Protein AF-A0A354CXA4-F1 (afdb_monomer_lite)

Radius of gyration: 30.16 Å; chains: 1; bounding box: 69×70×121 Å

Foldseek 3Di:
DDDDDDDDDDDDDDDDDDDDDDDDDDDDDDDDDDDDDDDDDDDDDDDDDDDDDDDDDDDDDDDDDDDDDDDDDDDDDDDDDPDPDDDDDDDDPPPDDDDDDDPDDPDPVVLVVLVCLLVVVVVPDPDDDDFAEEEEEEDEQDFPADGRQQQPDFVRGGLLLLVLVQQVPAPRHPAYEYEYEPDPRCVVVVVSCVSSVHHYQYDHDLQVLVSQLVVCVSNVGQKYKYHYSQLSAAANVQQNVQVVCCVVVVFQKEKPACLALNLQDAHSHIIMMGGSVSSVVCSVPPPDSVCRNVVCCCAADSVVNDGPCVVPGGYYYHHDDPLQRHSPHYQGDRHPVSVVVSSVLCVVDCVPPVNDHSNSSVVVVVVVVVVCPDPPDDDPPDDPDD

pLDDT: mean 72.43, std 30.85, range [23.88, 98.81]

Sequence (386 aa):
MPLRPDALCGGVPRAGTRGQSPVSPRTATALPLSGGLQRPRGHHDSRRVRGHDGSGGGRAPHYPRPRHVRNGPGGLAGEAGVGNAGRVYSYHPDRLRRRGEADDAWGEGQRREVAVLAAGHATGLSEMGASAVVLIVQARMDSTRLPGKSLRPLAGVPLVGRILERLKRCQRVDRLVLAVPDTDQNDALEVVGRSYGIPVFRGSEPDVLDRYYRAAQAFRAEAIVRFPADNPVPEPSEIDRIIAYHLTGQSDFSSNLAEVYGNGYPNGIGAEVISAQALEEVWRACQDPEKREHPHLNFFDYRAQRATDPDRYRVGTVPCPPAFRRPELVLDVNTPQEYAFMAALYDALYPGNPQFHITDIIRWYDAISRRTTTPGRLPAAVRPHG

Secondary structure (DSSP, 8-state):
----------------------------------------------------------PPPPPPPPPPPP----------------------TT---------S---HHHHHHHHHHHHHTTTT--SS----EEEEEE--S--SSSTTGGGSEETTEEHHHHHHHHHTT-SS-SEEEEEEESSGGGHHHHHHHHHTT--EEEE-SS-HHHHHHHHHHHTT-SEEEEEETT-----HHHHHHHHHHHHHHT-SEEE-STTSTT--PPBTS--EEEEHHHHHHHHHH---HHHHHSGGGGTEETTTTEESSTTT--EE--PPPGGG--TT-B----SHHHHHHHHHHHHHHTTT-TT--HHHHHHHHHHHHHHHTSTT----------

Structure (mmCIF, N/CA/C/O backbone):
data_AF-A0A354CXA4-F1
#
_entry.id   AF-A0A354CXA4-F1
#
loop_
_atom_site.group_PDB
_atom_site.id
_atom_site.type_symbol
_atom_site.label_atom_id
_atom_site.label_alt_id
_atom_site.label_comp_id
_atom_site.label_asym_id
_atom_site.label_entity_id
_atom_site.label_seq_id
_atom_site.pdbx_PDB_ins_code
_atom_site.Cartn_x
_atom_site.Cartn_y
_atom_site.Cartn_z
_atom_site.occupancy
_atom_site.B_iso_or_equiv
_atom_site.auth_seq_id
_atom_site.auth_comp_id
_atom_site.auth_asym_id
_atom_site.auth_atom_id
_atom_site.pdbx_PDB_model_num
ATOM 1 N N . MET A 1 1 ? -18.766 9.632 62.133 1.00 41.44 1 MET A N 1
ATOM 2 C CA . MET A 1 1 ? -18.559 8.253 62.622 1.00 41.44 1 MET A CA 1
ATOM 3 C C . MET A 1 1 ? -17.093 7.876 62.455 1.00 41.44 1 MET A C 1
ATOM 5 O O . MET A 1 1 ? -16.671 7.703 61.318 1.00 41.44 1 MET A O 1
ATOM 9 N N . PRO A 1 2 ? -16.312 7.809 63.545 1.00 52.00 2 PRO A N 1
ATOM 10 C CA . PRO A 1 2 ? -14.967 7.248 63.550 1.00 52.00 2 PRO A CA 1
ATOM 11 C C . PRO A 1 2 ? -14.896 5.874 64.255 1.00 52.00 2 PRO A C 1
ATOM 13 O O . PRO A 1 2 ? -15.595 5.621 65.227 1.00 52.00 2 PRO A O 1
ATOM 16 N N . LEU A 1 3 ? -14.049 5.010 63.688 1.00 29.98 3 LEU A N 1
ATOM 17 C CA . LEU A 1 3 ? -13.055 4.099 64.289 1.00 29.98 3 LEU A CA 1
ATOM 18 C C . LEU A 1 3 ? -13.252 3.482 65.701 1.00 29.98 3 LEU A C 1
ATOM 20 O O . LEU A 1 3 ? -13.131 4.204 66.682 1.00 29.98 3 LEU A O 1
ATOM 24 N N . ARG A 1 4 ? -13.253 2.122 65.714 1.00 40.78 4 ARG A N 1
ATOM 25 C CA . ARG A 1 4 ? -12.427 1.160 66.526 1.00 40.78 4 ARG A CA 1
ATOM 26 C C . ARG A 1 4 ? -12.583 1.198 68.078 1.00 40.78 4 ARG A C 1
ATOM 28 O O . ARG A 1 4 ? -13.232 2.127 68.535 1.00 40.78 4 ARG A O 1
ATOM 35 N N . PRO A 1 5 ? -12.048 0.256 68.917 1.00 52.81 5 PRO A N 1
ATOM 36 C CA . PRO A 1 5 ? -10.922 -0.689 68.704 1.00 52.81 5 PRO A CA 1
ATOM 37 C C . PRO A 1 5 ? -10.964 -2.090 69.404 1.00 52.81 5 PRO A C 1
ATOM 39 O O . PRO A 1 5 ? -11.875 -2.382 70.165 1.00 52.81 5 PRO A O 1
ATOM 42 N N . ASP A 1 6 ? -9.963 -2.930 69.059 1.00 37.34 6 ASP A N 1
ATOM 43 C CA . ASP A 1 6 ? -9.043 -3.778 69.876 1.00 37.34 6 ASP A CA 1
ATOM 44 C C . ASP A 1 6 ? -9.568 -4.559 71.106 1.00 37.34 6 ASP A C 1
ATOM 46 O O . ASP A 1 6 ? -10.450 -4.112 71.818 1.00 37.34 6 ASP A O 1
ATOM 50 N N . ALA A 1 7 ? -9.020 -5.683 71.575 1.00 35.12 7 ALA A N 1
ATOM 51 C CA . ALA A 1 7 ? -7.976 -6.647 71.213 1.00 35.12 7 ALA A CA 1
ATOM 52 C C . ALA A 1 7 ? -7.995 -7.713 72.336 1.00 35.12 7 ALA A C 1
ATOM 54 O O . ALA A 1 7 ? -8.382 -7.388 73.457 1.00 35.12 7 ALA A O 1
ATOM 55 N N . LEU A 1 8 ? -7.498 -8.936 72.107 1.00 33.91 8 LEU A N 1
ATOM 56 C CA . LEU A 1 8 ? -6.971 -9.759 73.205 1.00 33.91 8 LEU A CA 1
ATOM 57 C C . LEU A 1 8 ? -5.692 -10.509 72.816 1.00 33.91 8 LEU A C 1
ATOM 59 O O . LEU A 1 8 ? -5.517 -10.983 71.697 1.00 33.91 8 LEU A O 1
ATOM 63 N N . CYS A 1 9 ? -4.805 -10.521 73.806 1.00 31.27 9 CYS A N 1
ATOM 64 C CA . CYS A 1 9 ? -3.382 -10.816 73.807 1.00 31.27 9 CYS A CA 1
ATOM 65 C C . CYS A 1 9 ? -3.011 -12.305 73.887 1.00 31.27 9 CYS A C 1
ATOM 67 O O . CYS A 1 9 ? -3.761 -13.128 74.401 1.00 31.27 9 CYS A O 1
ATOM 69 N N . GLY A 1 10 ? -1.741 -12.567 73.558 1.00 31.22 10 GLY A N 1
ATOM 70 C CA . GLY A 1 10 ? -0.907 -13.666 74.068 1.00 31.22 10 GLY A CA 1
ATOM 71 C C . GLY A 1 10 ? 0.158 -14.031 73.028 1.00 31.22 10 GLY A C 1
ATOM 72 O O . GLY A 1 10 ? -0.193 -14.304 71.893 1.00 31.22 10 GLY A O 1
ATOM 73 N N . GLY A 1 11 ? 1.472 -14.032 73.246 1.00 30.50 11 GLY A N 1
ATOM 74 C CA . GLY A 1 11 ? 2.327 -13.984 74.432 1.00 30.50 11 GLY A CA 1
ATOM 75 C C . GLY A 1 11 ? 3.620 -14.744 74.061 1.00 30.50 11 GLY A C 1
ATOM 76 O O . GLY A 1 11 ? 3.545 -15.856 73.559 1.00 30.50 11 GLY A O 1
ATOM 77 N N . VAL A 1 12 ? 4.779 -14.098 74.218 1.00 34.97 12 VAL A N 1
ATOM 78 C CA . VAL A 1 12 ? 6.151 -14.409 73.710 1.00 34.97 12 VAL A CA 1
ATOM 79 C C . VAL A 1 12 ? 6.881 -15.432 74.635 1.00 34.97 12 VAL A C 1
ATOM 81 O O . VAL A 1 12 ? 6.391 -15.584 75.754 1.00 34.97 12 VAL A O 1
ATOM 84 N N . PRO A 1 13 ? 8.002 -16.136 74.277 1.00 48.72 13 PRO A N 1
ATOM 85 C CA . PRO A 1 13 ? 9.404 -15.600 74.268 1.00 48.72 13 PRO A CA 1
ATOM 86 C C . PRO A 1 13 ? 10.341 -16.205 73.162 1.00 48.72 13 PRO A C 1
ATOM 88 O O . PRO A 1 13 ? 10.239 -17.378 72.837 1.00 48.72 13 PRO A O 1
ATOM 91 N N . ARG A 1 14 ? 11.163 -15.474 72.382 1.00 36.00 14 ARG A N 1
ATOM 92 C CA . ARG A 1 14 ? 12.457 -14.747 72.577 1.00 36.00 14 ARG A CA 1
ATOM 93 C C . ARG A 1 14 ? 13.761 -15.580 72.710 1.00 36.00 14 ARG A C 1
ATOM 95 O O . ARG A 1 14 ? 14.025 -16.117 73.774 1.00 36.00 14 ARG A O 1
ATOM 102 N N . ALA A 1 15 ? 14.617 -15.509 71.673 1.00 35.12 15 ALA A N 1
ATOM 103 C CA . ALA A 1 15 ? 16.091 -15.277 71.627 1.00 35.12 15 ALA A CA 1
ATOM 104 C C . ALA A 1 15 ? 16.564 -15.649 70.195 1.00 35.12 15 ALA A C 1
ATOM 106 O O . ALA A 1 15 ? 16.135 -16.680 69.702 1.00 35.12 15 ALA A O 1
ATOM 107 N N . GLY A 1 16 ? 17.342 -14.927 69.379 1.00 31.58 16 GLY A N 1
ATOM 108 C CA . GLY A 1 16 ? 18.397 -13.908 69.496 1.00 31.58 16 GLY A CA 1
ATOM 109 C C . GLY A 1 16 ? 19.471 -14.353 68.475 1.00 31.58 16 GLY A C 1
ATOM 110 O O . GLY A 1 16 ? 19.912 -15.486 68.572 1.00 31.58 16 GLY A O 1
ATOM 111 N N . THR A 1 17 ? 19.791 -13.621 67.400 1.00 35.62 17 THR A N 1
ATOM 112 C CA . THR A 1 17 ? 20.954 -12.711 67.327 1.00 35.62 17 THR A CA 1
ATOM 113 C C . THR A 1 17 ? 20.953 -11.818 66.062 1.00 35.62 17 THR A C 1
ATOM 115 O O . THR A 1 17 ? 20.332 -12.106 65.047 1.00 35.62 17 THR A O 1
ATOM 118 N N . ARG A 1 18 ? 21.673 -10.697 66.214 1.00 34.31 18 ARG A N 1
ATOM 119 C CA . ARG A 1 18 ? 22.010 -9.549 65.335 1.00 34.31 18 ARG A CA 1
ATOM 120 C C . ARG A 1 18 ? 22.538 -9.952 63.933 1.00 34.31 18 ARG A C 1
ATOM 122 O O . ARG A 1 18 ? 23.159 -10.995 63.829 1.00 34.31 18 ARG A O 1
ATOM 129 N N . GLY A 1 19 ? 22.455 -9.158 62.858 1.00 31.44 19 GLY A N 1
ATOM 130 C CA . GLY A 1 19 ? 22.012 -7.773 62.687 1.00 31.44 19 GLY A CA 1
ATOM 131 C C . GLY A 1 19 ? 22.300 -7.202 61.277 1.00 31.44 19 GLY A C 1
ATOM 132 O O . GLY A 1 19 ? 22.876 -7.876 60.433 1.00 31.44 19 GLY A O 1
ATOM 133 N N . GLN A 1 20 ? 21.953 -5.916 61.140 1.00 33.91 20 GLN A N 1
ATOM 134 C CA . GLN A 1 20 ? 22.351 -4.896 60.147 1.00 33.91 20 GLN A CA 1
ATOM 135 C C . GLN A 1 20 ? 21.656 -4.834 58.770 1.00 33.91 20 GLN A C 1
ATOM 137 O O . GLN A 1 20 ? 21.254 -5.826 58.177 1.00 33.91 20 GLN A O 1
ATOM 142 N N . SER A 1 21 ? 21.471 -3.577 58.350 1.00 35.38 21 SER A N 1
ATOM 143 C CA . SER A 1 21 ? 20.377 -3.026 57.538 1.00 35.38 21 SER A CA 1
ATOM 144 C C . SER A 1 21 ? 20.787 -2.733 56.066 1.00 35.38 21 SER A C 1
ATOM 146 O O . SER A 1 21 ? 21.696 -3.392 55.571 1.00 35.38 21 SER A O 1
ATOM 148 N N . PRO A 1 22 ? 20.103 -1.853 55.292 1.00 38.72 22 PRO A N 1
ATOM 149 C CA . PRO A 1 22 ? 19.589 -2.179 53.962 1.00 38.72 22 PRO A CA 1
ATOM 150 C C . PRO A 1 22 ? 20.443 -1.602 52.818 1.00 38.72 22 PRO A C 1
ATOM 152 O O . PRO A 1 22 ? 21.147 -0.608 52.977 1.00 38.72 22 PRO A O 1
ATOM 155 N N . VAL A 1 23 ? 20.330 -2.182 51.623 1.00 33.09 23 VAL A N 1
ATOM 156 C CA . VAL A 1 23 ? 20.970 -1.650 50.410 1.00 33.09 23 VAL A CA 1
ATOM 157 C C . VAL A 1 23 ? 19.910 -1.006 49.516 1.00 33.09 23 VAL A C 1
ATOM 159 O O . VAL A 1 23 ? 19.062 -1.697 48.959 1.00 33.09 23 VAL A O 1
ATOM 162 N N . SER A 1 24 ? 20.005 0.316 49.363 1.00 37.38 24 SER A N 1
ATOM 163 C CA . SER A 1 24 ? 19.456 1.087 48.236 1.00 37.38 24 SER A CA 1
ATOM 164 C C . SER A 1 24 ? 20.623 1.677 47.408 1.00 37.38 24 SER A C 1
ATOM 166 O O . SER A 1 24 ? 21.785 1.370 47.676 1.00 37.38 24 SER A O 1
ATOM 168 N N . PRO A 1 25 ? 20.346 2.454 46.350 1.00 37.59 25 PRO A N 1
ATOM 169 C CA . PRO A 1 25 ? 20.628 2.141 44.955 1.00 37.59 25 PRO A CA 1
ATOM 170 C C . PRO A 1 25 ? 22.015 2.621 44.490 1.00 37.59 25 PRO A C 1
ATOM 172 O O . PRO A 1 25 ? 22.562 3.602 44.988 1.00 37.59 25 PRO A O 1
ATOM 175 N N . ARG A 1 26 ? 22.584 1.955 43.479 1.00 31.80 26 ARG A N 1
ATOM 176 C CA . ARG A 1 26 ? 23.854 2.374 42.869 1.00 31.80 26 ARG A CA 1
ATOM 177 C C . ARG A 1 26 ? 23.653 3.525 41.882 1.00 31.80 26 ARG A C 1
ATOM 179 O O . ARG A 1 26 ? 23.106 3.345 40.799 1.00 31.80 26 ARG A O 1
ATOM 186 N N . THR A 1 27 ? 24.173 4.681 42.271 1.00 30.39 27 THR A N 1
ATOM 187 C CA . THR A 1 27 ? 24.703 5.745 41.417 1.00 30.39 27 THR A CA 1
ATOM 188 C C . THR A 1 27 ? 25.941 5.258 40.653 1.00 30.39 27 THR A C 1
ATOM 190 O O . THR A 1 27 ? 26.749 4.498 41.188 1.00 30.39 27 THR A O 1
ATOM 193 N N 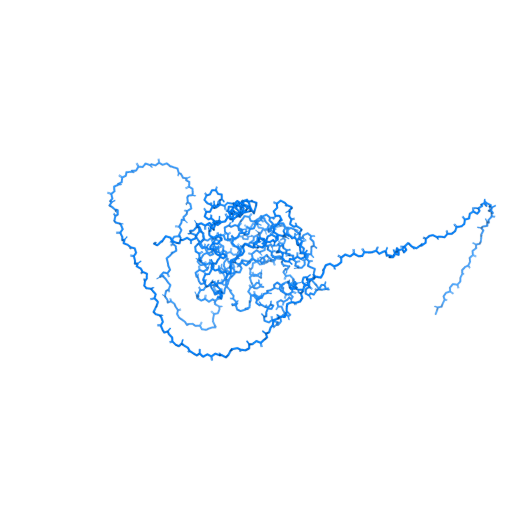. ALA A 1 28 ? 26.117 5.718 39.412 1.00 31.31 28 ALA A N 1
ATOM 194 C CA . ALA A 1 28 ? 27.373 5.602 38.673 1.00 31.31 28 ALA A CA 1
ATOM 195 C C . ALA A 1 28 ? 27.841 7.003 38.257 1.00 31.31 28 ALA A C 1
ATOM 197 O O . ALA A 1 28 ? 27.123 7.745 37.588 1.00 31.31 28 ALA A O 1
ATOM 198 N N . THR A 1 29 ? 29.035 7.348 38.727 1.00 28.45 29 THR A N 1
ATOM 199 C CA . THR A 1 29 ? 29.737 8.621 38.546 1.00 28.45 29 THR A CA 1
ATOM 200 C C . THR A 1 29 ? 30.531 8.629 37.236 1.00 28.45 29 THR A C 1
ATOM 202 O O . THR A 1 29 ? 30.993 7.592 36.766 1.00 28.45 29 THR A O 1
ATOM 205 N N . ALA A 1 30 ? 30.680 9.823 36.668 1.00 27.62 30 ALA A N 1
ATOM 206 C CA . ALA A 1 30 ? 31.345 10.146 35.410 1.00 27.62 30 ALA A CA 1
ATOM 207 C C . ALA A 1 30 ? 32.886 10.286 35.490 1.00 27.62 30 ALA A C 1
ATOM 209 O O . ALA A 1 30 ? 33.433 10.414 36.585 1.00 27.62 30 ALA A O 1
ATOM 210 N N . LEU A 1 31 ? 33.483 10.427 34.283 1.00 28.17 31 LEU A N 1
ATOM 211 C CA . LEU A 1 31 ? 34.748 11.092 33.852 1.00 28.17 31 LEU A CA 1
ATOM 212 C C . LEU A 1 31 ? 35.863 10.157 33.302 1.00 28.17 31 LEU A C 1
ATOM 214 O O . LEU A 1 31 ? 35.959 9.018 33.744 1.00 28.17 31 LEU A O 1
ATOM 218 N N . PRO A 1 32 ? 36.812 10.650 32.461 1.00 40.53 32 PRO A N 1
ATOM 219 C CA . PRO A 1 32 ? 36.646 11.365 31.176 1.00 40.53 32 PRO A CA 1
ATOM 220 C C . PRO A 1 32 ? 37.628 10.865 30.065 1.00 40.53 32 PRO A C 1
ATOM 222 O O . PRO A 1 32 ? 38.498 10.048 30.342 1.00 40.53 32 PRO A O 1
ATOM 225 N N . LEU A 1 33 ? 37.515 11.392 28.827 1.00 28.33 33 LEU A N 1
ATOM 226 C CA . LEU A 1 33 ? 38.601 11.923 27.951 1.00 28.33 33 LEU A CA 1
ATOM 227 C C . LEU A 1 33 ? 38.295 11.817 26.432 1.00 28.33 33 LEU A C 1
ATOM 229 O O . LEU A 1 33 ? 38.178 10.738 25.867 1.00 28.33 33 LEU A O 1
ATOM 233 N N . SER A 1 34 ? 38.241 13.001 25.806 1.00 29.30 34 SER A N 1
ATOM 234 C CA . SER A 1 34 ? 38.972 13.422 24.591 1.00 29.30 34 SER A CA 1
ATOM 235 C C . SER A 1 34 ? 38.807 12.675 23.257 1.00 29.30 34 SER A C 1
ATOM 237 O O . SER A 1 34 ? 39.311 11.573 23.081 1.00 29.30 34 SER A O 1
ATOM 239 N N . GLY A 1 35 ? 38.281 13.375 22.239 1.00 27.73 35 GLY A N 1
ATOM 240 C CA . GLY A 1 35 ? 38.444 12.970 20.833 1.00 27.73 35 GLY A CA 1
ATOM 241 C C . GLY A 1 35 ? 37.456 13.575 19.830 1.00 27.73 35 GLY A C 1
ATOM 242 O O . GLY A 1 35 ? 36.917 12.849 19.003 1.00 27.73 35 GLY A O 1
ATOM 243 N N . GLY A 1 36 ? 37.162 14.878 19.900 1.00 26.61 36 GLY A N 1
ATOM 244 C CA . GLY A 1 36 ? 36.256 15.544 18.956 1.00 26.61 36 GLY A CA 1
ATOM 245 C C . GLY A 1 36 ? 36.999 16.201 17.792 1.00 26.61 36 GLY A C 1
ATOM 246 O O . GLY A 1 36 ? 37.511 17.307 17.946 1.00 26.61 36 GLY A O 1
ATOM 247 N N . LEU A 1 37 ? 37.024 15.548 16.625 1.00 30.78 37 LEU A N 1
ATOM 248 C CA . LEU A 1 37 ? 37.368 16.189 15.352 1.00 30.78 37 LEU A CA 1
ATOM 249 C C . LEU A 1 37 ? 36.264 17.179 14.946 1.00 30.78 37 LEU A C 1
ATOM 251 O O . LEU A 1 37 ? 35.096 16.818 14.797 1.00 30.78 37 LEU A O 1
ATOM 255 N N . GLN A 1 38 ? 36.667 18.429 14.735 1.00 28.50 38 GLN A N 1
ATOM 256 C CA . GLN A 1 38 ? 35.861 19.502 14.161 1.00 28.50 38 GLN A CA 1
ATOM 257 C C . GLN A 1 38 ? 35.421 19.154 12.729 1.00 28.50 38 GLN A C 1
ATOM 259 O O . GLN A 1 38 ? 36.241 18.769 11.896 1.00 28.50 38 GLN A O 1
ATOM 264 N N . ARG A 1 39 ? 34.135 19.359 12.414 1.00 31.23 39 ARG A N 1
ATOM 265 C CA . ARG A 1 39 ? 33.648 19.509 11.033 1.00 31.23 39 ARG A CA 1
ATOM 266 C C . ARG A 1 39 ? 33.260 20.974 10.795 1.00 31.23 39 ARG A C 1
ATOM 268 O O . ARG A 1 39 ? 32.584 21.549 11.651 1.00 31.23 39 ARG A O 1
ATOM 275 N N . PRO A 1 40 ? 33.677 21.594 9.678 1.00 33.31 40 PRO A N 1
ATOM 276 C CA . PRO A 1 40 ? 33.479 23.018 9.461 1.00 33.31 40 PRO A CA 1
ATOM 277 C C . PRO A 1 40 ? 32.050 23.350 9.013 1.00 33.31 40 PRO A C 1
ATOM 279 O O . PRO A 1 40 ? 31.428 22.634 8.229 1.00 33.31 40 PRO A O 1
ATOM 282 N N . ARG A 1 41 ? 31.563 24.488 9.520 1.00 29.50 41 ARG A N 1
ATOM 283 C CA . ARG A 1 41 ? 30.348 25.182 9.085 1.00 29.50 41 ARG A CA 1
ATOM 284 C C . ARG A 1 41 ? 30.577 25.770 7.691 1.00 29.50 41 ARG A C 1
ATOM 286 O O . ARG A 1 41 ? 31.438 26.630 7.525 1.00 29.50 41 ARG A O 1
ATOM 293 N N . GLY A 1 42 ? 29.791 25.329 6.714 1.00 27.70 42 GLY A N 1
ATOM 294 C CA . GLY A 1 42 ? 29.675 25.979 5.411 1.00 27.70 42 GLY A CA 1
ATOM 295 C C . GLY A 1 42 ? 28.576 27.036 5.449 1.00 27.70 42 GLY A C 1
ATOM 296 O O . GLY A 1 42 ? 27.400 26.703 5.566 1.00 27.70 42 GLY A O 1
ATOM 297 N N . HIS A 1 43 ? 28.975 28.303 5.371 1.00 29.75 43 HIS A N 1
ATOM 298 C CA . HIS A 1 43 ? 28.108 29.413 4.992 1.00 29.75 43 HIS A CA 1
ATOM 299 C C . HIS A 1 43 ? 27.589 29.195 3.567 1.00 29.75 43 HIS A C 1
ATOM 301 O O . HIS A 1 43 ? 28.393 28.927 2.677 1.00 29.75 43 HIS A O 1
ATOM 307 N N . HIS A 1 44 ? 26.294 29.411 3.323 1.00 30.83 44 HIS A N 1
ATOM 308 C CA . HIS A 1 44 ? 25.846 29.781 1.984 1.00 30.83 44 HIS A CA 1
ATOM 309 C C . HIS A 1 44 ? 24.978 31.036 1.993 1.00 30.83 44 HIS A C 1
ATOM 311 O O . HIS A 1 44 ? 23.938 31.127 2.641 1.00 30.83 44 HIS A O 1
ATOM 317 N N . ASP A 1 45 ? 25.546 31.993 1.267 1.00 29.44 45 ASP A N 1
ATOM 318 C CA . ASP A 1 45 ? 25.134 33.335 0.903 1.00 29.44 45 ASP A CA 1
ATOM 319 C C . ASP A 1 45 ? 23.784 33.335 0.171 1.00 29.44 45 ASP A C 1
ATOM 321 O O . ASP A 1 45 ? 23.557 32.585 -0.782 1.00 29.44 45 ASP A O 1
ATOM 325 N N . SER A 1 46 ? 22.887 34.199 0.629 1.00 27.03 46 SER A N 1
ATOM 326 C CA . SER A 1 46 ? 21.589 34.475 0.037 1.00 27.03 46 SER A CA 1
ATOM 327 C C . SER A 1 46 ? 21.743 35.545 -1.042 1.00 27.03 46 SER A C 1
ATOM 329 O O . SER A 1 46 ? 21.757 36.743 -0.765 1.00 27.03 46 SER A O 1
ATOM 331 N N . ARG A 1 47 ? 21.783 35.131 -2.314 1.00 28.38 47 ARG A N 1
ATOM 332 C CA . ARG A 1 47 ? 21.629 36.059 -3.444 1.00 28.38 47 ARG A CA 1
ATOM 333 C C . ARG A 1 47 ? 20.362 35.782 -4.234 1.00 28.38 47 ARG A C 1
ATOM 335 O O . ARG A 1 47 ? 20.219 34.776 -4.918 1.00 28.38 47 ARG A O 1
ATOM 342 N N . ARG A 1 48 ? 19.457 36.757 -4.131 1.00 27.88 48 ARG A N 1
ATOM 343 C CA . ARG A 1 48 ? 18.330 37.011 -5.029 1.00 27.88 48 ARG A CA 1
ATOM 344 C C . ARG A 1 48 ? 18.819 37.097 -6.476 1.00 27.88 48 ARG A C 1
ATOM 346 O O . ARG A 1 48 ? 19.724 37.878 -6.758 1.00 27.88 48 ARG A O 1
ATOM 353 N N . VAL A 1 49 ? 18.125 36.430 -7.392 1.00 29.59 49 VAL A N 1
ATOM 354 C CA . VAL A 1 49 ? 18.104 36.804 -8.811 1.00 29.59 49 VAL A CA 1
ATOM 355 C C . VAL A 1 49 ? 16.644 36.937 -9.234 1.00 29.59 49 VAL A C 1
ATOM 357 O O . VAL A 1 49 ? 15.827 36.054 -8.985 1.00 29.59 49 VAL A O 1
ATOM 360 N N . ARG A 1 50 ? 16.323 38.114 -9.781 1.00 27.80 50 ARG A N 1
ATOM 361 C CA . ARG A 1 50 ? 15.024 38.486 -10.352 1.00 27.80 50 ARG A CA 1
ATOM 362 C C . ARG A 1 50 ? 14.823 37.773 -11.688 1.00 27.80 50 ARG A C 1
ATOM 364 O O . ARG A 1 50 ? 15.794 37.513 -12.391 1.00 27.80 50 ARG A O 1
ATOM 371 N N . GLY A 1 51 ? 13.564 37.514 -12.025 1.00 24.64 51 GLY A N 1
ATOM 372 C CA . GLY A 1 51 ? 13.170 36.962 -13.314 1.00 24.64 51 GLY A CA 1
ATOM 373 C C . GLY A 1 51 ? 13.349 37.933 -14.480 1.00 24.64 51 GLY A C 1
ATOM 374 O O . GLY A 1 51 ? 13.452 39.145 -14.290 1.00 24.64 51 GLY A O 1
ATOM 375 N N . HIS A 1 52 ? 13.342 37.361 -15.679 1.00 28.28 52 HIS A N 1
ATOM 376 C CA . HIS A 1 52 ? 12.728 37.966 -16.850 1.00 28.28 52 HIS A CA 1
ATOM 377 C C . HIS A 1 52 ? 12.342 36.888 -17.865 1.00 28.28 52 HIS A C 1
ATOM 379 O O . HIS A 1 52 ? 12.922 35.804 -17.919 1.00 28.28 52 HIS A O 1
ATOM 385 N N . ASP A 1 53 ? 11.305 37.245 -18.603 1.00 28.75 53 ASP A N 1
ATOM 386 C CA . ASP A 1 53 ? 10.440 36.466 -19.471 1.00 28.75 53 ASP A CA 1
ATOM 387 C C . ASP A 1 53 ? 11.121 35.922 -20.731 1.00 28.75 53 ASP A C 1
ATOM 389 O O . ASP A 1 53 ? 12.055 36.510 -21.275 1.00 28.75 53 ASP A O 1
ATOM 393 N N . GLY A 1 54 ? 10.578 34.819 -21.245 1.00 26.86 54 GLY A N 1
ATOM 394 C CA . GLY A 1 54 ? 10.956 34.246 -22.532 1.00 26.86 54 GLY A CA 1
ATOM 395 C C . GLY A 1 54 ? 9.846 33.354 -23.069 1.00 26.86 54 GLY A C 1
ATOM 396 O O . GLY A 1 54 ? 9.804 32.157 -22.799 1.00 26.86 54 GLY A O 1
ATOM 397 N N . SER A 1 55 ? 8.929 33.957 -23.817 1.00 31.98 55 SER A N 1
ATOM 398 C CA . SER A 1 55 ? 7.928 33.293 -24.644 1.00 31.98 55 SER A CA 1
ATOM 399 C C . SER A 1 55 ? 8.601 32.499 -25.772 1.00 31.98 55 SER A C 1
ATOM 401 O O . SER A 1 55 ? 9.359 33.041 -26.571 1.00 31.98 55 SER A O 1
ATOM 403 N N . GLY A 1 56 ? 8.301 31.203 -25.864 1.00 27.08 56 GLY A N 1
ATOM 404 C CA . GLY A 1 56 ? 8.801 30.329 -26.925 1.00 27.08 56 GLY A CA 1
ATOM 405 C C . GLY A 1 56 ? 7.837 29.179 -27.182 1.00 27.08 56 GLY A C 1
ATOM 406 O O . GLY A 1 56 ? 7.869 28.165 -26.491 1.00 27.08 56 GLY A O 1
ATOM 407 N N . GLY A 1 57 ? 6.956 29.350 -28.169 1.00 33.62 57 GLY A N 1
ATOM 408 C CA . GLY A 1 57 ? 6.062 28.299 -28.647 1.00 33.62 57 GLY A CA 1
ATOM 409 C C . GLY A 1 57 ? 6.846 27.162 -29.306 1.00 33.62 57 GLY A C 1
ATOM 410 O O . GLY A 1 57 ? 7.492 27.360 -30.332 1.00 33.62 57 GLY A O 1
ATOM 411 N N . GLY A 1 58 ? 6.760 25.963 -28.728 1.00 26.05 58 GLY A N 1
ATOM 412 C CA . GLY A 1 58 ? 7.301 24.723 -29.282 1.00 26.05 58 GLY A CA 1
ATOM 413 C C . GLY A 1 58 ? 6.173 23.768 -29.665 1.00 26.05 58 GLY A C 1
ATOM 414 O O . GLY A 1 58 ? 5.375 23.370 -28.822 1.00 26.05 58 GLY A O 1
ATOM 415 N N . ARG A 1 59 ? 6.096 23.422 -30.954 1.00 28.72 59 ARG A N 1
ATOM 416 C CA . ARG A 1 59 ? 5.156 22.445 -31.525 1.00 28.72 59 ARG A CA 1
ATOM 417 C C . ARG A 1 59 ? 5.389 21.045 -30.941 1.00 28.72 59 ARG A C 1
ATOM 419 O O . ARG A 1 59 ? 6.531 20.619 -30.797 1.00 28.72 59 ARG A O 1
ATOM 426 N N . ALA A 1 60 ? 4.305 20.313 -30.680 1.00 27.92 60 ALA A N 1
ATOM 427 C CA . ALA A 1 60 ? 4.344 18.903 -30.294 1.00 27.92 60 ALA A CA 1
ATOM 428 C C . ALA A 1 60 ? 4.905 18.017 -31.434 1.00 27.92 60 ALA A C 1
ATOM 430 O O . ALA A 1 60 ? 4.570 18.254 -32.599 1.00 27.92 60 ALA A O 1
ATOM 431 N N . PRO A 1 61 ? 5.727 16.990 -31.142 1.00 27.98 61 PRO A N 1
ATOM 432 C CA . PRO A 1 61 ? 6.232 16.080 -32.164 1.00 27.98 61 PRO A CA 1
ATOM 433 C C . PRO A 1 61 ? 5.149 15.092 -32.631 1.00 27.98 61 PRO A C 1
ATOM 435 O O . PRO A 1 61 ? 4.489 14.427 -31.833 1.00 27.98 61 PRO A O 1
ATOM 438 N N . HIS A 1 62 ? 4.993 14.985 -33.953 1.00 26.64 62 HIS A N 1
ATOM 439 C CA . HIS A 1 62 ? 4.215 13.947 -34.630 1.00 26.64 62 HIS A CA 1
ATOM 440 C C . HIS A 1 62 ? 4.921 12.587 -34.510 1.00 26.64 62 HIS A C 1
ATOM 442 O O . HIS A 1 62 ? 6.054 12.440 -34.963 1.00 26.64 62 HIS A O 1
ATOM 448 N N . TYR A 1 63 ? 4.236 11.577 -33.971 1.00 29.69 63 TYR A N 1
ATOM 449 C CA . TYR A 1 63 ? 4.700 10.187 -34.014 1.00 29.69 63 TYR A CA 1
ATOM 450 C C . TYR A 1 63 ? 4.277 9.506 -35.333 1.00 29.69 63 TYR A C 1
ATOM 452 O O . TYR A 1 63 ? 3.115 9.633 -35.736 1.00 29.69 63 TYR A O 1
ATOM 460 N N . PRO A 1 64 ? 5.176 8.775 -36.022 1.00 26.66 64 PRO A N 1
ATOM 461 C CA . PRO A 1 64 ? 4.837 8.042 -37.238 1.00 26.66 64 PRO A CA 1
ATOM 462 C C . PRO A 1 64 ? 4.010 6.782 -36.928 1.00 26.66 64 PRO A C 1
ATOM 464 O O . PRO A 1 64 ? 4.289 6.044 -35.985 1.00 26.66 64 PRO A O 1
ATOM 467 N N . ARG A 1 65 ? 2.989 6.520 -37.754 1.00 26.36 65 ARG A N 1
ATOM 468 C CA . ARG A 1 65 ? 2.163 5.300 -37.702 1.00 26.36 65 ARG A CA 1
ATOM 469 C C . ARG A 1 65 ? 2.965 4.076 -38.184 1.00 26.36 65 ARG A C 1
ATOM 471 O O . ARG A 1 65 ? 3.623 4.184 -39.221 1.00 26.36 65 ARG A O 1
ATOM 478 N N . PRO A 1 66 ? 2.873 2.903 -37.531 1.00 29.95 66 PRO A N 1
ATOM 479 C CA . PRO A 1 66 ? 3.488 1.687 -38.051 1.00 29.95 66 PRO A CA 1
ATOM 480 C C . PRO A 1 66 ? 2.730 1.143 -39.274 1.00 29.95 66 PRO A C 1
ATOM 482 O O . PRO A 1 66 ? 1.500 1.161 -39.340 1.00 29.95 66 PRO A O 1
ATOM 485 N N . ARG A 1 67 ? 3.501 0.676 -40.263 1.00 25.92 67 ARG A N 1
ATOM 486 C CA . ARG A 1 67 ? 3.034 0.072 -41.520 1.00 25.92 67 ARG A CA 1
ATOM 487 C C . ARG A 1 67 ? 2.418 -1.310 -41.265 1.00 25.92 67 ARG A C 1
ATOM 489 O O . ARG A 1 67 ? 3.003 -2.130 -40.566 1.00 25.92 67 ARG A O 1
ATOM 496 N N . HIS A 1 68 ? 1.272 -1.575 -41.890 1.00 27.42 68 HIS A N 1
ATOM 497 C CA . HIS A 1 68 ? 0.637 -2.893 -41.927 1.00 27.42 68 HIS A CA 1
ATOM 498 C C . HIS A 1 68 ? 1.518 -3.918 -42.657 1.00 27.42 68 HIS A C 1
ATOM 500 O O . HIS A 1 68 ? 1.808 -3.755 -43.842 1.00 27.42 68 HIS A O 1
ATOM 506 N N . VAL A 1 69 ? 1.872 -5.007 -41.974 1.00 28.17 69 VAL A N 1
ATOM 507 C CA . VAL A 1 69 ? 2.349 -6.245 -42.603 1.00 28.17 69 VAL A CA 1
ATOM 508 C C . VAL A 1 69 ? 1.122 -7.110 -42.903 1.00 28.17 69 VAL A C 1
ATOM 510 O O . VAL A 1 69 ? 0.345 -7.429 -42.005 1.00 28.17 69 VAL A O 1
ATOM 513 N N . ARG A 1 70 ? 0.911 -7.439 -44.182 1.00 26.78 70 ARG A N 1
ATOM 514 C CA . ARG A 1 70 ? -0.100 -8.404 -44.640 1.00 26.78 70 ARG A CA 1
ATOM 515 C C . ARG A 1 70 ? 0.423 -9.823 -44.406 1.00 26.78 70 ARG A C 1
ATOM 517 O O . ARG A 1 70 ? 1.455 -10.161 -44.972 1.00 26.78 70 ARG A O 1
ATOM 524 N N . ASN A 1 71 ? -0.335 -10.657 -43.697 1.00 29.70 71 ASN A N 1
ATOM 525 C CA . ASN A 1 71 ? -0.186 -12.113 -43.756 1.00 29.70 71 ASN A CA 1
ATOM 526 C C . ASN A 1 71 ? -1.369 -12.701 -44.540 1.00 29.70 71 ASN A C 1
ATOM 528 O O . ASN A 1 71 ? -2.525 -12.420 -44.224 1.00 29.70 71 ASN A O 1
ATOM 532 N N . GLY A 1 72 ? -1.060 -13.455 -45.598 1.00 26.09 72 GLY A N 1
ATOM 533 C CA . GLY A 1 72 ? -2.019 -14.240 -46.381 1.00 26.09 72 GLY A CA 1
ATOM 534 C C . GLY A 1 72 ? -2.363 -15.580 -45.710 1.00 26.09 72 GLY A C 1
ATOM 535 O O . GLY A 1 72 ? -1.710 -15.952 -44.734 1.00 26.09 72 GLY A O 1
ATOM 536 N N . PRO A 1 73 ? -3.388 -16.302 -46.202 1.00 32.06 73 PRO A N 1
ATOM 537 C CA . PRO A 1 73 ? -3.941 -17.463 -45.521 1.00 32.06 73 PRO A CA 1
ATOM 538 C C . PRO A 1 73 ? -3.258 -18.764 -45.963 1.00 32.06 73 PRO A C 1
ATOM 540 O O . PRO A 1 73 ? -3.016 -18.985 -47.147 1.00 32.06 73 PRO A O 1
ATOM 543 N N . GLY A 1 74 ? -3.012 -19.653 -45.007 1.00 27.53 74 GLY A N 1
ATOM 544 C CA . GLY A 1 74 ? -2.598 -21.031 -45.245 1.00 27.53 74 GLY A CA 1
ATOM 545 C C . GLY A 1 74 ? -2.841 -21.835 -43.978 1.00 27.53 74 GLY A C 1
ATOM 546 O O . GLY A 1 74 ? -2.112 -21.682 -43.003 1.00 27.53 74 GLY A O 1
ATOM 547 N N . GLY A 1 75 ? -3.930 -22.602 -43.961 1.00 23.88 75 GLY A N 1
ATOM 548 C CA . GLY A 1 75 ? -4.286 -23.470 -42.844 1.00 23.88 75 GLY A CA 1
ATOM 549 C C . GLY A 1 75 ? -3.466 -24.756 -42.818 1.00 23.88 75 GLY A C 1
ATOM 550 O O . GLY A 1 75 ? -2.877 -25.137 -43.823 1.00 23.88 75 GLY A O 1
ATOM 551 N N . LEU A 1 76 ? -3.486 -25.429 -41.669 1.00 28.92 76 LEU A N 1
ATOM 552 C CA . LEU A 1 76 ? -3.837 -26.843 -41.529 1.00 28.92 76 LEU A CA 1
ATOM 553 C C . LEU A 1 76 ? -4.003 -27.166 -40.037 1.00 28.92 76 LEU A C 1
ATOM 555 O O . LEU A 1 76 ? -3.305 -26.630 -39.179 1.00 28.92 76 LEU A O 1
ATOM 559 N N . ALA A 1 77 ? -5.012 -27.988 -39.766 1.00 26.27 77 ALA A N 1
ATOM 560 C CA . ALA A 1 77 ? -5.509 -28.363 -38.454 1.00 26.27 77 ALA A CA 1
ATOM 561 C C . ALA A 1 77 ? -4.624 -29.413 -37.760 1.00 26.27 77 ALA A C 1
ATOM 563 O O . ALA A 1 77 ? -4.004 -30.247 -38.415 1.00 26.27 77 ALA A O 1
ATOM 564 N N . GLY A 1 78 ? -4.650 -29.399 -36.427 1.00 25.89 78 GLY A N 1
ATOM 565 C CA . GLY A 1 78 ? -4.120 -30.447 -35.559 1.00 25.89 78 GLY A CA 1
ATOM 566 C C . GLY A 1 78 ? -4.539 -30.184 -34.113 1.00 25.89 78 GLY A C 1
ATOM 567 O O . GLY A 1 78 ? -4.045 -29.254 -33.483 1.00 25.89 78 GLY A O 1
ATOM 568 N N . GLU A 1 79 ? -5.506 -30.960 -33.627 1.00 27.11 79 GLU A N 1
ATOM 569 C CA . GLU A 1 79 ? -6.044 -30.923 -32.264 1.00 27.11 79 GLU A CA 1
ATOM 570 C C . GLU A 1 79 ? -5.040 -31.465 -31.232 1.00 27.11 79 GLU A C 1
ATOM 572 O O . GLU A 1 79 ? -4.441 -32.511 -31.465 1.00 27.11 79 GLU A O 1
ATOM 577 N N . ALA A 1 80 ? -4.910 -30.788 -30.080 1.00 24.59 80 ALA A N 1
ATOM 578 C CA . ALA A 1 80 ? -4.873 -31.371 -28.726 1.00 24.59 80 ALA A CA 1
ATOM 579 C C . ALA A 1 80 ? -4.472 -30.317 -27.672 1.00 24.59 80 ALA A C 1
ATOM 581 O O . ALA A 1 80 ? -3.494 -29.593 -27.845 1.00 24.59 80 ALA A O 1
ATOM 582 N N . GLY A 1 81 ? -5.179 -30.306 -26.533 1.00 25.03 81 GLY A N 1
ATOM 583 C CA . GLY A 1 81 ? -4.685 -29.751 -25.265 1.00 25.03 81 GLY A CA 1
ATOM 584 C C . GLY A 1 81 ? -5.433 -28.522 -24.745 1.00 25.03 81 GLY A C 1
ATOM 585 O O . GLY A 1 81 ? -5.037 -27.387 -24.992 1.00 25.03 81 GLY A O 1
ATOM 586 N N . VAL A 1 82 ? -6.486 -28.749 -23.956 1.00 29.52 82 VAL A N 1
ATOM 587 C CA . VAL A 1 82 ? -7.178 -27.709 -23.178 1.00 29.52 82 VAL A CA 1
ATOM 588 C C . VAL A 1 82 ? -6.261 -27.244 -22.041 1.00 29.52 82 VAL A C 1
ATOM 590 O O . VAL A 1 82 ? -6.245 -27.817 -20.956 1.00 29.52 82 VAL A O 1
ATOM 593 N N . GLY A 1 83 ? -5.472 -26.205 -22.307 1.00 25.17 83 GLY A N 1
ATOM 594 C CA . GLY A 1 83 ? -4.791 -25.386 -21.308 1.00 25.17 83 GLY A CA 1
ATOM 595 C C . GLY A 1 83 ? -5.432 -24.003 -21.295 1.00 25.17 83 GLY A C 1
ATOM 596 O O . GLY A 1 83 ? -5.566 -23.373 -22.343 1.00 25.17 83 GLY A O 1
ATOM 597 N N . ASN A 1 84 ? -5.866 -23.538 -20.124 1.00 28.53 84 ASN A N 1
ATOM 598 C CA . ASN A 1 84 ? -6.481 -22.226 -19.936 1.00 28.53 84 ASN A CA 1
ATOM 599 C C . ASN A 1 84 ? -5.425 -21.121 -20.148 1.00 28.53 84 ASN A C 1
ATOM 601 O O . ASN A 1 84 ? -4.787 -20.656 -19.206 1.00 28.53 84 ASN A O 1
ATOM 605 N N . ALA A 1 85 ? -5.180 -20.769 -21.410 1.00 28.48 85 ALA A N 1
ATOM 606 C CA . ALA A 1 85 ? -4.272 -19.708 -21.810 1.00 28.48 85 ALA A CA 1
ATOM 607 C C . ALA A 1 85 ? -4.922 -18.344 -21.542 1.00 28.48 85 ALA A C 1
ATOM 609 O O . ALA A 1 85 ? -6.020 -18.049 -22.021 1.00 28.48 85 ALA A O 1
ATOM 610 N N . GLY A 1 86 ? -4.224 -17.517 -20.761 1.00 25.67 86 GLY A N 1
ATOM 611 C CA . GLY A 1 86 ? -4.641 -16.168 -20.406 1.00 25.67 86 GLY A CA 1
ATOM 612 C C . GLY A 1 86 ? -4.987 -15.339 -21.640 1.00 25.67 86 GLY A C 1
ATOM 613 O O . GLY A 1 86 ? -4.174 -15.161 -22.547 1.00 25.67 86 GLY A O 1
ATOM 614 N N . ARG A 1 87 ? -6.211 -14.805 -21.664 1.00 25.95 87 ARG A N 1
ATOM 615 C CA . ARG A 1 87 ? -6.609 -13.801 -22.649 1.00 25.95 87 ARG A CA 1
ATOM 616 C C . ARG A 1 87 ? -5.823 -12.520 -22.395 1.00 25.95 87 ARG A C 1
ATOM 618 O O . ARG A 1 87 ? -6.084 -11.801 -21.435 1.00 25.95 87 ARG A O 1
ATOM 625 N N . VAL A 1 88 ? -4.886 -12.227 -23.288 1.00 24.77 88 VAL A N 1
ATOM 626 C CA . VAL A 1 88 ? -4.259 -10.911 -23.406 1.00 24.77 88 VAL A CA 1
ATOM 627 C C . VAL A 1 88 ? -5.297 -9.964 -24.010 1.00 24.77 88 VAL A C 1
ATOM 629 O O . VAL A 1 88 ? -5.618 -10.061 -25.193 1.00 24.77 88 VAL A O 1
ATOM 632 N N . TYR A 1 89 ? -5.854 -9.063 -23.202 1.00 30.08 89 TYR A N 1
ATOM 633 C CA . TYR A 1 89 ? -6.680 -7.968 -23.709 1.00 30.08 89 TYR A CA 1
ATOM 634 C C . TYR A 1 89 ? -5.764 -6.811 -24.121 1.00 30.08 89 TYR A C 1
ATOM 636 O O . TYR A 1 89 ? -5.169 -6.140 -23.282 1.00 30.08 89 TYR A O 1
ATOM 644 N N . SER A 1 90 ? -5.635 -6.580 -25.427 1.00 26.70 90 SER A N 1
ATOM 645 C CA . SER A 1 90 ? -4.948 -5.408 -25.971 1.00 26.70 90 SER A CA 1
ATOM 646 C C . SER A 1 90 ? -5.788 -4.150 -25.722 1.00 26.70 90 SER A C 1
ATOM 648 O O . SER A 1 90 ? -6.854 -3.983 -26.318 1.00 26.70 90 SER A O 1
ATOM 650 N N . TYR A 1 91 ? -5.314 -3.269 -24.841 1.00 31.27 91 TYR A N 1
ATOM 651 C CA . TYR A 1 91 ? -5.896 -1.948 -24.601 1.00 31.27 91 TYR A CA 1
ATOM 652 C C . TYR A 1 91 ? -5.643 -1.031 -25.810 1.00 31.27 91 TYR A C 1
ATOM 654 O O . TYR A 1 91 ? -4.493 -0.797 -26.179 1.00 31.27 91 TYR A O 1
ATOM 662 N N . HIS A 1 92 ? -6.711 -0.510 -26.422 1.00 27.17 92 HIS A N 1
ATOM 663 C CA . HIS A 1 92 ? -6.642 0.498 -27.483 1.00 27.17 92 HIS A CA 1
ATOM 664 C C . HIS A 1 92 ? -7.295 1.806 -26.988 1.00 27.17 92 HIS A C 1
ATOM 666 O O . HIS A 1 92 ? -8.492 1.795 -26.697 1.00 27.17 92 HIS A O 1
ATOM 672 N N . PRO A 1 93 ? -6.554 2.927 -26.908 1.00 30.45 93 PRO A N 1
ATOM 673 C CA . PRO A 1 93 ? -7.000 4.157 -26.236 1.00 30.45 93 PRO A CA 1
ATOM 674 C C . PRO A 1 93 ? -8.089 4.976 -26.966 1.00 30.45 93 PRO A C 1
ATOM 676 O O . PRO A 1 93 ? -8.609 5.927 -26.395 1.00 30.45 93 PRO A O 1
ATOM 679 N N . ASP A 1 94 ? -8.487 4.622 -28.193 1.00 28.83 94 ASP A N 1
ATOM 680 C CA . ASP A 1 94 ? -9.265 5.517 -29.076 1.00 28.83 94 ASP A CA 1
ATOM 681 C C . ASP A 1 94 ? -10.801 5.331 -29.058 1.00 28.83 94 ASP A C 1
ATOM 683 O O . ASP A 1 94 ? -11.487 5.783 -29.976 1.00 28.83 94 ASP A O 1
ATOM 687 N N . ARG A 1 95 ? -11.392 4.661 -28.057 1.00 29.67 95 ARG A N 1
ATOM 688 C CA . ARG A 1 95 ? -12.831 4.290 -28.090 1.00 29.67 95 ARG A CA 1
ATOM 689 C C . ARG A 1 95 ? -13.749 4.907 -27.035 1.00 29.67 95 ARG A C 1
ATOM 691 O O . ARG A 1 95 ? -14.863 4.422 -26.862 1.00 29.67 95 ARG A O 1
ATOM 698 N N . LEU A 1 96 ? -13.365 6.005 -26.394 1.00 31.98 96 LEU A N 1
ATOM 699 C CA . LEU A 1 96 ? -14.249 6.695 -25.449 1.00 31.98 96 LEU A CA 1
ATOM 700 C C . LEU A 1 96 ? -14.581 8.097 -25.958 1.00 31.98 96 LEU A C 1
ATOM 702 O O . LEU A 1 96 ? -13.851 9.057 -25.734 1.00 31.98 96 LEU A O 1
ATOM 706 N N . ARG A 1 97 ? -15.700 8.217 -26.680 1.00 30.25 97 ARG A N 1
ATOM 707 C CA . ARG A 1 97 ? -16.370 9.504 -26.889 1.00 30.25 97 ARG A CA 1
ATOM 708 C C . ARG A 1 97 ? -17.883 9.350 -26.782 1.00 30.25 97 ARG A C 1
ATOM 710 O O . ARG A 1 97 ? -18.487 8.596 -27.541 1.00 30.25 97 ARG A O 1
ATOM 717 N N . ARG A 1 98 ? -18.431 10.236 -25.945 1.00 32.00 98 ARG A N 1
ATOM 718 C CA . ARG A 1 98 ? -19.829 10.647 -25.736 1.00 32.00 98 ARG A CA 1
ATOM 719 C C . ARG A 1 98 ? -20.576 9.917 -24.619 1.00 32.00 98 ARG A C 1
ATOM 721 O O . ARG A 1 98 ? -21.144 8.856 -24.844 1.00 32.00 98 ARG A O 1
ATOM 728 N N . ARG A 1 99 ? -20.742 10.625 -23.501 1.00 34.19 99 ARG A N 1
ATOM 729 C CA . ARG A 1 99 ? -22.042 11.126 -23.021 1.00 34.19 99 ARG A CA 1
ATOM 730 C C . ARG A 1 99 ? -21.789 12.380 -22.183 1.00 34.19 99 ARG A C 1
ATOM 732 O O . ARG A 1 99 ? -20.832 12.408 -21.427 1.00 34.19 99 ARG A O 1
ATOM 739 N N . GLY A 1 100 ? -22.582 13.418 -22.421 1.00 27.61 100 GLY A N 1
ATOM 740 C CA . GLY A 1 100 ? -22.572 14.658 -21.654 1.00 27.61 100 GLY A CA 1
ATOM 741 C C . GLY A 1 100 ? -23.813 14.757 -20.770 1.00 27.61 100 GLY A C 1
ATOM 742 O O . GLY A 1 100 ? -24.833 14.153 -21.099 1.00 27.61 100 GLY A O 1
ATOM 743 N N . GLU A 1 101 ? -23.643 15.537 -19.700 1.00 31.94 101 GLU A N 1
ATOM 744 C CA . GLU A 1 101 ? -24.624 16.292 -18.901 1.00 31.94 101 GLU A CA 1
ATOM 745 C C . GLU A 1 101 ? -25.806 15.537 -18.264 1.00 31.94 101 GLU A C 1
ATOM 747 O O . GLU A 1 101 ? -26.772 15.182 -18.936 1.00 31.94 101 GLU A O 1
ATOM 752 N N . ALA A 1 102 ? -25.760 15.408 -16.929 1.00 26.84 102 ALA A N 1
ATOM 753 C CA . ALA A 1 102 ? -26.876 15.703 -16.017 1.00 26.84 102 ALA A CA 1
ATOM 754 C C . ALA A 1 102 ? -26.395 15.680 -14.549 1.00 26.84 102 ALA A C 1
ATOM 756 O O . ALA A 1 102 ? -25.949 14.642 -14.057 1.00 26.84 102 ALA A O 1
ATOM 757 N N . ASP A 1 103 ? -26.517 16.824 -13.874 1.00 31.17 103 ASP A N 1
ATOM 758 C CA . ASP A 1 103 ? -26.398 16.979 -12.424 1.00 31.17 103 ASP A CA 1
ATOM 759 C C . ASP A 1 103 ? -27.499 16.199 -11.667 1.00 31.17 103 ASP A C 1
ATOM 761 O O . ASP A 1 103 ? -28.609 15.995 -12.163 1.00 31.17 103 ASP A O 1
ATOM 765 N N . ASP A 1 104 ? -27.170 15.793 -10.436 1.00 33.00 104 ASP A N 1
ATOM 766 C CA . ASP A 1 104 ? -28.076 15.459 -9.324 1.00 33.00 104 ASP A CA 1
ATOM 767 C C . ASP A 1 104 ? -29.091 14.309 -9.475 1.00 33.00 104 ASP A C 1
ATOM 769 O O . ASP A 1 104 ? -30.180 14.326 -8.898 1.00 33.00 104 ASP A O 1
ATOM 773 N N . ALA A 1 105 ? -28.689 13.212 -10.119 1.00 31.06 105 ALA A N 1
ATOM 774 C CA . ALA A 1 105 ? -29.390 11.932 -9.999 1.00 31.06 105 ALA A CA 1
ATOM 775 C C . ALA A 1 105 ? -28.409 10.760 -9.841 1.00 31.06 105 ALA A C 1
ATOM 777 O O . ALA A 1 105 ? -28.176 9.982 -10.765 1.00 31.06 105 ALA A O 1
ATOM 778 N N . TRP A 1 106 ? -27.852 10.599 -8.634 1.00 34.94 106 TRP A N 1
ATOM 779 C CA . TRP A 1 106 ? -27.125 9.392 -8.219 1.00 34.94 106 TRP A CA 1
ATOM 780 C C . TRP A 1 106 ? -28.067 8.180 -8.217 1.00 34.94 106 TRP A C 1
ATOM 782 O O . TRP A 1 106 ? -28.687 7.834 -7.203 1.00 34.94 106 TRP A O 1
ATOM 792 N N . GLY A 1 107 ? -28.189 7.560 -9.390 1.00 31.44 107 GLY A N 1
ATOM 793 C CA . GLY A 1 107 ? -29.107 6.478 -9.698 1.00 31.44 107 GLY A CA 1
ATOM 794 C C . GLY A 1 107 ? -28.890 5.251 -8.819 1.00 31.44 107 GLY A C 1
ATOM 795 O O . GLY A 1 107 ? -27.850 4.596 -8.831 1.00 31.44 107 GLY A O 1
ATOM 796 N N . GLU A 1 108 ? -29.945 4.891 -8.104 1.00 36.34 108 GLU A N 1
ATOM 797 C CA . GLU A 1 108 ? -30.126 3.694 -7.281 1.00 36.34 108 GLU A CA 1
ATOM 798 C C . GLU A 1 108 ? -29.696 2.369 -7.957 1.00 36.34 108 GLU A C 1
ATOM 800 O O . GLU A 1 108 ? -29.413 1.384 -7.275 1.00 36.34 108 GLU A O 1
ATOM 805 N N . GLY A 1 109 ? -29.583 2.348 -9.290 1.00 29.39 109 GLY A N 1
ATOM 806 C CA . GLY A 1 109 ? -29.151 1.201 -10.091 1.00 29.39 109 GLY A CA 1
ATOM 807 C C . GLY A 1 109 ? -27.685 0.788 -9.904 1.00 29.39 109 GLY A C 1
ATOM 808 O O . GLY A 1 109 ? -27.406 -0.406 -9.857 1.00 29.39 109 GLY A O 1
ATOM 809 N N . GLN A 1 110 ? -26.751 1.726 -9.714 1.00 43.94 110 GLN A N 1
ATOM 810 C CA . GLN A 1 110 ? -25.326 1.384 -9.539 1.00 43.94 110 GLN A CA 1
ATOM 811 C C . GLN A 1 110 ? -24.996 0.947 -8.106 1.00 43.94 110 GLN A C 1
ATOM 813 O O . GLN A 1 110 ? -24.171 0.054 -7.908 1.00 43.94 110 GLN A O 1
ATOM 818 N N . ARG A 1 111 ? -25.720 1.474 -7.102 1.00 41.78 111 ARG A N 1
ATOM 819 C CA . ARG A 1 111 ? -25.714 0.911 -5.737 1.00 41.78 111 ARG A CA 1
ATOM 820 C C . ARG A 1 111 ? -26.140 -0.554 -5.759 1.00 41.78 111 ARG A C 1
ATOM 822 O O . ARG A 1 111 ? -25.538 -1.362 -5.062 1.00 41.78 111 ARG A O 1
ATOM 829 N N . ARG A 1 112 ? -27.133 -0.902 -6.586 1.00 36.84 112 ARG A N 1
ATOM 830 C CA . ARG A 1 112 ? -27.563 -2.291 -6.776 1.00 36.84 112 ARG A CA 1
ATOM 831 C C . ARG A 1 112 ? -26.504 -3.127 -7.488 1.00 36.84 112 ARG A C 1
ATOM 833 O O . ARG A 1 112 ? -26.305 -4.248 -7.067 1.00 36.84 112 ARG A O 1
ATOM 840 N N . GLU A 1 113 ? -25.781 -2.619 -8.482 1.00 39.25 113 GLU A N 1
ATOM 841 C CA . GLU A 1 113 ? -24.757 -3.407 -9.192 1.00 39.25 113 GLU A CA 1
ATOM 842 C C . GLU A 1 113 ? -23.522 -3.717 -8.321 1.00 39.25 113 GLU A C 1
ATOM 844 O O . GLU A 1 113 ? -23.094 -4.870 -8.251 1.00 39.25 113 GLU A O 1
ATOM 849 N N . VAL A 1 114 ? -23.012 -2.738 -7.561 1.00 43.06 114 VAL A N 1
ATOM 850 C CA . VAL A 1 114 ? -21.939 -2.974 -6.572 1.00 43.06 114 VAL A CA 1
ATOM 851 C C . VAL A 1 114 ? -22.444 -3.857 -5.426 1.00 43.06 114 VAL A C 1
ATOM 853 O O . VAL A 1 114 ? -21.739 -4.778 -5.016 1.00 43.06 114 VAL A O 1
ATOM 856 N N . ALA A 1 115 ? -23.683 -3.659 -4.956 1.00 40.56 115 ALA A N 1
ATOM 857 C CA . ALA A 1 115 ? -24.294 -4.530 -3.951 1.00 40.56 115 ALA A CA 1
ATOM 858 C C . ALA A 1 115 ? -24.537 -5.957 -4.468 1.00 40.56 115 ALA A C 1
ATOM 860 O O . ALA A 1 115 ? -24.393 -6.897 -3.698 1.00 40.56 115 ALA A O 1
ATOM 861 N N . VAL A 1 116 ? -24.862 -6.148 -5.749 1.00 38.88 116 VAL A N 1
ATOM 862 C CA . VAL A 1 116 ? -25.082 -7.462 -6.376 1.00 38.88 116 VAL A CA 1
ATOM 863 C C . VAL A 1 116 ? -23.755 -8.178 -6.621 1.00 38.88 116 VAL A C 1
ATOM 865 O O . VAL A 1 116 ? -23.677 -9.378 -6.381 1.00 38.88 116 VAL A O 1
ATOM 868 N N . LEU A 1 117 ? -22.684 -7.473 -7.002 1.00 40.69 117 LEU A N 1
ATOM 869 C CA . LEU A 1 117 ? -21.338 -8.059 -7.093 1.00 40.69 117 LEU A CA 1
ATOM 870 C C . LEU A 1 117 ? -20.750 -8.386 -5.708 1.00 40.69 117 LEU A C 1
ATOM 872 O O . LEU A 1 117 ? -20.090 -9.418 -5.554 1.00 40.69 117 LEU A O 1
ATOM 876 N N . ALA A 1 118 ? -21.034 -7.556 -4.696 1.00 40.81 118 ALA A N 1
ATOM 877 C CA . ALA A 1 118 ? -20.690 -7.819 -3.299 1.00 40.81 118 ALA A CA 1
ATOM 878 C C . ALA A 1 118 ? -21.521 -8.972 -2.701 1.00 40.81 118 ALA A C 1
ATOM 880 O O . ALA A 1 118 ? -20.984 -9.787 -1.954 1.00 40.81 118 ALA A O 1
ATOM 881 N N . ALA A 1 119 ? -22.804 -9.089 -3.062 1.00 40.22 119 ALA A N 1
ATOM 882 C CA . ALA A 1 119 ? -23.701 -10.145 -2.592 1.00 40.22 119 ALA A CA 1
ATOM 883 C C . ALA A 1 119 ? -23.494 -11.484 -3.320 1.00 40.22 119 ALA A C 1
ATOM 885 O O . ALA A 1 119 ? -23.596 -12.536 -2.694 1.00 40.22 119 ALA A O 1
ATOM 886 N N . GLY A 1 120 ? -23.147 -11.469 -4.611 1.00 32.44 120 GLY A N 1
ATOM 887 C CA . GLY A 1 120 ? -22.921 -12.672 -5.423 1.00 32.44 120 GLY A CA 1
ATOM 888 C C . GLY A 1 120 ? -21.697 -13.494 -5.005 1.00 32.44 120 GLY A C 1
ATOM 889 O O . GLY A 1 120 ? -21.620 -14.674 -5.324 1.00 32.44 120 GLY A O 1
ATOM 890 N N . HIS A 1 121 ? -20.774 -12.897 -4.243 1.00 41.06 121 HIS A N 1
ATOM 891 C CA . HIS A 1 121 ? -19.664 -13.594 -3.582 1.00 41.06 121 HIS A CA 1
ATOM 892 C C . HIS A 1 121 ? -19.862 -13.753 -2.063 1.00 41.06 121 HIS A C 1
ATOM 894 O O . HIS A 1 121 ? -18.917 -14.138 -1.373 1.00 41.06 121 HIS A O 1
ATOM 900 N N . ALA A 1 122 ? -21.031 -13.397 -1.522 1.00 41.53 122 ALA A N 1
ATOM 901 C CA . ALA A 1 122 ? -21.355 -13.512 -0.097 1.00 41.53 122 ALA A CA 1
ATOM 902 C C . ALA A 1 122 ? -22.171 -14.776 0.233 1.00 41.53 122 ALA A C 1
ATOM 904 O O . ALA A 1 122 ? -22.367 -15.094 1.406 1.00 41.53 122 ALA A O 1
ATOM 905 N N . THR A 1 123 ? -22.624 -15.532 -0.769 1.00 35.31 123 THR A N 1
ATOM 906 C CA . THR A 1 123 ? -23.338 -16.803 -0.588 1.00 35.31 123 THR A CA 1
ATOM 907 C C . THR A 1 123 ? -22.361 -17.935 -0.258 1.00 35.31 123 THR A C 1
ATOM 909 O O . THR A 1 123 ? -22.099 -18.821 -1.064 1.00 35.31 123 THR A O 1
ATOM 912 N N . GLY A 1 124 ? -21.789 -17.878 0.945 1.00 39.75 124 GLY A N 1
ATOM 913 C CA . GLY A 1 124 ? -20.932 -18.940 1.477 1.00 39.75 124 GLY A CA 1
ATOM 914 C C . GLY A 1 124 ? -20.210 -18.648 2.794 1.00 39.75 124 GLY A C 1
ATOM 915 O O . GLY A 1 124 ? -19.456 -19.501 3.244 1.00 39.75 124 GLY A O 1
ATOM 916 N N . LEU A 1 125 ? -20.408 -17.484 3.424 1.00 43.78 125 LEU A N 1
ATOM 917 C CA . LEU A 1 125 ? -19.767 -17.146 4.702 1.00 43.78 125 LEU A C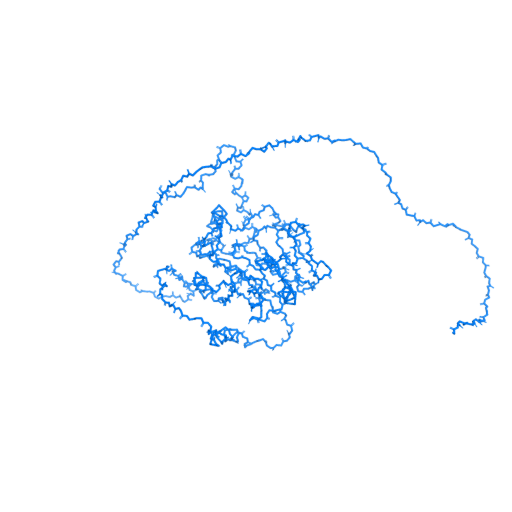A 1
ATOM 918 C C . LEU A 1 125 ? -20.814 -16.678 5.714 1.00 43.78 125 LEU A C 1
ATOM 920 O O . LEU A 1 125 ? -20.905 -15.505 6.065 1.00 43.78 125 LEU A O 1
ATOM 924 N N . SER A 1 126 ? -21.624 -17.624 6.174 1.00 41.97 126 SER A N 1
ATOM 925 C CA . SER A 1 126 ? -22.313 -17.514 7.454 1.00 41.97 126 SER A CA 1
ATOM 926 C C . SER A 1 126 ? -21.775 -18.616 8.354 1.00 41.97 126 SER A C 1
ATOM 928 O O . SER A 1 126 ? -22.191 -19.760 8.214 1.00 41.97 126 SER A O 1
ATOM 930 N N . GLU A 1 127 ? -20.801 -18.271 9.198 1.00 43.66 127 GLU A N 1
ATOM 931 C CA . GLU A 1 127 ? -20.704 -18.640 10.619 1.00 43.66 127 GLU A CA 1
ATOM 932 C C . GLU A 1 127 ? -19.284 -18.350 11.148 1.00 43.66 127 GLU A C 1
ATOM 934 O O . GLU A 1 127 ? -18.291 -18.789 10.578 1.00 43.66 127 GLU A O 1
ATOM 939 N N . MET A 1 128 ? -19.231 -17.609 12.267 1.00 37.44 128 MET A N 1
ATOM 940 C CA . MET A 1 128 ? -18.063 -17.181 13.067 1.00 37.44 128 MET A CA 1
ATOM 941 C C . MET A 1 128 ? -17.252 -15.961 12.576 1.00 37.44 128 MET A C 1
ATOM 943 O O . MET A 1 128 ? -16.238 -16.100 11.909 1.00 37.44 128 MET A O 1
ATOM 947 N N . GLY A 1 129 ? -17.671 -14.763 13.012 1.00 43.88 129 GLY A N 1
ATOM 948 C CA . GLY A 1 129 ? -16.833 -13.708 13.628 1.00 43.88 129 GLY A CA 1
ATOM 949 C C . GLY A 1 129 ? -15.442 -13.350 13.076 1.00 43.88 129 GLY A C 1
ATOM 950 O O . GLY A 1 129 ? -14.615 -12.886 13.857 1.00 43.88 129 GLY A O 1
ATOM 951 N N . ALA A 1 130 ? -15.144 -13.572 11.799 1.00 53.66 130 ALA A N 1
ATOM 952 C CA . ALA A 1 130 ? -13.875 -13.168 11.202 1.00 53.66 130 ALA A CA 1
ATOM 953 C C . ALA A 1 130 ? -13.955 -11.714 10.719 1.00 53.66 130 ALA A C 1
ATOM 955 O O . ALA A 1 130 ? -14.799 -11.387 9.884 1.00 53.66 130 ALA A O 1
ATOM 956 N N . SER A 1 131 ? -13.064 -10.861 11.231 1.00 72.94 131 SER A N 1
ATOM 957 C CA . SER A 1 131 ? -12.968 -9.467 10.806 1.00 72.94 131 SER A CA 1
ATOM 958 C C . SER A 1 131 ? -12.600 -9.357 9.334 1.00 72.94 131 SER A C 1
ATOM 960 O O . SER A 1 131 ? -11.488 -9.716 8.954 1.00 72.94 131 SER A O 1
ATOM 962 N N . ALA A 1 132 ? -13.522 -8.838 8.519 1.00 93.38 132 ALA A N 1
ATOM 963 C CA . ALA A 1 132 ? -13.315 -8.682 7.084 1.00 93.38 132 ALA A CA 1
ATOM 964 C C . ALA A 1 132 ? -12.168 -7.698 6.792 1.00 93.38 132 ALA A C 1
ATOM 966 O O . ALA A 1 132 ? -12.269 -6.496 7.068 1.00 93.38 132 ALA A O 1
ATOM 967 N N . VAL A 1 133 ? -11.086 -8.201 6.200 1.00 98.25 133 VAL A N 1
ATOM 968 C CA . VAL A 1 133 ? -9.921 -7.424 5.776 1.00 98.25 133 VAL A CA 1
ATOM 969 C C . VAL A 1 133 ? -10.088 -7.005 4.319 1.00 98.25 133 VAL A C 1
ATOM 971 O O . VAL A 1 133 ? -10.058 -7.829 3.399 1.00 98.25 133 VAL A O 1
ATOM 974 N N . VAL A 1 134 ? -10.223 -5.700 4.089 1.00 98.69 134 VAL A N 1
ATOM 975 C CA . VAL A 1 134 ? -10.376 -5.130 2.746 1.00 98.69 134 VAL A CA 1
ATOM 976 C C . VAL A 1 134 ? -9.124 -4.353 2.371 1.00 98.69 134 VAL A C 1
ATOM 978 O O . VAL A 1 134 ? -8.802 -3.336 2.984 1.00 98.69 134 VAL A O 1
ATOM 981 N N . LEU A 1 135 ? -8.427 -4.807 1.330 1.00 98.81 135 LEU A N 1
ATOM 982 C CA . LEU A 1 135 ? -7.305 -4.084 0.746 1.00 98.81 135 LEU A CA 1
ATOM 983 C C . LEU A 1 135 ? -7.807 -3.125 -0.321 1.00 98.81 135 LEU A C 1
ATOM 985 O O . LEU A 1 135 ? -8.374 -3.537 -1.332 1.00 98.81 135 LEU A O 1
ATOM 989 N N . ILE A 1 136 ? -7.571 -1.839 -0.093 1.00 98.81 136 ILE A N 1
ATOM 990 C CA . ILE A 1 136 ? -7.989 -0.757 -0.972 1.00 98.81 136 ILE A CA 1
ATOM 991 C C . ILE A 1 136 ? -6.747 -0.163 -1.633 1.00 98.81 136 ILE A C 1
ATOM 993 O O . ILE A 1 136 ? -5.905 0.464 -0.986 1.00 98.81 136 ILE A O 1
ATOM 997 N N . VAL A 1 137 ? -6.656 -0.352 -2.947 1.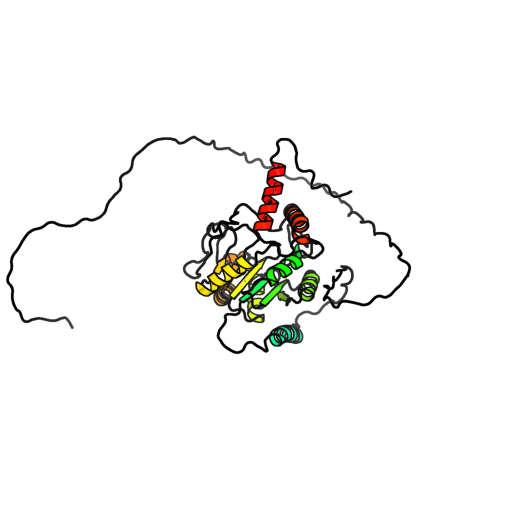00 98.56 137 VAL A N 1
ATOM 998 C CA . VAL A 1 137 ? -5.628 0.258 -3.788 1.00 98.56 137 VAL A CA 1
ATOM 999 C C . VAL A 1 137 ? -6.132 1.616 -4.254 1.00 98.56 137 VAL A C 1
ATOM 1001 O O . VAL A 1 137 ? -7.061 1.680 -5.056 1.00 98.56 137 VAL A O 1
ATOM 1004 N N . GLN A 1 138 ? -5.527 2.708 -3.785 1.00 96.94 138 GLN A N 1
ATOM 1005 C CA . GLN A 1 138 ? -5.847 4.041 -4.303 1.00 96.94 138 GLN A CA 1
ATOM 1006 C C . GLN A 1 138 ? -5.078 4.308 -5.600 1.00 96.94 138 GLN A C 1
ATOM 1008 O O . GLN A 1 138 ? -3.847 4.341 -5.602 1.00 96.94 138 GLN A O 1
ATOM 1013 N N . ALA A 1 139 ? -5.793 4.559 -6.693 1.00 95.38 139 ALA A N 1
ATOM 1014 C CA . ALA A 1 139 ? -5.196 4.929 -7.971 1.00 95.38 139 ALA A CA 1
ATOM 1015 C C . ALA A 1 139 ? -5.895 6.157 -8.552 1.00 95.38 139 ALA A C 1
ATOM 1017 O O . ALA A 1 139 ? -7.108 6.288 -8.451 1.00 95.38 139 ALA A O 1
ATOM 1018 N N . ARG A 1 140 ? -5.129 7.045 -9.184 1.00 93.00 140 ARG A N 1
ATOM 1019 C CA . ARG A 1 140 ? -5.660 8.133 -10.011 1.00 93.00 140 ARG A CA 1
ATOM 1020 C C . ARG A 1 140 ? -4.807 8.309 -11.261 1.00 93.00 140 ARG A C 1
ATOM 1022 O O . ARG A 1 140 ? -3.649 7.876 -11.288 1.00 93.00 140 ARG A O 1
ATOM 1029 N N . MET A 1 141 ? -5.384 8.907 -12.294 1.00 92.06 141 MET A N 1
ATOM 1030 C CA . MET A 1 141 ? -4.665 9.284 -13.512 1.00 92.06 141 MET A CA 1
ATOM 1031 C C . MET A 1 141 ? -3.788 10.516 -13.304 1.00 92.06 141 MET A C 1
ATOM 1033 O O . MET A 1 141 ? -2.656 10.558 -13.805 1.00 92.06 141 MET A O 1
ATOM 1037 N N . ASP A 1 142 ? -4.275 11.461 -12.501 1.00 82.81 142 ASP A N 1
ATOM 1038 C CA . ASP A 1 142 ? -3.586 12.709 -12.210 1.00 82.81 142 ASP A CA 1
ATOM 1039 C C . ASP A 1 142 ? -2.467 12.508 -11.187 1.00 82.81 142 ASP A C 1
ATOM 1041 O O . ASP A 1 142 ? -2.648 12.365 -9.976 1.00 82.81 142 ASP A O 1
ATOM 1045 N N . SER A 1 143 ? -1.242 12.489 -11.700 1.00 77.81 143 SER A N 1
ATOM 1046 C CA . SER A 1 143 ? -0.027 12.544 -10.901 1.00 77.81 143 SER A CA 1
ATOM 1047 C C . SER A 1 143 ? 0.814 13.715 -11.378 1.00 77.81 143 SER A C 1
ATOM 1049 O O . SER A 1 143 ? 1.198 13.772 -12.541 1.00 77.81 143 SER A O 1
ATOM 1051 N N . THR A 1 144 ? 1.131 14.639 -10.471 1.00 76.19 144 THR A N 1
ATOM 1052 C CA . THR A 1 144 ? 1.842 15.884 -10.796 1.00 76.19 144 THR A CA 1
ATOM 1053 C C . THR A 1 144 ? 3.240 15.630 -11.360 1.00 76.19 144 THR A C 1
ATOM 1055 O O . THR A 1 144 ? 3.660 16.288 -12.306 1.00 76.19 144 THR A O 1
ATOM 1058 N N . ARG A 1 145 ? 3.972 14.666 -10.783 1.00 83.00 145 ARG A N 1
ATOM 1059 C CA . ARG A 1 145 ? 5.368 14.364 -11.151 1.00 83.00 145 ARG A CA 1
ATOM 1060 C C . ARG A 1 145 ? 5.491 13.352 -12.291 1.00 83.00 145 ARG A C 1
ATOM 1062 O O . ARG A 1 145 ? 6.484 13.367 -13.015 1.00 83.00 145 ARG A O 1
ATOM 1069 N N . LEU A 1 146 ? 4.493 12.483 -12.459 1.00 85.12 146 LEU A N 1
ATOM 1070 C CA . LEU A 1 146 ? 4.480 11.466 -13.507 1.00 85.12 146 LEU A CA 1
ATOM 1071 C C . LEU A 1 146 ? 3.050 11.209 -14.016 1.00 85.12 146 LEU A C 1
ATOM 1073 O O . LEU A 1 146 ? 2.453 10.190 -13.660 1.00 85.12 146 LEU A O 1
ATOM 1077 N N . PRO A 1 147 ? 2.485 12.099 -14.855 1.00 85.00 147 PRO A N 1
ATOM 1078 C CA . PRO A 1 147 ? 1.116 11.957 -15.344 1.00 85.00 147 PRO A CA 1
ATOM 1079 C C . PRO A 1 147 ? 0.861 10.593 -15.996 1.00 85.00 147 PRO A C 1
ATOM 1081 O O . PRO A 1 147 ? 1.711 10.066 -16.729 1.00 85.00 147 PRO A O 1
ATOM 1084 N N . GLY A 1 148 ? -0.301 10.006 -15.694 1.00 88.12 148 GLY A N 1
ATOM 1085 C CA . GLY A 1 148 ? -0.712 8.703 -16.211 1.00 88.12 148 GLY A CA 1
ATOM 1086 C C . GLY A 1 148 ? 0.102 7.514 -15.692 1.00 88.12 148 GLY A C 1
ATOM 1087 O O . GLY A 1 148 ? 0.023 6.441 -16.291 1.00 88.12 148 GLY A O 1
ATOM 1088 N N . LYS A 1 149 ? 0.884 7.666 -14.604 1.00 92.50 149 LYS A N 1
ATOM 1089 C CA . LYS A 1 149 ? 1.762 6.602 -14.072 1.00 92.50 149 LYS A CA 1
ATOM 1090 C C . LYS A 1 149 ? 1.059 5.261 -13.884 1.00 92.50 149 LYS A C 1
ATOM 1092 O O . LYS A 1 149 ? 1.604 4.240 -14.287 1.00 92.50 149 LYS A O 1
ATOM 1097 N N . SER A 1 150 ? -0.169 5.279 -13.371 1.00 93.94 150 SER A N 1
ATOM 1098 C CA . SER A 1 150 ? -0.986 4.092 -13.105 1.00 93.94 150 SER A CA 1
ATOM 1099 C C . SER A 1 150 ? -1.208 3.222 -14.353 1.00 93.94 150 SER A C 1
ATOM 1101 O O . SER A 1 150 ? -1.278 1.999 -14.244 1.00 93.94 150 SER A O 1
ATOM 1103 N N . LEU A 1 151 ? -1.270 3.834 -15.543 1.00 95.88 151 LEU A N 1
ATOM 1104 C CA . LEU A 1 151 ? -1.468 3.144 -16.824 1.00 95.88 151 LEU A CA 1
ATOM 1105 C C . LEU A 1 151 ? -0.189 2.970 -17.647 1.00 95.88 151 LEU A C 1
ATOM 1107 O O . LEU A 1 151 ? -0.244 2.392 -18.734 1.00 95.88 151 LEU A O 1
ATOM 1111 N N . ARG A 1 152 ? 0.967 3.443 -17.164 1.00 95.69 152 ARG A N 1
ATOM 1112 C CA . ARG A 1 152 ? 2.228 3.261 -17.891 1.00 95.69 152 ARG A CA 1
ATOM 1113 C C . ARG A 1 152 ? 2.560 1.764 -18.022 1.00 95.69 152 ARG A C 1
ATOM 1115 O O . ARG A 1 152 ? 2.428 1.048 -17.028 1.00 95.69 152 ARG A O 1
ATOM 1122 N N . PRO A 1 153 ? 2.980 1.275 -19.206 1.00 97.12 153 PRO A N 1
ATOM 1123 C CA . PRO A 1 153 ? 3.236 -0.151 -19.412 1.00 97.12 153 PRO A CA 1
ATOM 1124 C C . PRO A 1 153 ? 4.455 -0.679 -18.641 1.00 97.12 153 PRO A C 1
ATOM 1126 O O . PRO A 1 153 ? 5.590 -0.351 -18.963 1.00 97.12 153 PRO A O 1
ATOM 1129 N N . LEU A 1 154 ? 4.238 -1.581 -17.692 1.00 97.56 154 LEU A N 1
ATOM 1130 C CA . LEU A 1 154 ? 5.269 -2.265 -16.922 1.00 97.56 154 LEU A CA 1
ATOM 1131 C C . LEU A 1 154 ? 5.272 -3.764 -17.255 1.00 97.56 154 LEU A C 1
ATOM 1133 O O . LEU A 1 154 ? 4.324 -4.491 -16.940 1.00 97.56 154 LEU A O 1
ATOM 1137 N N . ALA A 1 155 ? 6.321 -4.222 -17.947 1.00 96.56 155 ALA A N 1
ATOM 1138 C CA . ALA A 1 155 ? 6.388 -5.556 -18.555 1.00 96.56 155 ALA A CA 1
ATOM 1139 C C . ALA A 1 155 ? 5.149 -5.884 -19.422 1.00 96.56 155 ALA A C 1
ATOM 1141 O O . ALA A 1 155 ? 4.571 -6.963 -19.319 1.00 96.56 155 ALA A O 1
ATOM 1142 N N . GLY A 1 156 ? 4.698 -4.938 -20.251 1.00 95.62 156 GLY A N 1
ATOM 1143 C CA . GLY A 1 156 ? 3.630 -5.158 -21.238 1.00 95.62 156 GLY A CA 1
ATOM 1144 C C . GLY A 1 156 ? 2.185 -4.972 -20.751 1.00 95.62 156 GLY A C 1
ATOM 1145 O O . GLY A 1 156 ? 1.273 -5.068 -21.567 1.00 95.62 156 GLY A O 1
ATOM 1146 N N . VAL A 1 157 ? 1.951 -4.662 -19.471 1.00 96.94 157 VAL A N 1
ATOM 1147 C CA . VAL A 1 157 ? 0.608 -4.360 -18.920 1.00 96.94 157 VAL A CA 1
ATOM 1148 C C . VAL A 1 157 ? 0.638 -3.066 -18.097 1.00 96.94 157 VAL A C 1
ATOM 1150 O O . VAL A 1 157 ? 1.725 -2.624 -17.738 1.00 96.94 157 VAL A O 1
ATOM 1153 N N . PRO A 1 158 ? -0.503 -2.430 -17.773 1.00 97.75 158 PRO A N 1
ATOM 1154 C CA . PRO A 1 158 ? -0.524 -1.250 -16.904 1.00 97.75 158 PRO A CA 1
ATOM 1155 C C . PRO A 1 158 ? 0.199 -1.472 -15.565 1.00 97.75 158 PRO A C 1
ATOM 1157 O O . PRO A 1 158 ? 0.040 -2.529 -14.955 1.00 97.75 158 PRO A O 1
ATOM 1160 N N . LEU A 1 159 ? 0.934 -0.468 -15.072 1.00 97.94 159 LEU A N 1
ATOM 1161 C CA . LEU A 1 159 ? 1.619 -0.503 -13.770 1.00 97.94 159 LEU A CA 1
ATOM 1162 C C . LEU A 1 159 ? 0.675 -0.932 -12.640 1.00 97.94 159 LEU A C 1
ATOM 1164 O O . LEU A 1 159 ? 0.999 -1.847 -11.884 1.00 97.94 159 LEU A O 1
ATOM 1168 N N . VAL A 1 160 ? -0.524 -0.343 -12.566 1.00 98.06 160 VAL A N 1
ATOM 1169 C CA . VAL A 1 160 ? -1.533 -0.738 -11.570 1.00 98.06 160 VAL A CA 1
ATOM 1170 C C . VAL A 1 160 ? -1.969 -2.197 -11.746 1.00 98.06 160 VAL A C 1
ATOM 1172 O O . VAL A 1 160 ? -2.243 -2.881 -10.769 1.00 98.06 160 VAL A O 1
ATOM 1175 N N . GLY A 1 161 ? -1.953 -2.722 -12.971 1.00 98.19 161 GLY A N 1
ATOM 1176 C CA . GLY A 1 161 ? -2.212 -4.133 -13.247 1.00 98.19 161 GLY A CA 1
ATOM 1177 C C . GLY A 1 161 ? -1.177 -5.062 -12.604 1.00 98.19 161 GLY A C 1
ATOM 1178 O O . GLY A 1 161 ? -1.553 -6.078 -12.022 1.00 98.19 161 GLY A O 1
ATOM 1179 N N . ARG A 1 162 ? 0.113 -4.692 -12.622 1.00 98.19 162 ARG A N 1
ATOM 1180 C CA . ARG A 1 162 ? 1.174 -5.434 -11.908 1.00 98.19 162 ARG A CA 1
ATOM 1181 C C . ARG A 1 162 ? 0.989 -5.404 -10.397 1.00 98.19 162 ARG A C 1
ATOM 1183 O O . ARG A 1 162 ? 1.175 -6.423 -9.736 1.00 98.19 162 ARG A O 1
ATOM 1190 N N . ILE A 1 163 ? 0.559 -4.265 -9.863 1.00 98.56 163 ILE A N 1
ATOM 1191 C CA . ILE A 1 163 ? 0.217 -4.132 -8.444 1.00 98.56 163 ILE A CA 1
ATOM 1192 C C . ILE A 1 163 ? -0.920 -5.092 -8.086 1.00 98.56 163 ILE A C 1
ATOM 1194 O O . ILE A 1 163 ? -0.766 -5.915 -7.186 1.00 98.56 163 ILE A O 1
ATOM 1198 N N . LEU A 1 164 ? -2.033 -5.047 -8.826 1.00 98.62 164 LEU A N 1
ATOM 1199 C CA . LEU A 1 164 ? -3.194 -5.907 -8.584 1.00 98.62 164 LEU A CA 1
ATOM 1200 C C . LEU A 1 164 ? -2.846 -7.397 -8.700 1.00 98.62 164 LEU A C 1
ATOM 1202 O O . LEU A 1 164 ? -3.271 -8.190 -7.864 1.00 98.62 164 LEU A O 1
ATOM 1206 N N . GLU A 1 165 ? -2.051 -7.784 -9.700 1.00 98.19 165 GLU A N 1
ATOM 1207 C CA . GLU A 1 165 ? -1.560 -9.157 -9.859 1.00 98.19 165 GLU A CA 1
ATOM 1208 C C . GLU A 1 165 ? -0.802 -9.640 -8.620 1.00 98.19 165 GLU A C 1
ATOM 1210 O O . GLU A 1 165 ? -1.056 -10.736 -8.119 1.00 98.19 165 GLU A O 1
ATOM 1215 N N . ARG A 1 166 ? 0.108 -8.813 -8.094 1.00 98.50 166 ARG A N 1
ATOM 1216 C CA . ARG A 1 166 ? 0.898 -9.179 -6.919 1.00 98.50 166 ARG A CA 1
ATOM 1217 C C . ARG A 1 166 ? 0.035 -9.237 -5.661 1.00 98.50 166 ARG A C 1
ATOM 1219 O O . ARG A 1 166 ? 0.167 -10.210 -4.925 1.00 98.50 166 ARG A O 1
ATOM 1226 N N . LEU A 1 167 ? -0.849 -8.260 -5.446 1.00 98.69 167 LEU A N 1
ATOM 1227 C CA . LEU A 1 167 ? -1.722 -8.169 -4.266 1.00 98.69 167 LEU A CA 1
ATOM 1228 C C . LEU A 1 167 ? -2.759 -9.295 -4.183 1.00 98.69 167 LEU A C 1
ATOM 1230 O O . LEU A 1 167 ? -3.131 -9.696 -3.087 1.00 98.69 167 LEU A O 1
ATOM 1234 N N . LYS A 1 168 ? -3.176 -9.874 -5.316 1.00 98.31 168 LYS A N 1
ATOM 1235 C CA . LYS A 1 168 ? -4.034 -11.074 -5.338 1.00 98.31 168 LYS A CA 1
ATOM 1236 C C . LYS A 1 168 ? -3.424 -12.299 -4.650 1.00 98.31 168 LYS A C 1
ATOM 1238 O O . LYS A 1 168 ? -4.136 -13.269 -4.418 1.00 98.31 168 LYS A O 1
ATOM 1243 N N . ARG A 1 169 ? -2.117 -12.291 -4.378 1.00 98.31 169 ARG A N 1
ATOM 1244 C CA . ARG A 1 169 ? -1.423 -13.385 -3.689 1.00 98.31 169 ARG A CA 1
ATOM 1245 C C . ARG A 1 169 ? -1.462 -13.255 -2.163 1.00 98.31 169 ARG A C 1
ATOM 1247 O O . ARG A 1 169 ? -1.024 -14.188 -1.499 1.00 98.31 169 ARG A O 1
ATOM 1254 N N . CYS A 1 170 ? -1.944 -12.133 -1.618 1.00 98.56 170 CYS A N 1
ATOM 1255 C CA . CYS A 1 170 ? -2.146 -11.988 -0.177 1.00 98.56 170 CYS A CA 1
ATOM 1256 C C . CYS A 1 170 ? -3.190 -13.006 0.298 1.00 98.56 170 CYS A C 1
ATOM 1258 O O . CYS A 1 170 ? -4.252 -13.143 -0.307 1.00 98.56 170 CYS A O 1
ATOM 1260 N N . GLN A 1 171 ? -2.890 -13.716 1.378 1.00 98.19 171 GLN A N 1
ATOM 1261 C CA . GLN A 1 171 ? -3.725 -14.783 1.930 1.00 98.19 171 GLN A CA 1
ATOM 1262 C C . GLN A 1 171 ? -4.666 -14.295 3.032 1.00 98.19 171 GLN A C 1
ATOM 1264 O O . GLN A 1 171 ? -5.599 -15.005 3.396 1.00 98.19 171 GLN A O 1
ATOM 1269 N N . ARG A 1 172 ? -4.421 -13.103 3.586 1.00 97.62 172 ARG A N 1
ATOM 1270 C CA . ARG A 1 172 ? -5.211 -12.506 4.676 1.00 97.62 172 ARG A CA 1
ATOM 1271 C C . ARG A 1 172 ? -6.069 -11.331 4.221 1.00 97.62 172 ARG A C 1
ATOM 1273 O O . ARG A 1 172 ? -6.505 -10.540 5.047 1.00 97.62 172 ARG A O 1
ATOM 1280 N N . VAL A 1 173 ? -6.260 -11.189 2.914 1.00 98.25 173 VAL A N 1
ATOM 1281 C CA . VAL A 1 173 ? -7.127 -10.178 2.310 1.00 98.25 173 VAL A CA 1
ATOM 1282 C C . VAL A 1 173 ? -8.385 -10.876 1.816 1.00 98.25 173 VAL A C 1
ATOM 1284 O O . VAL A 1 173 ? -8.324 -11.661 0.873 1.00 98.25 173 VAL A O 1
ATOM 1287 N N . ASP A 1 174 ? -9.529 -10.559 2.415 1.00 98.12 174 ASP A N 1
ATOM 1288 C CA . ASP A 1 174 ? -10.815 -11.132 2.009 1.00 98.12 174 ASP A CA 1
ATOM 1289 C C . ASP A 1 174 ? -11.328 -10.487 0.720 1.00 98.12 174 ASP A C 1
ATOM 1291 O O . ASP A 1 174 ? -11.951 -11.136 -0.127 1.00 98.12 174 ASP A O 1
ATOM 1295 N N . ARG A 1 175 ? -11.070 -9.183 0.557 1.00 97.94 175 ARG A N 1
ATOM 1296 C CA . ARG A 1 175 ? -11.476 -8.403 -0.617 1.00 97.94 175 ARG A CA 1
ATOM 1297 C C . ARG A 1 175 ? -10.372 -7.445 -1.043 1.00 97.94 175 ARG A C 1
ATOM 1299 O O . ARG A 1 175 ? -9.885 -6.650 -0.248 1.00 97.94 175 ARG A O 1
ATOM 1306 N N . LEU A 1 176 ? -10.037 -7.479 -2.328 1.00 98.62 176 LEU A N 1
ATOM 1307 C CA . LEU A 1 176 ? -9.187 -6.493 -2.987 1.00 98.62 176 LEU A CA 1
ATOM 1308 C C . LEU A 1 176 ? -10.076 -5.538 -3.785 1.00 98.62 176 LEU A C 1
ATOM 1310 O O . LEU A 1 176 ? -10.906 -5.995 -4.568 1.00 98.62 176 LEU A O 1
ATOM 1314 N N . VAL A 1 177 ? -9.903 -4.233 -3.595 1.00 98.69 177 VAL A N 1
ATOM 1315 C CA . VAL A 1 177 ? -10.713 -3.178 -4.213 1.00 98.69 177 VAL A CA 1
ATOM 1316 C C . VAL A 1 177 ? -9.795 -2.132 -4.832 1.00 98.69 177 VAL A C 1
ATOM 1318 O O . VAL A 1 177 ? -8.821 -1.703 -4.216 1.00 98.69 177 VAL A O 1
ATOM 1321 N N . LEU A 1 178 ? -10.121 -1.688 -6.043 1.00 98.69 178 LEU A N 1
ATOM 1322 C CA . LEU A 1 178 ? -9.467 -0.551 -6.684 1.00 98.69 178 LEU A CA 1
ATOM 1323 C C . LEU A 1 178 ? -10.311 0.708 -6.451 1.00 98.69 178 LEU A C 1
ATOM 1325 O O . LEU A 1 178 ? -11.412 0.815 -6.982 1.00 98.69 178 LEU A O 1
ATOM 1329 N N . ALA A 1 179 ? -9.814 1.662 -5.666 1.00 98.31 179 ALA A N 1
ATOM 1330 C CA . ALA A 1 179 ? -10.495 2.927 -5.404 1.00 98.31 179 ALA A CA 1
ATOM 1331 C C . ALA A 1 179 ? -9.928 4.049 -6.283 1.00 98.31 179 ALA A C 1
ATOM 1333 O O . ALA A 1 179 ? -8.744 4.388 -6.184 1.00 98.31 179 ALA A O 1
ATOM 1334 N N . VAL A 1 180 ? -10.784 4.653 -7.106 1.00 97.56 180 VAL A N 1
ATOM 1335 C CA . VAL A 1 180 ? -10.416 5.681 -8.092 1.00 97.56 180 VAL A CA 1
ATOM 1336 C C . VAL A 1 180 ? -11.274 6.940 -7.941 1.00 97.56 180 VAL A C 1
ATOM 1338 O O . VAL A 1 180 ? -12.380 6.859 -7.401 1.00 97.56 180 VAL A O 1
ATOM 1341 N N . PRO A 1 181 ? -10.791 8.115 -8.378 1.00 96.88 181 PRO A N 1
ATOM 1342 C CA . PRO A 1 181 ? -11.632 9.297 -8.474 1.00 96.88 181 PRO A CA 1
ATOM 1343 C C . PRO A 1 181 ? -12.839 9.081 -9.383 1.00 96.88 181 PRO A C 1
ATOM 1345 O O . PRO A 1 181 ? -12.735 8.412 -10.412 1.00 96.88 181 PRO A O 1
ATOM 1348 N N . ASP A 1 182 ? -13.963 9.691 -9.027 1.00 96.31 182 ASP A N 1
ATOM 1349 C CA . ASP A 1 182 ? -15.169 9.674 -9.844 1.00 96.31 182 ASP A CA 1
ATOM 1350 C C . ASP A 1 182 ? -15.148 10.764 -10.923 1.00 96.31 182 ASP A C 1
ATOM 1352 O O . ASP A 1 182 ? -15.896 11.735 -10.885 1.00 96.31 182 ASP A O 1
ATOM 1356 N N . THR A 1 183 ? -14.217 10.631 -11.866 1.00 95.69 183 THR A N 1
ATOM 1357 C CA . THR A 1 183 ? -14.067 11.548 -13.004 1.00 95.69 183 THR A CA 1
ATOM 1358 C C . THR A 1 183 ? -13.781 10.766 -14.283 1.00 95.69 183 THR A C 1
ATOM 1360 O O . THR A 1 183 ? -13.106 9.737 -14.238 1.00 95.69 183 THR A O 1
ATOM 1363 N N . ASP A 1 184 ? -14.242 11.260 -15.436 1.00 95.50 184 ASP A N 1
ATOM 1364 C CA . ASP A 1 184 ? -14.119 10.580 -16.742 1.00 95.50 184 ASP A CA 1
ATOM 1365 C C . ASP A 1 184 ? -12.681 10.161 -17.082 1.00 95.50 184 ASP A C 1
ATOM 1367 O O . ASP A 1 184 ? -12.429 9.125 -17.698 1.00 95.50 184 ASP A O 1
ATOM 1371 N N . GLN A 1 185 ? -11.691 10.951 -16.657 1.00 93.12 185 GLN A N 1
ATOM 1372 C CA . GLN A 1 185 ? -10.283 10.637 -16.895 1.00 93.12 185 GLN A CA 1
ATOM 1373 C C . GLN A 1 185 ? -9.870 9.306 -16.250 1.00 93.12 185 GLN A C 1
ATOM 1375 O O . GLN A 1 185 ? -8.992 8.620 -16.771 1.00 93.12 185 GLN A O 1
ATOM 1380 N N . ASN A 1 186 ? -10.513 8.913 -15.149 1.00 95.69 186 ASN A N 1
ATOM 1381 C CA . ASN A 1 186 ? -10.213 7.696 -14.403 1.00 95.69 186 ASN A CA 1
ATOM 1382 C C . ASN A 1 186 ? -10.978 6.457 -14.908 1.00 95.69 186 ASN A C 1
ATOM 1384 O O . ASN A 1 186 ? -10.719 5.355 -14.422 1.00 95.69 186 ASN A O 1
ATOM 1388 N N . ASP A 1 187 ? -11.820 6.573 -15.941 1.00 96.25 187 ASP A N 1
ATOM 1389 C CA . ASP A 1 187 ? -12.562 5.440 -16.526 1.00 96.25 187 ASP A CA 1
ATOM 1390 C C . ASP A 1 187 ? -11.649 4.321 -17.029 1.00 96.25 187 ASP A C 1
ATOM 1392 O O . ASP A 1 187 ? -11.959 3.133 -16.923 1.00 96.25 187 ASP A O 1
ATOM 1396 N N . ALA A 1 188 ? -10.466 4.678 -17.527 1.00 96.56 188 ALA A N 1
ATOM 1397 C CA . ALA A 1 188 ? -9.481 3.694 -17.949 1.00 96.56 188 ALA A CA 1
ATOM 1398 C C . ALA A 1 188 ? -8.984 2.820 -16.778 1.00 96.56 188 ALA A C 1
ATOM 1400 O O . ALA A 1 188 ? -8.700 1.639 -16.980 1.00 96.56 188 ALA A O 1
ATOM 1401 N N . LEU A 1 189 ? -8.926 3.348 -15.549 1.00 97.00 189 LEU A N 1
ATOM 1402 C CA . LEU A 1 189 ? -8.586 2.554 -14.362 1.00 97.00 189 LEU A CA 1
ATOM 1403 C C . LEU A 1 189 ? -9.714 1.595 -13.985 1.00 97.00 189 LEU A C 1
ATOM 1405 O O . LEU A 1 189 ? -9.439 0.474 -13.560 1.00 97.00 189 LEU A O 1
ATOM 1409 N N . GLU A 1 190 ? -10.969 1.990 -14.198 1.00 96.06 190 GLU A N 1
ATOM 1410 C CA . GLU A 1 190 ? -12.106 1.094 -14.015 1.00 96.06 190 GLU A CA 1
ATOM 1411 C C . GLU A 1 190 ? -12.061 -0.084 -14.997 1.00 96.06 190 GLU A C 1
ATOM 1413 O O . GLU A 1 190 ? -12.240 -1.237 -14.596 1.00 96.06 190 GLU A O 1
ATOM 1418 N N . VAL A 1 191 ? -11.737 0.181 -16.267 1.00 97.06 191 VAL A N 1
ATOM 1419 C CA . VAL A 1 191 ? -11.516 -0.872 -17.272 1.00 97.06 191 VAL A CA 1
ATOM 1420 C C . VAL A 1 191 ? -10.403 -1.823 -16.829 1.00 97.06 191 VAL A C 1
ATOM 1422 O O . VAL A 1 191 ? -10.567 -3.042 -16.932 1.00 97.06 191 VAL A O 1
ATOM 1425 N N . VAL A 1 192 ? -9.296 -1.297 -16.289 1.00 97.50 192 VAL A N 1
ATOM 1426 C CA . VAL A 1 192 ? -8.219 -2.137 -15.747 1.00 97.50 192 VAL A CA 1
ATOM 1427 C C . VAL A 1 192 ? -8.728 -2.982 -14.581 1.00 97.50 192 VAL A C 1
ATOM 1429 O O . VAL A 1 192 ? -8.601 -4.202 -14.647 1.00 97.50 192 VAL A O 1
ATOM 1432 N N . GLY A 1 193 ? -9.366 -2.391 -13.567 1.00 97.25 193 GLY A N 1
ATOM 1433 C CA . GLY A 1 193 ? -9.915 -3.134 -12.426 1.00 97.25 193 GLY A CA 1
ATOM 1434 C C . GLY A 1 193 ? -10.820 -4.291 -12.863 1.00 97.25 193 GLY A C 1
ATOM 1435 O O . GLY A 1 193 ? -10.576 -5.444 -12.499 1.00 97.25 193 GLY A O 1
ATOM 1436 N N . ARG A 1 194 ? -11.773 -4.017 -13.764 1.00 95.62 194 ARG A N 1
ATOM 1437 C CA . ARG A 1 194 ? -12.672 -5.027 -14.348 1.00 95.62 194 ARG A CA 1
ATOM 1438 C C . ARG A 1 194 ? -11.918 -6.123 -15.105 1.00 95.62 194 ARG A C 1
ATOM 1440 O O . ARG A 1 194 ? -12.243 -7.296 -14.944 1.00 95.62 194 ARG A O 1
ATOM 1447 N N . SER A 1 195 ? -10.888 -5.779 -15.883 1.00 97.44 195 SER A N 1
ATOM 1448 C CA . SER A 1 195 ? -10.075 -6.768 -16.615 1.00 97.44 195 SER A CA 1
ATOM 1449 C C . SER A 1 195 ? -9.300 -7.719 -15.693 1.00 97.44 195 SER A C 1
ATOM 1451 O O . SER A 1 195 ? -9.041 -8.863 -16.063 1.00 97.44 195 SER A O 1
ATOM 1453 N N . TYR A 1 196 ? -8.996 -7.278 -14.468 1.00 97.38 196 TYR A N 1
ATOM 1454 C CA . TYR A 1 196 ? -8.414 -8.106 -13.415 1.00 97.38 196 TYR A CA 1
ATOM 1455 C C . TYR A 1 196 ? -9.483 -8.749 -12.513 1.00 97.38 196 TYR A C 1
ATOM 1457 O O . TYR A 1 196 ? -9.119 -9.435 -11.562 1.00 97.38 196 TYR A O 1
ATOM 1465 N N . GLY A 1 197 ? -10.783 -8.575 -12.771 1.00 97.56 197 GLY A N 1
ATOM 1466 C CA . GLY A 1 197 ? -11.849 -9.093 -11.904 1.00 97.56 197 GLY A CA 1
ATOM 1467 C C . GLY A 1 197 ? -11.838 -8.481 -10.499 1.00 97.56 197 GLY A C 1
ATOM 1468 O O . GLY A 1 19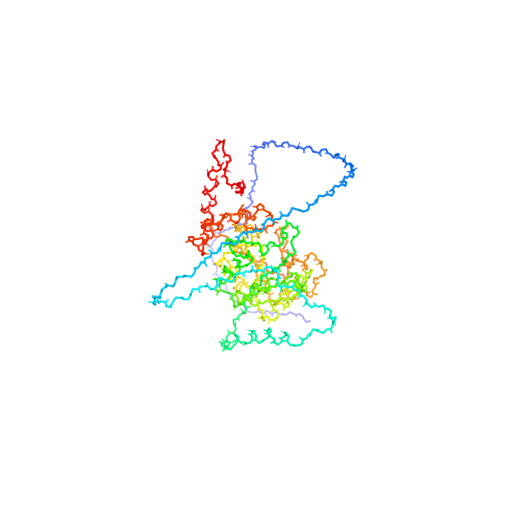7 ? -12.229 -9.140 -9.540 1.00 97.56 197 GLY A O 1
ATOM 1469 N N . ILE A 1 198 ? -11.335 -7.252 -10.369 1.00 98.00 198 ILE A N 1
ATOM 1470 C CA . ILE A 1 198 ? -11.258 -6.507 -9.114 1.00 98.00 198 ILE A CA 1
ATOM 1471 C C . ILE A 1 198 ? -12.404 -5.490 -9.074 1.00 98.00 198 ILE A C 1
ATOM 1473 O O . ILE A 1 198 ? -12.523 -4.690 -10.007 1.00 98.00 198 ILE A O 1
ATOM 1477 N N . PRO A 1 199 ? -13.244 -5.493 -8.021 1.00 97.75 199 PRO A N 1
ATOM 1478 C CA . PRO A 1 199 ? -14.243 -4.455 -7.808 1.00 97.75 199 PRO A CA 1
ATOM 1479 C C . PRO A 1 199 ? -13.617 -3.060 -7.801 1.00 97.75 199 PRO A C 1
ATOM 1481 O O . PRO A 1 199 ? -12.557 -2.841 -7.208 1.00 97.75 199 PRO A O 1
ATOM 1484 N N . VAL A 1 200 ? -14.297 -2.112 -8.441 1.00 98.31 200 VAL A N 1
ATOM 1485 C CA . VAL A 1 200 ? -13.860 -0.718 -8.525 1.00 98.31 200 VAL A CA 1
ATOM 1486 C C . VAL A 1 200 ? -14.804 0.136 -7.694 1.00 98.31 200 VAL A C 1
ATOM 1488 O O . VAL A 1 200 ? -16.020 0.057 -7.854 1.00 98.31 200 VAL A O 1
ATOM 1491 N N . PHE A 1 201 ? -14.241 0.942 -6.803 1.00 98.44 201 PHE A N 1
ATOM 1492 C CA . PHE A 1 201 ? -14.965 1.954 -6.050 1.00 98.44 201 PHE A CA 1
ATOM 1493 C C . PHE A 1 201 ? -14.621 3.338 -6.600 1.00 98.44 201 PHE A C 1
ATOM 1495 O O . PHE A 1 201 ? -13.443 3.661 -6.758 1.00 98.44 201 PHE A O 1
ATOM 1502 N N . ARG A 1 202 ? -15.636 4.162 -6.863 1.00 97.88 202 ARG A N 1
ATOM 1503 C CA . ARG A 1 202 ? -15.469 5.540 -7.340 1.00 97.88 202 ARG A CA 1
ATOM 1504 C C . ARG A 1 202 ? -15.877 6.515 -6.242 1.00 97.88 202 ARG A C 1
ATOM 1506 O O . ARG A 1 202 ? -16.875 6.289 -5.563 1.00 97.88 202 ARG A O 1
ATOM 1513 N N . GLY A 1 203 ? -15.096 7.572 -6.037 1.00 97.19 203 GLY A N 1
ATOM 1514 C CA . GLY A 1 203 ? -15.397 8.579 -5.018 1.00 97.19 203 GLY A CA 1
ATOM 1515 C C . GLY A 1 203 ? -14.639 9.887 -5.208 1.00 97.19 203 GLY A C 1
ATOM 1516 O O . GLY A 1 203 ? -13.953 10.074 -6.209 1.00 97.19 203 GLY A O 1
ATOM 1517 N N . SER A 1 204 ? -14.754 10.787 -4.230 1.00 95.38 204 SER A N 1
ATOM 1518 C CA . SER A 1 204 ? -14.172 12.137 -4.281 1.00 95.38 204 SER A CA 1
ATOM 1519 C C . SER A 1 204 ? -12.685 12.113 -4.617 1.00 95.38 204 SER A C 1
ATOM 1521 O O . SER A 1 204 ? -11.946 11.376 -3.975 1.00 95.38 204 SER A O 1
ATOM 1523 N N . GLU A 1 205 ? -12.232 12.908 -5.590 1.00 91.94 205 GLU A N 1
ATOM 1524 C CA . GLU A 1 205 ? -10.814 13.048 -5.945 1.00 91.94 205 GLU A CA 1
ATOM 1525 C C . GLU A 1 205 ? -9.960 13.702 -4.842 1.00 91.94 205 GLU A C 1
ATOM 1527 O O . GLU A 1 205 ? -8.989 13.061 -4.417 1.00 91.94 205 GLU A O 1
ATOM 1532 N N . PRO A 1 206 ? -10.302 14.919 -4.357 1.00 91.19 206 PRO A N 1
ATOM 1533 C CA . PRO A 1 206 ? -9.504 15.625 -3.354 1.00 91.19 206 PRO A CA 1
ATOM 1534 C C . PRO A 1 206 ? -9.647 15.029 -1.950 1.00 91.19 206 PRO A C 1
ATOM 1536 O O . PRO A 1 206 ? -8.756 15.186 -1.122 1.00 91.19 206 PRO A O 1
ATOM 1539 N N . ASP A 1 207 ? -10.752 14.330 -1.673 1.00 96.44 207 ASP A N 1
ATOM 1540 C CA . ASP A 1 207 ? -11.032 13.754 -0.360 1.00 96.44 207 ASP A CA 1
ATOM 1541 C C . ASP A 1 207 ? -10.763 12.249 -0.354 1.00 96.44 207 ASP A C 1
ATOM 1543 O O . ASP A 1 207 ? -11.652 11.401 -0.481 1.00 96.44 207 ASP A O 1
ATOM 1547 N N . VAL A 1 208 ? -9.479 11.918 -0.247 1.00 97.06 208 VAL A N 1
ATOM 1548 C CA . VAL A 1 208 ? -9.019 10.530 -0.218 1.00 97.06 208 VAL A CA 1
ATOM 1549 C C . VAL A 1 208 ? -9.548 9.821 1.030 1.00 97.06 208 VAL A C 1
ATOM 1551 O O . VAL A 1 208 ? -9.933 8.659 0.938 1.00 97.06 208 VAL A O 1
ATOM 1554 N N . LEU A 1 209 ? -9.624 10.507 2.173 1.00 98.44 209 LEU A N 1
ATOM 1555 C CA . LEU A 1 209 ? -10.167 9.966 3.417 1.00 98.44 209 LEU A CA 1
ATOM 1556 C C . LEU A 1 209 ? -11.634 9.553 3.270 1.00 98.44 209 LEU A C 1
ATOM 1558 O O . LEU A 1 209 ? -11.973 8.425 3.631 1.00 98.44 209 LEU A O 1
ATOM 1562 N N . ASP A 1 210 ? -12.485 10.409 2.696 1.00 98.44 210 ASP A N 1
ATOM 1563 C CA . ASP A 1 210 ? -13.866 10.032 2.374 1.00 98.44 210 ASP A CA 1
ATOM 1564 C C . ASP A 1 210 ? -13.903 8.837 1.421 1.00 98.44 210 ASP A C 1
ATOM 1566 O O . ASP A 1 210 ? -14.583 7.853 1.704 1.00 98.44 210 ASP A O 1
ATOM 1570 N N . ARG A 1 211 ? -13.095 8.843 0.355 1.00 98.19 211 ARG A N 1
ATOM 1571 C CA . ARG A 1 211 ? -13.053 7.725 -0.598 1.00 98.19 211 ARG A CA 1
ATOM 1572 C C . ARG A 1 211 ? -12.684 6.393 0.070 1.00 98.19 211 ARG A C 1
ATOM 1574 O O . ARG A 1 211 ? -13.309 5.380 -0.238 1.00 98.19 211 ARG A O 1
ATOM 1581 N N . TYR A 1 212 ? -11.728 6.380 1.003 1.00 98.50 212 TYR A N 1
ATOM 1582 C CA . TYR A 1 212 ? -11.402 5.186 1.796 1.00 98.50 212 TYR A CA 1
ATOM 1583 C C . TYR A 1 212 ? -12.548 4.773 2.719 1.00 98.50 212 TYR A C 1
ATOM 1585 O O . TYR A 1 212 ? -12.903 3.597 2.736 1.00 98.50 212 TYR A O 1
ATOM 1593 N N . TYR A 1 213 ? -13.142 5.712 3.460 1.00 98.62 213 TYR A N 1
ATOM 1594 C CA . TYR A 1 213 ? -14.247 5.415 4.375 1.00 98.62 213 TYR A CA 1
ATOM 1595 C C . TYR A 1 213 ? -15.462 4.840 3.635 1.00 98.62 213 TYR A C 1
ATOM 1597 O O . TYR A 1 213 ? -16.007 3.807 4.024 1.00 98.62 213 TYR A O 1
ATOM 1605 N N . ARG A 1 214 ? -15.862 5.459 2.520 1.00 98.50 214 ARG A N 1
ATOM 1606 C CA . ARG A 1 214 ? -17.004 5.011 1.713 1.00 98.50 214 ARG A CA 1
ATOM 1607 C C . ARG A 1 214 ? -16.748 3.658 1.051 1.00 98.50 214 ARG A C 1
ATOM 1609 O O . ARG A 1 214 ? -17.649 2.821 1.036 1.00 98.50 214 ARG A O 1
ATOM 1616 N N . ALA A 1 215 ? -15.530 3.415 0.563 1.00 98.25 215 ALA A N 1
ATOM 1617 C CA . ALA A 1 215 ? -15.133 2.103 0.062 1.00 98.25 215 ALA A CA 1
ATOM 1618 C C . ALA A 1 215 ? -15.176 1.047 1.179 1.00 98.25 215 ALA A C 1
ATOM 1620 O O . ALA A 1 215 ? -15.796 0.001 1.011 1.00 98.25 215 ALA A O 1
ATOM 1621 N N . ALA A 1 216 ? -14.597 1.336 2.345 1.00 98.12 216 ALA A N 1
ATOM 1622 C CA . ALA A 1 216 ? -14.623 0.438 3.497 1.00 98.12 216 ALA A CA 1
ATOM 1623 C C . ALA A 1 216 ? -16.061 0.065 3.903 1.00 98.12 216 ALA A C 1
ATOM 1625 O O . ALA A 1 216 ? -16.358 -1.112 4.090 1.00 98.12 216 ALA A O 1
ATOM 1626 N N . GLN A 1 217 ? -16.975 1.040 3.940 1.00 97.94 217 GLN A N 1
ATOM 1627 C CA . GLN A 1 217 ? -18.403 0.823 4.200 1.00 97.94 217 GLN A CA 1
ATOM 1628 C C . GLN A 1 217 ? -19.068 -0.061 3.132 1.00 97.94 217 GLN A C 1
ATOM 1630 O O . GLN A 1 217 ? -19.759 -1.024 3.466 1.00 97.94 217 GLN A O 1
ATOM 1635 N N . ALA A 1 218 ? -18.834 0.222 1.845 1.00 97.19 218 ALA A N 1
ATOM 1636 C CA . ALA A 1 218 ? -19.423 -0.535 0.736 1.00 97.19 218 ALA A CA 1
ATOM 1637 C C . ALA A 1 218 ? -19.020 -2.020 0.745 1.00 97.19 218 ALA A C 1
ATOM 1639 O O . ALA A 1 218 ? -19.820 -2.881 0.374 1.00 97.19 218 ALA A O 1
ATOM 1640 N N . PHE A 1 219 ? -17.803 -2.318 1.207 1.00 96.69 219 PHE A N 1
ATOM 1641 C CA . PHE A 1 219 ? -17.260 -3.675 1.295 1.00 96.69 219 PHE A CA 1
ATOM 1642 C C . PHE A 1 219 ? -17.271 -4.256 2.717 1.00 96.69 219 PHE A C 1
ATOM 1644 O O . PHE A 1 219 ? -16.714 -5.331 2.923 1.00 96.69 219 PHE A O 1
ATOM 1651 N N . ARG A 1 220 ? -17.943 -3.588 3.670 1.00 96.56 220 ARG A N 1
ATOM 1652 C CA . ARG A 1 220 ? -18.099 -4.017 5.074 1.00 96.56 220 ARG A CA 1
ATOM 1653 C C . ARG A 1 220 ? -16.766 -4.371 5.745 1.00 96.56 220 ARG A C 1
ATOM 1655 O O . ARG A 1 220 ? -16.662 -5.391 6.417 1.00 96.56 220 ARG A O 1
ATOM 1662 N N . ALA A 1 221 ? -15.745 -3.549 5.520 1.00 97.25 221 ALA A N 1
ATOM 1663 C CA . ALA A 1 221 ? -14.427 -3.749 6.103 1.00 97.25 221 ALA A CA 1
ATOM 1664 C C . ALA A 1 221 ? -14.463 -3.571 7.626 1.00 97.25 221 ALA A C 1
ATOM 1666 O O . ALA A 1 221 ? -15.016 -2.590 8.119 1.00 97.25 221 ALA A O 1
ATOM 1667 N N . GLU A 1 222 ? -13.802 -4.469 8.349 1.00 96.25 222 GLU A N 1
ATOM 1668 C CA . GLU A 1 222 ? -13.459 -4.300 9.767 1.00 96.25 222 GLU A CA 1
ATOM 1669 C C . GLU A 1 222 ? -11.996 -3.866 9.936 1.00 96.25 222 GLU A C 1
ATOM 1671 O O . GLU A 1 222 ? -11.670 -3.103 10.847 1.00 96.25 222 GLU A O 1
ATOM 1676 N N . ALA A 1 223 ? -11.133 -4.279 9.003 1.00 97.69 223 ALA A N 1
ATOM 1677 C CA . ALA A 1 223 ? -9.775 -3.774 8.848 1.00 97.69 223 ALA A CA 1
ATOM 1678 C C . ALA A 1 223 ? -9.539 -3.340 7.396 1.00 97.69 223 ALA A C 1
ATOM 1680 O O . ALA A 1 223 ? -9.888 -4.044 6.446 1.00 97.69 223 ALA A O 1
ATOM 1681 N N . ILE A 1 224 ? -8.929 -2.172 7.224 1.00 98.56 224 ILE A N 1
ATOM 1682 C CA . ILE A 1 224 ? -8.641 -1.570 5.928 1.00 98.56 224 ILE A CA 1
ATOM 1683 C C . ILE A 1 224 ? -7.144 -1.631 5.694 1.00 98.56 224 ILE A C 1
ATOM 1685 O O . ILE A 1 224 ? -6.377 -1.063 6.463 1.00 98.56 224 ILE A O 1
ATOM 1689 N N . VAL A 1 225 ? -6.727 -2.256 4.599 1.00 98.75 225 VAL A N 1
ATOM 1690 C CA . VAL A 1 225 ? -5.334 -2.232 4.154 1.00 98.75 225 VAL A CA 1
ATOM 1691 C C . VAL A 1 225 ? -5.200 -1.164 3.076 1.00 98.75 225 VAL A C 1
ATOM 1693 O O . VAL A 1 225 ? -5.662 -1.339 1.947 1.00 98.75 225 VAL A O 1
ATOM 1696 N N . ARG A 1 226 ? -4.593 -0.031 3.426 1.00 98.56 226 ARG A N 1
ATOM 1697 C CA . ARG A 1 226 ? -4.287 1.055 2.497 1.00 98.56 226 ARG A CA 1
ATOM 1698 C C . ARG A 1 226 ? -3.065 0.691 1.664 1.00 98.56 226 ARG A C 1
ATOM 1700 O O . ARG A 1 226 ? -2.001 0.384 2.202 1.00 98.56 226 ARG A O 1
ATOM 1707 N N . PHE A 1 227 ? -3.209 0.806 0.345 1.00 98.31 227 PHE A N 1
ATOM 1708 C CA . PHE A 1 227 ? -2.110 0.591 -0.585 1.00 98.31 227 PHE A CA 1
ATOM 1709 C C . PHE A 1 227 ? -2.083 1.660 -1.692 1.00 98.31 227 PHE A C 1
ATOM 1711 O O . PHE A 1 227 ? -3.068 1.828 -2.418 1.00 98.31 227 PHE A O 1
ATOM 1718 N N . PRO A 1 228 ? -0.984 2.413 -1.858 1.00 94.56 228 PRO A N 1
ATOM 1719 C CA . PRO A 1 228 ? -0.875 3.403 -2.922 1.00 94.56 228 PRO A CA 1
ATOM 1720 C C . PRO A 1 228 ? -0.446 2.756 -4.254 1.00 94.56 228 PRO A C 1
ATOM 1722 O O . PRO A 1 228 ? 0.458 1.923 -4.305 1.00 94.56 228 PRO A O 1
ATOM 1725 N N . ALA A 1 229 ? -1.104 3.127 -5.361 1.00 94.38 229 ALA A N 1
ATOM 1726 C CA . ALA A 1 229 ? -0.875 2.532 -6.688 1.00 94.38 229 ALA A CA 1
ATOM 1727 C C . ALA A 1 229 ? 0.421 2.987 -7.392 1.00 94.38 229 ALA A C 1
ATOM 1729 O O . ALA A 1 229 ? 0.529 2.925 -8.616 1.00 94.38 229 ALA A O 1
ATOM 1730 N N . ASP A 1 230 ? 1.402 3.461 -6.634 1.00 94.62 230 ASP A N 1
ATOM 1731 C CA . ASP A 1 230 ? 2.751 3.786 -7.085 1.00 94.62 230 ASP A CA 1
ATOM 1732 C C . ASP A 1 230 ? 3.837 2.926 -6.455 1.00 94.62 230 ASP A C 1
ATOM 1734 O O . ASP A 1 230 ? 5.012 3.141 -6.732 1.00 94.62 230 ASP A O 1
ATOM 1738 N N . ASN A 1 231 ? 3.431 1.902 -5.708 1.00 96.88 231 ASN A N 1
ATOM 1739 C CA . ASN A 1 231 ? 4.291 0.865 -5.170 1.00 96.88 231 ASN A CA 1
ATOM 1740 C C . ASN A 1 231 ? 4.143 -0.393 -6.042 1.00 96.88 231 ASN A C 1
ATOM 1742 O O . ASN A 1 231 ? 3.298 -1.236 -5.758 1.00 96.88 231 ASN A O 1
ATOM 1746 N N . PRO A 1 232 ? 4.895 -0.526 -7.150 1.00 97.38 232 PRO A N 1
ATOM 1747 C CA . PRO A 1 232 ? 4.731 -1.582 -8.154 1.00 97.38 232 PRO A CA 1
ATOM 1748 C C . PRO A 1 232 ? 5.145 -2.977 -7.678 1.00 97.38 232 PRO A C 1
ATOM 1750 O O . PRO A 1 232 ? 4.854 -3.951 -8.366 1.00 97.38 232 PRO A O 1
ATOM 1753 N N . VAL A 1 233 ? 5.840 -3.106 -6.547 1.00 98.31 233 VAL A N 1
ATOM 1754 C CA . VAL A 1 233 ? 6.390 -4.380 -6.056 1.00 98.31 233 VAL A CA 1
ATOM 1755 C C . VAL A 1 233 ? 5.965 -4.684 -4.614 1.00 98.31 233 VAL A C 1
ATOM 1757 O O . VAL A 1 233 ? 6.829 -4.973 -3.787 1.00 98.31 233 VAL A O 1
ATOM 1760 N N . PRO A 1 234 ? 4.652 -4.692 -4.292 1.00 98.12 234 PRO A N 1
ATOM 1761 C CA . PRO A 1 234 ? 4.208 -5.169 -2.988 1.00 98.12 234 PRO A CA 1
ATOM 1762 C C . PRO A 1 234 ? 4.768 -6.562 -2.720 1.00 98.12 234 PRO A C 1
ATOM 1764 O O . PRO A 1 234 ? 4.865 -7.384 -3.648 1.00 98.12 234 PRO A O 1
ATOM 1767 N N . GLU A 1 235 ? 5.099 -6.825 -1.458 1.00 98.44 235 GLU A N 1
ATOM 1768 C CA . GLU A 1 235 ? 5.492 -8.148 -0.986 1.00 98.44 235 GLU A CA 1
ATOM 1769 C C . GLU A 1 235 ? 4.320 -8.785 -0.226 1.00 98.44 235 GLU A C 1
ATOM 1771 O O . GLU A 1 235 ? 4.094 -8.440 0.938 1.00 98.44 235 GLU A O 1
ATOM 1776 N N . PRO A 1 236 ? 3.539 -9.687 -0.860 1.00 98.62 236 PRO A N 1
ATOM 1777 C CA . PRO A 1 236 ? 2.306 -10.211 -0.277 1.00 98.62 236 PRO A CA 1
ATOM 1778 C C . PRO A 1 236 ? 2.496 -10.848 1.097 1.00 98.62 236 PRO A C 1
ATOM 1780 O O . PRO A 1 236 ? 1.675 -10.624 1.980 1.00 98.62 236 PRO A O 1
ATOM 1783 N N . SER A 1 237 ? 3.602 -11.570 1.314 1.00 98.31 237 SER A N 1
ATOM 1784 C CA . SER A 1 237 ? 3.871 -12.202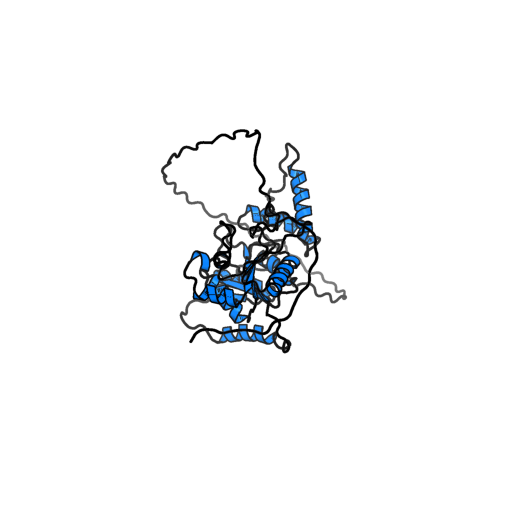 2.610 1.00 98.31 237 SER A CA 1
ATOM 1785 C C . SER A 1 237 ? 4.061 -11.182 3.731 1.00 98.31 237 SER A C 1
ATOM 1787 O O . SER A 1 237 ? 3.644 -11.424 4.862 1.00 98.31 237 SER A O 1
ATOM 1789 N N . GLU A 1 238 ? 4.651 -10.021 3.435 1.00 98.50 238 GLU A N 1
ATOM 1790 C CA . GLU A 1 238 ? 4.848 -8.974 4.435 1.00 98.50 238 GLU A CA 1
ATOM 1791 C C . GLU A 1 238 ? 3.594 -8.115 4.632 1.00 98.50 238 GLU A C 1
ATOM 1793 O O . GLU A 1 238 ? 3.373 -7.619 5.737 1.00 98.50 238 GLU A O 1
ATOM 1798 N N . ILE A 1 239 ? 2.739 -7.995 3.611 1.00 98.75 239 ILE A N 1
ATOM 1799 C CA . ILE A 1 239 ? 1.390 -7.431 3.759 1.00 98.75 239 ILE A CA 1
ATOM 1800 C C . ILE A 1 239 ? 0.545 -8.334 4.671 1.00 98.75 239 ILE A C 1
ATOM 1802 O O . ILE A 1 239 ? -0.024 -7.863 5.654 1.00 98.75 239 ILE A O 1
ATOM 1806 N N . ASP A 1 240 ? 0.536 -9.646 4.430 1.00 98.69 240 ASP A N 1
ATOM 1807 C CA . ASP A 1 240 ? -0.135 -10.613 5.306 1.00 98.69 240 ASP A CA 1
ATOM 1808 C C . ASP A 1 240 ? 0.417 -10.554 6.738 1.00 98.69 240 ASP A C 1
ATOM 1810 O O . ASP A 1 240 ? -0.330 -10.625 7.717 1.00 98.69 240 ASP A O 1
ATOM 1814 N N . ARG A 1 241 ? 1.732 -10.379 6.889 1.00 98.25 241 ARG A N 1
ATOM 1815 C CA . ARG A 1 241 ? 2.369 -10.280 8.202 1.00 98.25 241 ARG A CA 1
ATOM 1816 C C . ARG A 1 241 ? 1.931 -9.041 8.985 1.00 98.25 241 ARG A C 1
ATOM 1818 O O . ARG A 1 241 ? 1.659 -9.170 10.180 1.00 98.25 241 ARG A O 1
ATOM 1825 N N . ILE A 1 242 ? 1.851 -7.864 8.354 1.00 98.50 242 ILE A N 1
ATOM 1826 C CA . ILE A 1 242 ? 1.381 -6.653 9.047 1.00 98.50 242 ILE A CA 1
ATOM 1827 C C . ILE A 1 242 ? -0.123 -6.721 9.351 1.00 98.50 242 ILE A C 1
ATOM 1829 O O . ILE A 1 242 ? -0.530 -6.291 10.428 1.00 98.50 242 ILE A O 1
ATOM 1833 N N . ILE A 1 243 ? -0.930 -7.355 8.487 1.00 98.44 243 ILE A N 1
ATOM 1834 C CA . ILE A 1 243 ? -2.349 -7.649 8.766 1.00 98.44 243 ILE A CA 1
ATOM 1835 C C . ILE A 1 243 ? -2.475 -8.541 10.006 1.00 98.44 243 ILE A C 1
ATOM 1837 O O . ILE A 1 243 ? -3.215 -8.217 10.931 1.00 98.44 243 ILE A O 1
ATOM 1841 N N . ALA A 1 244 ? -1.724 -9.644 10.070 1.00 97.50 244 ALA A N 1
ATOM 1842 C CA . ALA A 1 244 ? -1.762 -10.552 11.217 1.00 97.50 244 ALA A CA 1
ATOM 1843 C C . ALA A 1 244 ? -1.371 -9.848 12.524 1.00 97.50 244 ALA A C 1
ATOM 1845 O O . ALA A 1 244 ? -2.012 -10.045 13.557 1.00 97.50 244 ALA A O 1
ATOM 1846 N N . TYR A 1 245 ? -0.336 -9.008 12.479 1.00 97.75 245 TYR A N 1
ATOM 1847 C CA . TYR A 1 245 ? 0.074 -8.194 13.620 1.00 97.75 245 TYR A CA 1
ATOM 1848 C C . TYR A 1 245 ? -1.035 -7.230 14.062 1.00 97.75 245 TYR A C 1
ATOM 1850 O O . TYR A 1 245 ? -1.349 -7.168 15.247 1.00 97.75 245 TYR A O 1
ATOM 1858 N N . HIS A 1 246 ? -1.666 -6.528 13.118 1.00 97.94 246 HIS A N 1
ATOM 1859 C CA . HIS A 1 246 ? -2.742 -5.582 13.408 1.00 97.94 246 HIS A CA 1
ATOM 1860 C C . HIS A 1 246 ? -3.929 -6.260 14.109 1.00 97.94 246 HIS A C 1
ATOM 1862 O O . HIS A 1 246 ? -4.367 -5.809 15.168 1.00 97.94 246 HIS A O 1
ATOM 1868 N N . LEU A 1 247 ? -4.390 -7.388 13.557 1.00 95.12 247 LEU A N 1
ATOM 1869 C CA . LEU A 1 247 ? -5.537 -8.139 14.077 1.00 95.12 247 LEU A CA 1
ATOM 1870 C C . LEU A 1 247 ? -5.263 -8.767 15.453 1.00 95.12 247 LEU A C 1
ATOM 1872 O O . LEU A 1 247 ? -6.156 -8.825 16.292 1.00 95.12 247 LEU A O 1
ATOM 1876 N N . THR A 1 248 ? -4.034 -9.228 15.707 1.00 92.50 248 THR A N 1
ATOM 1877 C CA . THR A 1 248 ? -3.662 -9.838 17.000 1.00 92.50 248 THR A CA 1
ATOM 1878 C C . THR A 1 248 ? -3.349 -8.806 18.080 1.00 92.50 248 THR A C 1
ATOM 1880 O O . THR A 1 248 ? -3.624 -9.045 19.253 1.00 92.50 248 THR A O 1
ATOM 1883 N N . GLY A 1 249 ? -2.775 -7.663 17.701 1.00 83.50 249 GLY A N 1
ATOM 1884 C CA . GLY A 1 249 ? -2.357 -6.611 18.624 1.00 83.50 249 GLY A CA 1
ATOM 1885 C C . GLY A 1 249 ? -3.456 -5.619 19.005 1.00 83.50 249 GLY A C 1
ATOM 1886 O O . GLY A 1 249 ? -3.192 -4.753 19.838 1.00 83.50 249 GLY A O 1
ATOM 1887 N N . GLN A 1 250 ? -4.646 -5.704 18.394 1.00 80.06 250 GLN A N 1
ATOM 1888 C CA . GLN A 1 250 ? -5.728 -4.717 18.546 1.00 80.06 250 GLN A CA 1
ATOM 1889 C C . GLN A 1 250 ? -5.207 -3.276 18.377 1.00 80.06 250 GLN A C 1
ATOM 1891 O O . GLN A 1 250 ? -5.459 -2.401 19.207 1.00 80.06 250 GLN A O 1
ATOM 1896 N N . SER A 1 251 ? -4.381 -3.062 17.349 1.00 93.25 251 SER A N 1
ATOM 1897 C CA . SER A 1 251 ? -3.881 -1.729 16.995 1.00 93.25 251 SER A CA 1
ATOM 1898 C C . SER A 1 251 ? -4.937 -0.967 16.201 1.00 93.25 251 SER A C 1
ATOM 1900 O O . SER A 1 251 ? -5.698 -1.567 15.453 1.00 93.25 251 SER A O 1
ATOM 1902 N N . ASP A 1 252 ? -4.940 0.358 16.302 1.00 97.75 252 ASP A N 1
ATOM 1903 C CA . ASP A 1 252 ? -5.806 1.216 15.485 1.00 97.75 252 ASP A CA 1
ATOM 1904 C C . ASP A 1 252 ? -5.172 1.501 14.125 1.00 97.75 252 ASP A C 1
ATOM 1906 O O . ASP A 1 252 ? -5.853 1.597 13.104 1.00 97.75 252 ASP A O 1
ATOM 1910 N N . PHE A 1 253 ? -3.840 1.574 14.115 1.00 98.44 253 PHE A N 1
ATOM 1911 C CA . PHE A 1 253 ? -3.029 1.760 12.927 1.00 98.44 253 PHE A CA 1
ATOM 1912 C C . PHE A 1 253 ? -1.776 0.888 13.012 1.00 98.44 253 PHE A C 1
ATOM 1914 O O . PHE A 1 253 ? -1.083 0.839 14.031 1.00 98.44 253 PHE A O 1
ATOM 1921 N N . SER A 1 254 ? -1.455 0.179 11.940 1.00 98.50 254 SER A N 1
ATOM 1922 C CA . SER A 1 254 ? -0.212 -0.579 11.833 1.00 98.50 254 SER A CA 1
ATOM 1923 C C . SER A 1 254 ? 0.416 -0.365 10.474 1.00 98.50 254 SER A C 1
ATOM 1925 O O . SER A 1 254 ? -0.289 -0.293 9.477 1.00 98.50 254 SER A O 1
ATOM 1927 N N . SER A 1 255 ? 1.736 -0.271 10.406 1.00 98.06 255 SER A N 1
ATOM 1928 C CA . SER A 1 255 ? 2.418 -0.039 9.135 1.00 98.06 255 SER A CA 1
ATOM 1929 C C . SER A 1 255 ? 3.779 -0.707 9.126 1.00 98.06 255 SER A C 1
ATOM 1931 O O . SER A 1 255 ? 4.482 -0.703 10.133 1.00 98.06 255 SER A O 1
ATOM 1933 N N . ASN A 1 256 ? 4.145 -1.287 7.986 1.00 97.38 256 ASN A N 1
ATOM 1934 C CA . ASN A 1 256 ? 5.506 -1.734 7.697 1.00 97.38 256 ASN A CA 1
ATOM 1935 C C . ASN A 1 256 ? 6.153 -0.921 6.563 1.00 97.38 256 ASN A C 1
ATOM 1937 O O . ASN A 1 256 ? 7.041 -1.417 5.872 1.00 97.38 256 ASN A O 1
ATOM 1941 N N . LEU A 1 257 ? 5.722 0.330 6.370 1.00 96.31 257 LEU A N 1
ATOM 1942 C CA . LEU A 1 257 ? 6.452 1.297 5.546 1.00 96.31 257 LEU A CA 1
ATOM 1943 C C . LEU A 1 257 ? 7.803 1.619 6.203 1.00 96.31 257 LEU A C 1
ATOM 1945 O O . LEU A 1 257 ? 7.917 1.610 7.432 1.00 96.31 257 LEU A O 1
ATOM 1949 N N . ALA A 1 258 ? 8.826 1.876 5.386 1.00 92.81 258 ALA A N 1
ATOM 1950 C CA . ALA A 1 258 ? 10.228 1.985 5.807 1.00 92.81 258 ALA A CA 1
ATOM 1951 C C . ALA A 1 258 ? 10.460 3.045 6.899 1.00 92.81 258 ALA A C 1
ATOM 1953 O O . ALA A 1 258 ? 11.342 2.917 7.750 1.00 92.81 258 ALA A O 1
ATOM 1954 N N . GLU A 1 259 ? 9.638 4.087 6.880 1.00 91.62 259 GLU A N 1
ATOM 1955 C CA . GLU A 1 259 ? 9.700 5.253 7.741 1.00 91.62 259 GLU A CA 1
ATOM 1956 C C . GLU A 1 259 ? 9.078 5.025 9.120 1.00 91.62 259 GLU A C 1
ATOM 1958 O O . GLU A 1 259 ? 9.153 5.916 9.954 1.00 91.62 259 GLU A O 1
ATOM 1963 N N . VAL A 1 260 ? 8.430 3.894 9.404 1.00 94.06 260 VAL A N 1
ATOM 1964 C CA . VAL A 1 260 ? 7.743 3.713 10.692 1.00 94.06 260 VAL A CA 1
ATOM 1965 C C . VAL A 1 260 ? 8.687 3.101 11.721 1.00 94.06 260 VAL A C 1
ATOM 1967 O O . VAL A 1 260 ? 9.077 1.936 11.626 1.00 94.06 260 VAL A O 1
ATOM 1970 N N . TYR A 1 261 ? 9.057 3.911 12.719 1.00 93.94 261 TYR A N 1
ATOM 1971 C CA . TYR A 1 261 ? 9.896 3.538 13.868 1.00 93.94 261 TYR A CA 1
ATOM 1972 C C . TYR A 1 261 ? 11.208 2.820 13.500 1.00 93.94 261 TYR A C 1
ATOM 1974 O O . TYR A 1 261 ? 11.697 1.979 14.256 1.00 93.94 261 TYR A O 1
ATOM 1982 N N . GLY A 1 262 ? 11.782 3.119 12.330 1.00 93.38 262 GLY A N 1
ATOM 1983 C CA . GLY A 1 262 ? 13.023 2.491 11.870 1.00 93.38 262 GLY A CA 1
ATOM 1984 C C . GLY A 1 262 ? 12.926 0.966 11.728 1.00 93.38 262 GLY A C 1
ATOM 1985 O O . GLY A 1 262 ? 13.890 0.256 12.018 1.00 93.38 262 GLY A O 1
ATOM 1986 N N . ASN A 1 263 ? 11.771 0.445 11.300 1.00 95.25 263 ASN A N 1
ATOM 1987 C CA . ASN A 1 263 ? 11.514 -0.996 11.207 1.00 95.25 263 ASN A CA 1
ATOM 1988 C C . ASN A 1 263 ? 12.455 -1.760 10.244 1.00 95.25 263 ASN A C 1
ATOM 1990 O O . ASN A 1 263 ? 12.582 -2.984 10.354 1.00 95.25 263 ASN A O 1
ATOM 1994 N N . GLY A 1 264 ? 13.143 -1.058 9.338 1.00 96.81 264 GLY A N 1
ATOM 1995 C CA . GLY A 1 264 ? 14.169 -1.593 8.441 1.00 96.81 264 GLY A CA 1
ATOM 1996 C C . GLY A 1 264 ? 13.657 -2.128 7.100 1.00 96.81 264 GLY A C 1
ATOM 1997 O O . GLY A 1 264 ? 14.433 -2.769 6.387 1.00 96.81 264 GLY A O 1
ATOM 1998 N N . TYR A 1 265 ? 12.383 -1.922 6.764 1.00 97.94 265 TYR A N 1
ATOM 1999 C CA . TYR A 1 265 ? 11.831 -2.356 5.480 1.00 97.94 265 TYR A CA 1
ATOM 2000 C C . TYR A 1 265 ? 12.387 -1.529 4.311 1.00 97.94 265 TYR A C 1
ATOM 2002 O O . TYR A 1 265 ? 12.642 -0.339 4.484 1.00 97.94 265 TYR A O 1
ATOM 2010 N N . PRO A 1 266 ? 12.541 -2.122 3.114 1.00 97.25 266 PRO A N 1
ATOM 2011 C CA . PRO A 1 266 ? 12.621 -1.364 1.867 1.00 97.25 266 PRO A CA 1
ATOM 2012 C C . PRO A 1 266 ? 11.354 -0.528 1.654 1.00 97.25 266 PRO A C 1
ATOM 2014 O O . PRO A 1 266 ? 10.244 -1.008 1.907 1.00 97.25 266 PRO A O 1
ATOM 2017 N N . ASN A 1 267 ? 11.491 0.692 1.136 1.00 95.44 267 ASN A N 1
ATOM 2018 C CA . ASN A 1 267 ? 10.329 1.488 0.751 1.00 95.44 267 ASN A CA 1
ATOM 2019 C C . ASN A 1 267 ? 9.676 0.887 -0.510 1.00 95.44 267 ASN A C 1
ATOM 2021 O O . ASN A 1 267 ? 10.369 0.469 -1.438 1.00 95.44 267 ASN A O 1
ATOM 2025 N N . GLY A 1 268 ? 8.342 0.846 -0.547 1.00 95.31 268 GLY A N 1
ATOM 2026 C CA . GLY A 1 268 ? 7.558 0.395 -1.701 1.00 95.31 268 GLY A CA 1
ATOM 2027 C C . GLY A 1 268 ? 7.048 -1.052 -1.657 1.00 95.31 268 GLY A C 1
ATOM 2028 O O . GLY A 1 268 ? 6.380 -1.467 -2.603 1.00 95.31 268 GLY A O 1
ATOM 2029 N N . ILE A 1 269 ? 7.322 -1.825 -0.594 1.00 97.50 269 ILE A N 1
ATOM 2030 C CA . ILE A 1 269 ? 6.860 -3.231 -0.490 1.00 97.50 269 ILE A CA 1
ATOM 2031 C C . ILE A 1 269 ? 5.748 -3.467 0.539 1.00 97.50 269 ILE A C 1
ATOM 2033 O O . ILE A 1 269 ? 5.040 -4.472 0.448 1.00 97.50 269 ILE A O 1
ATOM 2037 N N . GLY A 1 270 ? 5.638 -2.575 1.526 1.00 96.50 270 GLY A N 1
ATOM 2038 C CA . GLY A 1 270 ? 4.727 -2.690 2.663 1.00 96.50 270 GLY A CA 1
ATOM 2039 C C . GLY A 1 270 ? 3.348 -2.072 2.429 1.00 96.50 270 GLY A C 1
ATOM 2040 O O . GLY A 1 270 ? 3.042 -1.564 1.350 1.00 96.50 270 GLY A O 1
ATOM 2041 N N . ALA A 1 271 ? 2.525 -2.105 3.471 1.00 98.19 271 ALA A N 1
ATOM 2042 C CA . ALA A 1 271 ? 1.186 -1.537 3.514 1.00 98.19 271 ALA A CA 1
ATOM 2043 C C . ALA A 1 271 ? 0.887 -0.926 4.892 1.00 98.19 271 ALA A C 1
ATOM 2045 O O . ALA A 1 271 ? 1.608 -1.139 5.870 1.00 98.19 271 ALA A O 1
ATOM 2046 N N . GLU A 1 272 ? -0.216 -0.191 4.961 1.00 98.56 272 GLU A N 1
ATOM 2047 C CA . GLU A 1 272 ? -0.770 0.336 6.206 1.00 98.56 272 GLU A CA 1
ATOM 2048 C C . GLU A 1 272 ? -2.108 -0.345 6.481 1.00 98.56 272 GLU A C 1
ATOM 2050 O O . GLU A 1 272 ? -2.909 -0.525 5.567 1.00 98.56 272 GLU A O 1
ATOM 2055 N N . VAL A 1 273 ? -2.363 -0.707 7.732 1.00 98.75 273 VAL A N 1
ATOM 2056 C CA . VAL A 1 273 ? -3.599 -1.339 8.191 1.00 98.75 273 VAL A CA 1
ATOM 2057 C C . VAL A 1 273 ? -4.270 -0.412 9.195 1.00 98.75 273 VAL A C 1
ATOM 2059 O O . VAL A 1 273 ? -3.623 0.050 10.133 1.00 98.75 273 VAL A O 1
ATOM 2062 N N . ILE A 1 274 ? -5.549 -0.125 8.983 1.00 98.62 274 ILE A N 1
ATOM 2063 C CA . ILE A 1 274 ? -6.352 0.811 9.774 1.00 98.62 274 ILE A CA 1
ATOM 2064 C C . ILE A 1 274 ? -7.604 0.077 10.243 1.00 98.62 274 ILE A C 1
ATOM 2066 O O . ILE A 1 274 ? -8.277 -0.556 9.426 1.00 98.62 274 ILE A O 1
ATOM 2070 N N . SER A 1 275 ? -7.947 0.177 11.524 1.00 98.06 275 SER A N 1
ATOM 2071 C CA . SER A 1 275 ? -9.221 -0.364 12.001 1.00 98.06 275 SER A CA 1
ATOM 2072 C C . SER A 1 275 ? -10.389 0.447 11.426 1.00 98.06 275 SER A C 1
ATOM 2074 O O . SER A 1 275 ? -10.291 1.664 11.229 1.00 98.06 275 SER A O 1
ATOM 2076 N N . ALA A 1 276 ? -11.518 -0.207 11.145 1.00 97.19 276 ALA A N 1
ATOM 2077 C CA . ALA A 1 276 ? -12.700 0.483 10.625 1.00 97.19 276 ALA A CA 1
ATOM 2078 C C . ALA A 1 276 ? -13.204 1.574 11.579 1.00 97.19 276 ALA A C 1
ATOM 2080 O O . ALA A 1 276 ? -13.589 2.654 11.130 1.00 97.19 276 ALA A O 1
ATOM 2081 N N . GLN A 1 277 ? -13.123 1.317 12.888 1.00 97.19 277 GLN A N 1
ATOM 2082 C CA . GLN A 1 277 ? -13.451 2.294 13.921 1.00 97.19 277 GLN A CA 1
ATOM 2083 C C . GLN A 1 277 ? -12.544 3.528 13.830 1.00 97.19 277 GLN A C 1
ATOM 2085 O O . GLN A 1 277 ? -13.043 4.649 13.741 1.00 97.19 277 GLN A O 1
ATOM 2090 N N . ALA A 1 278 ? -11.221 3.340 13.800 1.00 98.12 278 ALA A N 1
ATOM 2091 C CA . ALA A 1 278 ? -10.279 4.452 13.752 1.00 98.12 278 ALA A CA 1
ATOM 2092 C C . ALA A 1 278 ? -10.435 5.274 12.463 1.00 98.12 278 ALA A C 1
ATOM 2094 O O . ALA A 1 278 ? -10.404 6.504 12.509 1.00 98.12 278 ALA A O 1
ATOM 2095 N N . LEU A 1 279 ? -10.670 4.614 11.320 1.00 98.50 279 LEU A N 1
ATOM 2096 C CA . LEU A 1 279 ? -10.945 5.286 10.047 1.00 98.50 279 LEU A CA 1
ATOM 2097 C C . LEU A 1 279 ? -12.223 6.137 10.109 1.00 98.50 279 LEU A C 1
ATOM 2099 O O . LEU A 1 279 ? -12.225 7.274 9.638 1.00 98.50 279 LEU A O 1
ATOM 2103 N N . GLU A 1 280 ? -13.304 5.608 10.684 1.00 98.62 280 GLU A N 1
ATOM 2104 C CA . GLU A 1 280 ? -14.559 6.344 10.853 1.00 98.62 280 GLU A CA 1
ATOM 2105 C C . GLU A 1 280 ? -14.392 7.558 11.773 1.00 98.62 280 GLU A C 1
ATOM 2107 O O . GLU A 1 280 ? -14.864 8.655 11.465 1.00 98.62 280 GLU A O 1
ATOM 2112 N N . GLU A 1 281 ? -13.697 7.372 12.892 1.00 98.25 281 GLU A N 1
ATOM 2113 C CA . GLU A 1 281 ? -13.419 8.425 13.858 1.00 98.25 281 GLU A CA 1
ATOM 2114 C C . GLU A 1 281 ? -12.668 9.604 13.228 1.00 98.25 281 GLU A C 1
ATOM 2116 O O . GLU A 1 281 ? -13.084 10.758 13.393 1.00 98.25 281 GLU A O 1
ATOM 2121 N N . VAL A 1 282 ? -11.599 9.332 12.467 1.00 98.25 282 VAL A N 1
ATOM 2122 C CA . VAL A 1 282 ? -10.853 10.393 11.775 1.00 98.25 282 VAL A CA 1
ATOM 2123 C C . VAL A 1 282 ? -11.650 10.974 10.611 1.00 98.25 282 VAL A C 1
ATOM 2125 O O . VAL A 1 282 ? -11.597 12.183 10.408 1.00 98.25 282 VAL A O 1
ATOM 2128 N N . TRP A 1 283 ? -12.442 10.176 9.885 1.00 98.50 283 TRP A N 1
ATOM 2129 C CA . TRP A 1 283 ? -13.300 10.675 8.804 1.00 98.50 283 TRP A CA 1
ATOM 2130 C C . TRP A 1 283 ? -14.316 11.712 9.305 1.00 98.50 283 TRP A C 1
ATOM 2132 O O . TRP A 1 283 ? -14.486 12.751 8.658 1.00 98.50 283 TRP A O 1
ATOM 2142 N N . ARG A 1 284 ? -14.929 11.473 10.477 1.00 98.25 284 ARG A N 1
ATOM 2143 C CA . ARG A 1 284 ? -15.878 12.404 11.117 1.00 98.25 284 ARG A CA 1
ATOM 2144 C C . ARG A 1 284 ? -15.200 13.659 11.670 1.00 98.25 284 ARG A C 1
ATOM 2146 O O . ARG A 1 284 ? -15.758 14.748 11.565 1.00 98.25 284 ARG A O 1
ATOM 2153 N N . ALA A 1 285 ? -14.035 13.510 12.301 1.00 97.50 285 ALA A N 1
ATOM 2154 C CA . ALA A 1 285 ? -13.409 14.589 13.066 1.00 97.50 285 ALA A CA 1
ATOM 2155 C C . ALA A 1 285 ? -12.436 15.456 12.248 1.00 97.50 285 ALA A C 1
ATOM 2157 O O . ALA A 1 285 ? -12.283 16.643 12.534 1.00 97.50 285 ALA A O 1
ATOM 2158 N N . CYS A 1 286 ? -11.751 14.884 11.255 1.00 97.31 286 CYS A N 1
ATOM 2159 C CA . CYS A 1 286 ? -10.654 15.549 10.562 1.00 97.31 286 CYS A CA 1
ATOM 2160 C C . CYS A 1 286 ? -11.152 16.572 9.535 1.00 97.31 286 CYS A C 1
ATOM 2162 O O . CYS A 1 286 ? -11.791 16.216 8.545 1.00 97.31 286 CYS A O 1
ATOM 2164 N N . GLN A 1 287 ? -10.801 17.840 9.750 1.00 96.62 287 GLN A N 1
ATOM 2165 C CA . GLN A 1 287 ? -11.085 18.955 8.835 1.00 96.62 287 GLN A CA 1
ATOM 2166 C C . GLN A 1 287 ? -9.830 19.456 8.098 1.00 96.62 287 GLN A C 1
ATOM 2168 O O . GLN A 1 287 ? -9.917 20.360 7.275 1.00 96.62 287 GLN A O 1
ATOM 2173 N N . ASP A 1 288 ? -8.660 18.891 8.404 1.00 97.56 288 ASP A N 1
ATOM 2174 C CA . ASP A 1 288 ? -7.379 19.280 7.813 1.00 97.56 288 ASP A CA 1
ATOM 2175 C C . ASP A 1 288 ? -7.273 18.743 6.370 1.00 97.56 288 ASP A C 1
ATOM 2177 O O . ASP A 1 288 ? -7.297 17.522 6.183 1.00 97.56 288 ASP A O 1
ATOM 2181 N N . PRO A 1 289 ? -7.140 19.608 5.344 1.00 96.81 289 PRO A N 1
ATOM 2182 C CA . PRO A 1 289 ? -7.104 19.168 3.950 1.00 96.81 289 PRO A CA 1
ATOM 2183 C C . PRO A 1 289 ? -5.950 18.211 3.622 1.00 96.81 289 PRO A C 1
ATOM 2185 O O . PRO A 1 289 ? -6.155 17.260 2.869 1.00 96.81 289 PRO A O 1
ATOM 2188 N N . GLU A 1 290 ? -4.761 18.408 4.204 1.00 96.00 290 GLU A N 1
ATOM 2189 C CA . GLU A 1 290 ? -3.597 17.542 3.966 1.00 96.00 290 GLU A CA 1
ATOM 2190 C C . GLU A 1 290 ? -3.867 16.141 4.522 1.00 96.00 290 GLU A C 1
ATOM 2192 O O . GLU A 1 290 ? -3.640 15.138 3.847 1.00 96.00 290 GLU A O 1
ATOM 2197 N N . LYS A 1 291 ? -4.439 16.056 5.726 1.00 97.00 291 LYS A N 1
ATOM 2198 C CA . LYS A 1 291 ? -4.809 14.773 6.344 1.00 97.00 291 LYS A CA 1
ATOM 2199 C C . LYS A 1 291 ? -6.004 14.097 5.672 1.00 97.00 291 LYS A C 1
ATOM 2201 O O . LYS A 1 291 ? -6.146 12.878 5.792 1.00 97.00 291 LYS A O 1
ATOM 2206 N N . ARG A 1 292 ? -6.862 14.848 4.975 1.00 97.81 292 ARG A N 1
ATOM 2207 C CA . ARG A 1 292 ? -7.934 14.283 4.137 1.00 97.81 292 ARG A CA 1
ATOM 2208 C C . ARG A 1 292 ? -7.406 13.769 2.796 1.00 97.81 292 ARG A C 1
ATOM 2210 O O . ARG A 1 292 ? -7.874 12.729 2.337 1.00 97.81 292 ARG A O 1
ATOM 2217 N N . GLU A 1 293 ? -6.394 14.405 2.202 1.00 95.69 293 GLU A N 1
ATOM 2218 C CA . GLU A 1 293 ? -5.698 13.871 1.015 1.00 95.69 293 GLU A CA 1
ATOM 2219 C C . GLU A 1 293 ? -4.770 12.687 1.366 1.00 95.69 293 GLU A C 1
ATOM 2221 O O . GLU A 1 293 ? -4.593 11.749 0.578 1.00 95.69 293 GLU A O 1
ATOM 2226 N N . HIS A 1 294 ? -4.217 12.680 2.580 1.00 95.25 294 HIS A N 1
ATOM 2227 C CA . HIS A 1 294 ? -3.281 11.673 3.076 1.00 95.25 294 HIS A CA 1
ATOM 2228 C C . HIS A 1 294 ? -3.778 11.038 4.391 1.00 95.25 294 HIS A C 1
ATOM 2230 O O . HIS A 1 294 ? -3.276 11.369 5.468 1.00 95.25 294 HIS A O 1
ATOM 2236 N N . PRO A 1 295 ? -4.722 10.072 4.330 1.00 96.62 295 PRO A N 1
ATOM 2237 C CA . PRO A 1 295 ? -5.412 9.539 5.513 1.00 96.62 295 PRO A CA 1
ATOM 2238 C C . PRO A 1 295 ? -4.499 9.016 6.629 1.00 96.62 295 PRO A C 1
ATOM 2240 O O . PRO A 1 295 ? -4.826 9.144 7.806 1.00 96.62 295 PRO A O 1
ATOM 2243 N N . HIS A 1 296 ? -3.340 8.464 6.274 1.00 95.62 296 HIS A N 1
ATOM 2244 C CA . HIS A 1 296 ? -2.361 7.910 7.212 1.00 95.62 296 HIS A CA 1
ATOM 2245 C C . HIS A 1 296 ? -1.737 8.953 8.152 1.00 95.62 296 HIS A C 1
ATOM 2247 O O . HIS A 1 296 ? -1.363 8.616 9.275 1.00 95.62 296 HIS A O 1
ATOM 2253 N N . LEU A 1 297 ? -1.693 10.231 7.752 1.00 97.38 297 LEU A N 1
ATOM 2254 C CA . LEU A 1 297 ? -1.170 11.321 8.586 1.00 97.38 297 LEU A CA 1
ATOM 2255 C C . LEU A 1 297 ? -2.040 11.600 9.824 1.00 97.38 297 LEU A C 1
ATOM 2257 O O . LEU A 1 297 ? -1.590 12.243 10.777 1.00 97.38 297 LEU A O 1
ATOM 2261 N N . ASN A 1 298 ? -3.279 11.096 9.853 1.00 98.19 298 ASN A N 1
ATOM 2262 C CA . ASN A 1 298 ? -4.110 11.137 11.057 1.00 98.19 298 ASN A CA 1
ATOM 2263 C C . ASN A 1 298 ? -3.570 10.243 12.182 1.00 98.19 298 ASN A C 1
ATOM 2265 O O . ASN A 1 298 ? -3.871 10.507 13.342 1.00 98.19 298 ASN A O 1
ATOM 2269 N N . PHE A 1 299 ? -2.762 9.228 11.858 1.00 98.12 299 PHE A N 1
ATOM 2270 C CA . PHE A 1 299 ? -2.288 8.233 12.821 1.00 98.12 299 PHE A CA 1
ATOM 2271 C C . PHE A 1 299 ? -0.793 8.354 13.108 1.00 98.12 299 PHE A C 1
ATOM 2273 O O . PHE A 1 299 ? -0.374 8.180 14.253 1.00 98.12 299 PHE A O 1
ATOM 2280 N N . PHE A 1 300 ? 0.015 8.687 12.098 1.00 98.12 300 PHE A N 1
ATOM 2281 C CA . PHE A 1 300 ? 1.466 8.769 12.238 1.00 98.12 300 PHE A CA 1
ATOM 2282 C C . PHE A 1 300 ? 2.047 10.010 11.555 1.00 98.12 300 PHE A C 1
ATOM 2284 O O . PHE A 1 300 ? 1.784 10.273 10.381 1.00 98.12 300 PHE A O 1
ATOM 2291 N N . ASP A 1 301 ? 2.884 10.751 12.282 1.00 96.31 301 ASP A N 1
ATOM 2292 C CA . ASP A 1 301 ? 3.694 11.836 11.739 1.00 96.31 301 ASP A CA 1
ATOM 2293 C C . ASP A 1 301 ? 5.031 11.265 11.257 1.00 96.31 301 ASP A C 1
ATOM 2295 O O . ASP A 1 301 ? 5.953 10.999 12.033 1.00 96.31 301 ASP A O 1
ATOM 2299 N N . TYR A 1 302 ? 5.134 11.102 9.942 1.00 93.75 302 TYR A N 1
ATOM 2300 C CA . TYR A 1 302 ? 6.306 10.554 9.267 1.00 93.75 302 TYR A CA 1
ATOM 2301 C C . TYR A 1 302 ? 7.544 11.456 9.374 1.00 93.75 302 TYR A C 1
ATOM 2303 O O . TYR A 1 302 ? 8.668 10.960 9.295 1.00 93.75 302 TYR A O 1
ATOM 2311 N N . ARG A 1 303 ? 7.378 12.768 9.590 1.00 92.62 303 ARG A N 1
ATOM 2312 C CA . ARG A 1 303 ? 8.508 13.696 9.763 1.00 92.62 303 ARG A CA 1
ATOM 2313 C C . ARG A 1 303 ? 9.028 13.660 11.194 1.00 92.62 303 ARG A C 1
ATOM 2315 O O . ARG A 1 303 ? 10.236 13.604 11.401 1.00 92.62 303 ARG A O 1
ATOM 2322 N N . ALA A 1 304 ? 8.124 13.686 12.171 1.00 94.50 304 ALA A N 1
ATOM 2323 C CA . ALA A 1 304 ? 8.474 13.647 13.589 1.00 94.50 304 ALA A CA 1
ATOM 2324 C C . ALA A 1 304 ? 8.705 12.227 14.131 1.00 94.50 304 ALA A C 1
ATOM 2326 O O . ALA A 1 304 ? 9.132 12.091 15.277 1.00 94.50 304 ALA A O 1
ATOM 2327 N N . GLN A 1 305 ? 8.442 11.190 13.327 1.00 93.88 305 GLN A N 1
ATOM 2328 C CA . GLN A 1 305 ? 8.657 9.781 13.669 1.00 93.88 305 GLN A CA 1
ATOM 2329 C C . GLN A 1 305 ? 7.896 9.348 14.933 1.00 93.88 305 GLN A C 1
ATOM 2331 O O . GLN A 1 305 ? 8.434 8.666 15.806 1.00 93.88 305 GLN A O 1
ATOM 2336 N N . ARG A 1 306 ? 6.628 9.763 15.046 1.00 95.94 306 ARG A N 1
ATOM 2337 C CA . ARG A 1 306 ? 5.776 9.482 16.212 1.00 95.94 306 ARG A CA 1
ATOM 2338 C C . ARG A 1 306 ? 4.301 9.390 15.836 1.00 95.94 306 ARG A C 1
ATOM 2340 O O . ARG A 1 306 ? 3.873 9.982 14.850 1.00 95.94 306 ARG A O 1
ATOM 2347 N N . ALA A 1 307 ? 3.517 8.700 16.662 1.00 97.00 307 ALA A N 1
ATOM 2348 C CA . ALA A 1 307 ? 2.062 8.729 16.555 1.00 97.00 307 ALA A CA 1
ATOM 2349 C C . ALA A 1 307 ? 1.529 10.173 16.651 1.00 97.00 307 ALA A C 1
ATOM 2351 O O . ALA A 1 307 ? 2.015 10.972 17.461 1.00 97.00 307 ALA A O 1
ATOM 2352 N N . THR A 1 308 ? 0.539 10.495 15.816 1.00 96.19 308 THR A N 1
ATOM 2353 C CA . THR A 1 308 ? -0.082 11.828 15.759 1.00 96.19 308 THR A CA 1
ATOM 2354 C C . THR A 1 308 ? -0.865 12.128 17.039 1.00 96.19 308 THR A C 1
ATOM 2356 O O . THR A 1 308 ? -0.759 13.232 17.571 1.00 96.19 308 THR A O 1
ATOM 2359 N N . ASP A 1 309 ? -1.598 11.133 17.544 1.00 95.19 309 ASP A N 1
ATOM 2360 C CA . ASP A 1 309 ? -2.397 11.194 18.772 1.00 95.19 309 ASP A CA 1
ATOM 2361 C C . ASP A 1 309 ? -2.274 9.852 19.534 1.00 95.19 309 ASP A C 1
ATOM 2363 O O . ASP A 1 309 ? -3.115 8.964 19.372 1.00 95.19 309 ASP A O 1
ATOM 2367 N N . PRO A 1 310 ? -1.173 9.645 20.287 1.00 93.94 310 PRO A N 1
ATOM 2368 C CA . PRO A 1 310 ? -0.877 8.370 20.950 1.00 93.94 310 PRO A CA 1
ATOM 2369 C C . PRO A 1 310 ? -1.832 8.029 22.100 1.00 93.94 310 PRO A C 1
ATOM 2371 O O . PRO A 1 310 ? -1.917 6.860 22.474 1.00 93.94 310 PRO A O 1
ATOM 2374 N N . ASP A 1 311 ? -2.529 9.020 22.663 1.00 95.00 311 ASP A N 1
ATOM 2375 C CA . ASP A 1 311 ? -3.516 8.800 23.726 1.00 95.00 311 ASP A CA 1
ATOM 2376 C C . ASP A 1 311 ? -4.813 8.205 23.162 1.00 95.00 311 ASP A C 1
ATOM 2378 O O . ASP A 1 311 ? -5.547 7.513 23.872 1.00 95.00 311 ASP A O 1
ATOM 2382 N N . ARG A 1 312 ? -5.081 8.453 21.874 1.00 95.12 312 ARG A N 1
ATOM 2383 C CA . ARG A 1 312 ? -6.282 7.990 21.182 1.00 95.12 312 ARG A CA 1
ATOM 2384 C C . ARG A 1 312 ? -6.057 6.770 20.298 1.00 95.12 312 ARG A C 1
ATOM 2386 O O . ARG A 1 312 ? -6.935 5.916 20.248 1.00 95.12 312 ARG A O 1
ATOM 2393 N N . TYR A 1 313 ? -4.922 6.687 19.605 1.00 97.06 313 TYR A N 1
ATOM 2394 C CA . TYR A 1 313 ? -4.670 5.638 18.616 1.00 97.06 313 TYR A CA 1
ATOM 2395 C C . TYR A 1 313 ? -3.411 4.836 18.927 1.00 97.06 313 TYR A C 1
ATOM 2397 O O . TYR A 1 313 ? -2.297 5.364 19.007 1.00 97.06 313 TYR A O 1
ATOM 2405 N N . ARG A 1 314 ? -3.572 3.516 19.005 1.00 96.94 314 ARG A N 1
ATOM 2406 C CA . ARG A 1 314 ? -2.466 2.568 19.123 1.00 96.94 314 ARG A CA 1
ATOM 2407 C C . ARG A 1 314 ? -1.815 2.359 17.762 1.00 96.94 314 ARG A C 1
ATOM 2409 O O . ARG A 1 314 ? -2.393 1.732 16.874 1.00 96.94 314 ARG A O 1
ATOM 2416 N N . VAL A 1 315 ? -0.590 2.862 17.628 1.00 97.69 315 VAL A N 1
ATOM 2417 C CA . VAL A 1 315 ? 0.240 2.707 16.429 1.00 97.69 315 VAL A CA 1
ATOM 2418 C C . VAL A 1 315 ? 1.268 1.598 16.627 1.00 97.69 315 VAL A C 1
ATOM 2420 O O . VAL A 1 315 ? 2.052 1.644 17.575 1.00 97.69 315 VAL A O 1
ATOM 2423 N N . GLY A 1 316 ? 1.314 0.640 15.702 1.00 96.38 316 GLY A N 1
ATOM 2424 C CA . GLY A 1 316 ? 2.249 -0.484 15.752 1.00 96.38 316 GLY A CA 1
ATOM 2425 C C . GLY A 1 316 ? 2.991 -0.761 14.441 1.00 96.38 316 GLY A C 1
ATOM 2426 O O . GLY A 1 316 ? 2.625 -0.288 13.367 1.00 96.38 316 GLY A O 1
ATOM 2427 N N . THR A 1 317 ? 4.060 -1.548 14.533 1.00 97.31 317 THR A N 1
ATOM 2428 C CA . THR A 1 317 ? 4.870 -2.007 13.394 1.00 97.31 317 THR A CA 1
ATOM 2429 C C . THR A 1 317 ? 5.475 -3.370 13.712 1.00 97.31 317 THR A C 1
ATOM 2431 O O . THR A 1 317 ? 5.586 -3.765 14.874 1.00 97.31 317 THR A O 1
ATOM 2434 N N . VAL A 1 318 ? 5.947 -4.066 12.680 1.00 97.12 318 VAL A N 1
ATOM 2435 C CA . VAL A 1 318 ? 6.780 -5.268 12.811 1.00 97.12 318 VAL A CA 1
ATOM 2436 C C . VAL A 1 318 ? 8.207 -4.984 12.336 1.00 97.12 318 VAL A C 1
ATOM 2438 O O . VAL A 1 318 ? 8.385 -4.184 11.420 1.00 97.12 318 VAL A O 1
ATOM 2441 N N . PRO A 1 319 ? 9.243 -5.634 12.895 1.00 97.25 319 PRO A N 1
ATOM 2442 C CA . PRO A 1 319 ? 10.602 -5.488 12.386 1.00 97.25 319 PRO A CA 1
ATOM 2443 C C . PRO A 1 319 ? 10.770 -6.209 11.041 1.00 97.25 319 PRO A C 1
ATOM 2445 O O . PRO A 1 319 ? 10.293 -7.339 10.860 1.00 97.25 319 PRO A O 1
ATOM 2448 N N . CYS A 1 320 ? 11.513 -5.590 10.122 1.00 98.00 320 CYS A N 1
ATOM 2449 C CA . CYS A 1 320 ? 11.898 -6.207 8.858 1.00 98.00 320 CYS A CA 1
ATOM 2450 C C . CYS A 1 320 ? 12.764 -7.447 9.119 1.00 98.00 320 CYS A C 1
ATOM 2452 O O . CYS A 1 320 ? 13.731 -7.350 9.897 1.00 98.00 320 CYS A O 1
ATOM 2454 N N . PRO A 1 321 ? 12.469 -8.591 8.469 1.00 97.75 321 PRO A N 1
ATOM 2455 C CA . PRO A 1 321 ? 13.309 -9.776 8.525 1.00 97.75 321 PRO A CA 1
ATOM 2456 C C . PRO A 1 321 ? 14.744 -9.458 8.087 1.00 97.75 321 PRO A C 1
ATOM 2458 O O . PRO A 1 321 ? 14.937 -8.754 7.090 1.00 97.75 321 PRO A O 1
ATOM 2461 N N . PRO A 1 322 ? 15.769 -9.988 8.782 1.00 97.06 322 PRO A N 1
ATOM 2462 C CA . PRO A 1 322 ? 17.166 -9.709 8.450 1.00 97.06 322 PRO A CA 1
ATOM 2463 C C . PRO A 1 322 ? 17.551 -10.062 7.009 1.00 97.06 322 PRO A C 1
ATOM 2465 O O . PRO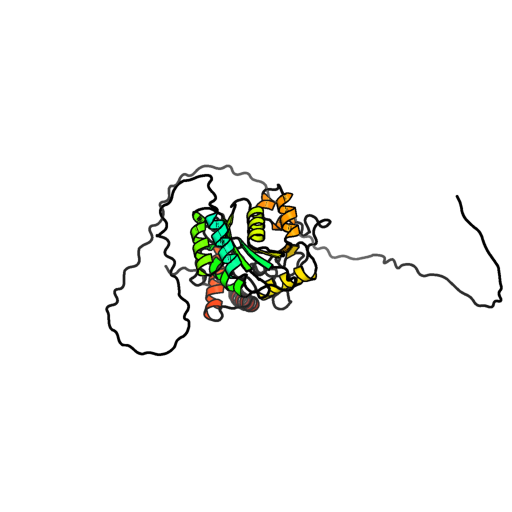 A 1 322 ? 18.390 -9.390 6.423 1.00 97.06 322 PRO A O 1
ATOM 2468 N N . ALA A 1 323 ? 16.912 -11.080 6.423 1.00 96.06 323 ALA A N 1
ATOM 2469 C CA . ALA A 1 323 ? 17.219 -11.577 5.082 1.00 96.06 323 ALA A CA 1
ATOM 2470 C C . ALA A 1 323 ? 16.991 -10.555 3.951 1.00 96.06 323 ALA A C 1
ATOM 2472 O O . ALA A 1 323 ? 17.557 -10.718 2.872 1.00 96.06 323 ALA A O 1
ATOM 2473 N N . PHE A 1 324 ? 16.167 -9.526 4.171 1.00 95.38 324 PHE A N 1
ATOM 2474 C CA . PHE A 1 324 ? 15.885 -8.489 3.172 1.00 95.38 324 PHE A CA 1
ATOM 2475 C C . PHE A 1 324 ? 15.758 -7.080 3.767 1.00 95.38 324 PHE A C 1
ATOM 2477 O O . PHE A 1 324 ? 15.179 -6.185 3.153 1.00 95.38 324 PHE A O 1
ATOM 2484 N N . ARG A 1 325 ? 16.338 -6.857 4.952 1.00 97.25 325 ARG A N 1
ATOM 2485 C CA . ARG A 1 325 ? 16.429 -5.530 5.569 1.00 97.25 325 ARG A CA 1
ATOM 2486 C C . ARG A 1 325 ? 17.300 -4.610 4.712 1.00 97.25 325 ARG A C 1
ATOM 2488 O O . ARG A 1 325 ? 18.518 -4.778 4.696 1.00 97.25 325 ARG A O 1
ATOM 2495 N N . ARG A 1 326 ? 16.676 -3.652 4.023 1.00 95.88 326 ARG A N 1
ATOM 2496 C CA . ARG A 1 326 ? 17.323 -2.676 3.125 1.00 95.88 326 ARG A CA 1
ATOM 2497 C C . ARG A 1 326 ? 16.609 -1.314 3.200 1.00 95.88 326 ARG A C 1
ATOM 2499 O O . ARG A 1 326 ? 15.938 -0.939 2.241 1.00 95.88 326 ARG A O 1
ATOM 2506 N N . PRO A 1 327 ? 16.699 -0.588 4.331 1.00 94.19 327 PRO A N 1
ATOM 2507 C CA . PRO A 1 327 ? 15.993 0.686 4.520 1.00 94.19 327 PRO A CA 1
ATOM 2508 C C . PRO A 1 327 ? 16.411 1.786 3.533 1.00 94.19 327 PRO A C 1
ATOM 2510 O O . PRO A 1 327 ? 15.715 2.782 3.385 1.00 94.19 327 PRO A O 1
ATOM 2513 N N . GLU A 1 328 ? 17.546 1.628 2.856 1.00 93.62 328 GLU A N 1
ATOM 2514 C CA . GLU A 1 328 ? 18.027 2.544 1.826 1.00 93.62 328 GLU A CA 1
ATOM 2515 C C . GLU A 1 328 ? 17.448 2.274 0.428 1.00 93.62 328 GLU A C 1
ATOM 2517 O O . GLU A 1 328 ? 17.660 3.072 -0.485 1.00 93.62 328 GLU A O 1
ATOM 2522 N N . LEU A 1 329 ? 16.759 1.146 0.230 1.00 95.69 329 LEU A N 1
ATOM 2523 C CA . LEU A 1 329 ? 16.189 0.774 -1.060 1.00 95.69 329 LEU A CA 1
ATOM 2524 C C . LEU A 1 329 ? 14.791 1.388 -1.218 1.00 95.69 329 LEU A C 1
ATOM 2526 O O . LEU A 1 329 ? 13.891 1.112 -0.426 1.00 95.69 329 LEU A O 1
ATOM 2530 N N . VAL A 1 330 ? 14.612 2.188 -2.271 1.00 95.75 330 VAL A N 1
ATOM 2531 C CA . VAL A 1 330 ? 13.346 2.848 -2.624 1.00 95.75 330 VAL A CA 1
ATOM 2532 C C . VAL A 1 330 ? 12.791 2.215 -3.896 1.00 95.75 330 VAL A C 1
ATOM 2534 O O . VAL A 1 330 ? 13.458 2.219 -4.929 1.00 95.75 330 VAL A O 1
ATOM 2537 N N . LEU A 1 331 ? 11.591 1.637 -3.805 1.00 97.12 331 LEU A N 1
ATOM 2538 C CA . LEU A 1 331 ? 10.948 0.882 -4.887 1.00 97.12 331 LEU A CA 1
ATOM 2539 C C . LEU A 1 331 ? 9.595 1.469 -5.319 1.00 97.12 331 LEU A C 1
ATOM 2541 O O . LEU A 1 331 ? 8.861 0.808 -6.055 1.00 97.12 331 LEU A O 1
ATOM 2545 N N . ASP A 1 332 ? 9.257 2.679 -4.871 1.00 95.06 332 ASP A N 1
ATOM 2546 C CA . ASP A 1 332 ? 8.099 3.423 -5.373 1.00 95.06 332 ASP A CA 1
ATOM 2547 C C . ASP A 1 332 ? 8.393 4.111 -6.721 1.00 95.06 332 ASP A C 1
ATOM 2549 O O . ASP A 1 332 ? 9.537 4.187 -7.176 1.00 95.06 332 ASP A O 1
ATOM 2553 N N . VAL A 1 333 ? 7.338 4.550 -7.415 1.00 95.75 333 VAL A N 1
ATOM 2554 C CA . VAL A 1 333 ? 7.425 5.202 -8.727 1.00 95.75 333 VAL A CA 1
ATOM 2555 C C . VAL A 1 333 ? 6.701 6.545 -8.714 1.00 95.75 333 VAL A C 1
ATOM 2557 O O . VAL A 1 333 ? 5.475 6.656 -8.835 1.00 95.75 333 VAL A O 1
ATOM 2560 N N . ASN A 1 334 ? 7.494 7.606 -8.653 1.00 92.62 334 ASN A N 1
ATOM 2561 C CA . ASN A 1 334 ? 7.040 8.987 -8.617 1.00 92.62 334 ASN A CA 1
ATOM 2562 C C . ASN A 1 334 ? 7.629 9.848 -9.739 1.00 92.62 334 ASN A C 1
ATOM 2564 O O . ASN A 1 334 ? 7.064 10.894 -10.060 1.00 92.62 334 ASN A O 1
ATOM 2568 N N . THR A 1 335 ? 8.721 9.403 -10.354 1.00 94.50 335 THR A N 1
ATOM 2569 C CA . THR A 1 335 ? 9.490 10.119 -11.373 1.00 94.50 335 THR A CA 1
ATOM 2570 C C . THR A 1 335 ? 9.783 9.230 -12.588 1.00 94.50 335 THR A C 1
ATOM 2572 O O . THR A 1 335 ? 9.709 7.999 -12.507 1.00 94.50 335 THR A O 1
ATOM 2575 N N . PRO A 1 336 ? 10.143 9.815 -13.747 1.00 94.38 336 PRO A N 1
ATOM 2576 C CA . PRO A 1 336 ? 10.572 9.039 -14.910 1.00 94.38 336 PRO A CA 1
ATOM 2577 C C . PRO A 1 336 ? 11.782 8.131 -14.637 1.00 94.38 336 PRO A C 1
ATOM 2579 O O . PRO A 1 336 ? 11.873 7.052 -15.217 1.00 94.38 336 PRO A O 1
ATOM 2582 N N . GLN A 1 337 ? 12.699 8.557 -13.766 1.00 94.69 337 GLN A N 1
ATOM 2583 C CA . GLN A 1 337 ? 13.902 7.812 -13.398 1.00 94.69 337 GLN A CA 1
ATOM 2584 C C . GLN A 1 337 ? 13.560 6.569 -12.569 1.00 94.69 337 GLN A C 1
ATOM 2586 O O . GLN A 1 337 ? 14.022 5.478 -12.896 1.00 94.69 337 GLN A O 1
ATOM 2591 N N . GLU A 1 338 ? 12.707 6.711 -11.553 1.00 95.88 338 GLU A N 1
ATOM 2592 C CA . GLU A 1 338 ? 12.210 5.576 -10.758 1.00 95.88 338 GLU A CA 1
ATOM 2593 C C . GLU A 1 338 ? 11.403 4.607 -11.625 1.00 95.88 338 GLU A C 1
ATOM 2595 O O . GLU A 1 338 ? 11.564 3.393 -11.523 1.00 95.88 338 GLU A O 1
ATOM 2600 N N . TYR A 1 339 ? 10.597 5.127 -12.557 1.00 97.12 339 TYR A N 1
ATOM 2601 C CA . TYR A 1 339 ? 9.901 4.289 -13.530 1.00 97.12 339 TYR A CA 1
ATOM 2602 C C . TYR A 1 339 ? 10.876 3.491 -14.407 1.00 97.12 339 TYR A C 1
ATOM 2604 O O . TYR A 1 339 ? 10.661 2.303 -14.626 1.00 97.12 339 TYR A O 1
ATOM 2612 N N . ALA A 1 340 ? 11.948 4.114 -14.905 1.00 96.62 340 ALA A N 1
ATOM 2613 C CA . ALA A 1 340 ? 12.948 3.425 -15.719 1.00 96.62 340 ALA A CA 1
ATOM 2614 C C . ALA A 1 340 ? 13.676 2.328 -14.925 1.00 96.62 340 ALA A C 1
ATOM 2616 O O . ALA A 1 340 ? 13.882 1.231 -15.443 1.00 96.62 340 ALA A O 1
ATOM 2617 N N . PHE A 1 341 ? 14.009 2.599 -13.658 1.00 97.00 341 PHE A N 1
ATOM 2618 C CA . PHE A 1 341 ? 14.553 1.594 -12.744 1.00 97.00 341 PHE A CA 1
ATOM 2619 C C . PHE A 1 341 ? 13.579 0.424 -12.561 1.00 97.00 341 PHE A C 1
ATOM 2621 O O . PHE A 1 341 ? 13.965 -0.735 -12.710 1.00 97.00 341 PHE A O 1
ATOM 2628 N N . MET A 1 342 ? 12.306 0.726 -12.306 1.00 98.19 342 MET A N 1
ATOM 2629 C CA . MET A 1 342 ? 11.275 -0.287 -12.123 1.00 98.19 342 MET A CA 1
ATOM 2630 C C . MET A 1 342 ? 11.033 -1.115 -13.389 1.00 98.19 342 MET A C 1
ATOM 2632 O O . MET A 1 342 ? 10.874 -2.330 -13.306 1.00 98.19 342 MET A O 1
ATOM 2636 N N . ALA A 1 343 ? 11.035 -0.485 -14.564 1.00 98.19 343 ALA A N 1
ATOM 2637 C CA . ALA A 1 343 ? 10.918 -1.179 -15.841 1.00 98.19 343 ALA A CA 1
ATOM 2638 C C . ALA A 1 343 ? 12.077 -2.164 -16.040 1.00 98.19 343 ALA A C 1
ATOM 2640 O O . ALA A 1 343 ? 11.830 -3.331 -16.321 1.00 98.19 343 ALA A O 1
ATOM 2641 N N . ALA A 1 344 ? 13.318 -1.739 -15.783 1.00 98.12 344 ALA A N 1
ATOM 2642 C CA . ALA A 1 344 ? 14.486 -2.614 -15.869 1.00 98.12 344 ALA A CA 1
ATOM 2643 C C . ALA A 1 344 ? 14.431 -3.785 -14.869 1.00 98.12 344 ALA A C 1
ATOM 2645 O O . ALA A 1 344 ? 14.824 -4.902 -15.209 1.00 98.12 344 ALA A O 1
ATOM 2646 N N . LEU A 1 345 ? 13.929 -3.545 -13.653 1.00 98.38 345 LEU A N 1
ATOM 2647 C CA . LEU A 1 345 ? 13.705 -4.587 -12.648 1.00 98.38 345 LEU A CA 1
ATOM 2648 C C . LEU A 1 345 ? 12.694 -5.623 -13.149 1.00 98.38 345 LEU A C 1
ATOM 2650 O O . LEU A 1 345 ? 12.961 -6.825 -13.103 1.00 98.38 345 LEU A O 1
ATOM 2654 N N . TYR A 1 346 ? 11.546 -5.163 -13.650 1.00 98.56 346 TYR A N 1
ATOM 2655 C CA . TYR A 1 346 ? 10.502 -6.039 -14.173 1.00 98.56 346 TYR A CA 1
ATOM 2656 C C . TYR A 1 346 ? 10.968 -6.805 -15.412 1.00 98.56 346 TYR A C 1
ATOM 2658 O O . TYR A 1 346 ? 10.777 -8.015 -15.464 1.00 98.56 346 TYR A O 1
ATOM 2666 N N . ASP A 1 347 ? 11.634 -6.156 -16.364 1.00 97.94 347 ASP A N 1
ATOM 2667 C CA . ASP A 1 347 ? 12.161 -6.813 -17.566 1.00 97.94 347 ASP A CA 1
ATOM 2668 C C . ASP A 1 347 ? 13.187 -7.903 -17.221 1.00 97.94 347 ASP A C 1
ATOM 2670 O O . ASP A 1 347 ? 13.258 -8.929 -17.897 1.00 97.94 347 ASP A O 1
ATOM 2674 N N . ALA A 1 348 ? 13.959 -7.714 -16.147 1.00 98.06 348 ALA A N 1
ATOM 2675 C CA . ALA A 1 348 ? 14.947 -8.689 -15.703 1.00 98.06 348 ALA A CA 1
ATOM 2676 C C . ALA A 1 348 ? 14.341 -9.876 -14.939 1.00 98.06 348 ALA A C 1
ATOM 2678 O O . ALA A 1 348 ? 14.795 -11.007 -15.115 1.00 98.06 348 ALA A O 1
ATOM 2679 N N . LEU A 1 349 ? 13.362 -9.634 -14.061 1.00 98.31 349 LEU A N 1
ATOM 2680 C CA . LEU A 1 349 ? 12.861 -10.653 -13.132 1.00 98.31 349 LEU A CA 1
ATOM 2681 C C . LEU A 1 349 ? 11.566 -11.316 -13.600 1.00 98.31 349 LEU A C 1
ATOM 2683 O O . LEU A 1 349 ? 11.405 -12.527 -13.456 1.00 98.31 349 LEU A O 1
ATOM 2687 N N . TYR A 1 350 ? 10.647 -10.540 -14.170 1.00 98.25 350 TYR A N 1
ATOM 2688 C CA . TYR A 1 350 ? 9.287 -10.990 -14.451 1.00 98.25 350 TYR A CA 1
ATOM 2689 C C . TYR A 1 350 ? 9.212 -12.124 -15.495 1.00 98.25 350 TYR A C 1
ATOM 2691 O O . TYR A 1 350 ? 8.468 -13.073 -15.247 1.00 98.25 350 TYR A O 1
ATOM 2699 N N . PRO A 1 351 ? 9.974 -12.122 -16.615 1.00 97.56 351 PRO A N 1
ATOM 2700 C CA . PRO A 1 351 ? 9.904 -13.211 -17.597 1.00 97.56 351 PRO A CA 1
ATOM 2701 C C . PRO A 1 351 ? 10.323 -14.579 -17.044 1.00 97.56 351 PRO A C 1
ATOM 2703 O O . PRO A 1 351 ? 9.789 -15.599 -17.471 1.00 97.56 351 PRO A O 1
ATOM 2706 N N . GLY A 1 352 ? 11.281 -14.604 -16.111 1.00 97.25 352 GLY A N 1
ATOM 2707 C CA . GLY A 1 352 ? 11.777 -15.839 -15.497 1.00 97.25 352 GLY A CA 1
ATOM 2708 C C . GLY A 1 352 ? 11.001 -16.252 -14.247 1.00 97.25 352 GLY A C 1
ATOM 2709 O O . GLY A 1 352 ? 10.844 -17.441 -13.982 1.00 97.25 352 GLY A O 1
ATOM 2710 N N . ASN A 1 353 ? 10.511 -15.280 -13.477 1.00 97.75 353 ASN A N 1
ATOM 2711 C CA . ASN A 1 353 ? 9.736 -15.515 -12.268 1.00 97.75 353 ASN A CA 1
ATOM 2712 C C . ASN A 1 353 ? 8.696 -14.398 -12.066 1.00 97.75 353 ASN A C 1
ATOM 2714 O O . ASN A 1 353 ? 8.983 -13.425 -11.372 1.00 97.75 353 ASN A O 1
ATOM 2718 N N . PRO A 1 354 ? 7.462 -14.538 -12.582 1.00 96.31 354 PRO A N 1
ATOM 2719 C CA . PRO A 1 354 ? 6.388 -13.560 -12.371 1.00 96.31 354 PRO A CA 1
ATOM 2720 C C . PRO A 1 354 ? 6.051 -13.308 -10.893 1.00 96.31 354 PRO A C 1
ATOM 2722 O O . PRO A 1 354 ? 5.513 -12.263 -10.531 1.00 96.31 354 PRO A O 1
ATOM 2725 N N . GLN A 1 355 ? 6.389 -14.260 -10.020 1.00 97.44 355 GLN A N 1
ATOM 2726 C CA . GLN A 1 355 ? 6.128 -14.209 -8.586 1.00 97.44 355 GLN A CA 1
ATOM 2727 C C . GLN A 1 355 ? 7.359 -13.810 -7.762 1.00 97.44 355 GLN A C 1
ATOM 2729 O O . GLN A 1 355 ? 7.360 -14.049 -6.554 1.00 97.44 355 GLN A O 1
ATOM 2734 N N . PHE A 1 356 ? 8.378 -13.193 -8.379 1.00 98.50 356 PHE A N 1
ATOM 2735 C CA . PHE A 1 356 ? 9.624 -12.800 -7.714 1.00 98.50 356 PHE A CA 1
ATOM 2736 C C . PHE A 1 356 ? 9.390 -12.122 -6.355 1.00 98.50 356 PHE A C 1
ATOM 2738 O O . PHE A 1 356 ? 8.480 -11.298 -6.191 1.00 98.50 356 PHE A O 1
ATOM 2745 N N . HIS A 1 357 ? 10.228 -12.487 -5.391 1.00 98.06 357 HIS A N 1
ATOM 2746 C CA . HIS A 1 357 ? 10.199 -12.025 -4.007 1.00 98.06 357 HIS A CA 1
ATOM 2747 C C . HIS A 1 357 ? 11.166 -10.843 -3.819 1.00 98.06 357 HIS A C 1
ATOM 2749 O O . HIS A 1 357 ? 12.081 -10.642 -4.620 1.00 98.06 357 HIS A O 1
ATOM 2755 N N . ILE A 1 358 ? 11.042 -10.073 -2.737 1.00 97.94 358 ILE A N 1
ATOM 2756 C CA . ILE A 1 358 ? 11.964 -8.971 -2.406 1.00 97.94 358 ILE A CA 1
ATOM 2757 C C . ILE A 1 358 ? 13.435 -9.415 -2.363 1.00 97.94 358 ILE A C 1
ATOM 2759 O O . ILE A 1 358 ? 14.342 -8.661 -2.709 1.00 97.94 358 ILE A O 1
ATOM 2763 N N . THR A 1 359 ? 13.702 -10.677 -2.030 1.00 98.12 359 THR A N 1
ATOM 2764 C CA . THR A 1 359 ? 15.066 -11.225 -2.073 1.00 98.12 359 THR A CA 1
ATOM 2765 C C . THR A 1 359 ? 15.600 -11.389 -3.501 1.00 98.12 359 THR A C 1
ATOM 2767 O O . THR A 1 359 ? 16.806 -11.250 -3.699 1.00 98.12 359 THR A O 1
ATOM 2770 N N . ASP A 1 360 ? 14.749 -11.630 -4.506 1.00 98.38 360 ASP A N 1
ATOM 2771 C CA . ASP A 1 360 ? 15.138 -11.591 -5.925 1.00 98.38 360 ASP A CA 1
ATOM 2772 C C . ASP A 1 360 ? 15.484 -10.166 -6.361 1.00 98.38 360 ASP A C 1
ATOM 2774 O O . ASP A 1 360 ? 16.510 -9.950 -7.007 1.00 98.38 360 ASP A O 1
ATOM 2778 N N . ILE A 1 361 ? 14.665 -9.193 -5.945 1.00 98.12 361 ILE A N 1
ATOM 2779 C CA . ILE A 1 361 ? 14.887 -7.765 -6.211 1.00 98.12 361 ILE A CA 1
ATOM 2780 C C . ILE A 1 361 ? 16.239 -7.324 -5.650 1.00 98.12 361 ILE A C 1
ATOM 2782 O O . ILE A 1 361 ? 17.038 -6.722 -6.364 1.00 98.12 361 ILE A O 1
ATOM 2786 N N . ILE A 1 362 ? 16.527 -7.674 -4.395 1.00 97.94 362 ILE A N 1
ATOM 2787 C CA . ILE A 1 362 ? 17.792 -7.342 -3.733 1.00 97.94 362 ILE A CA 1
ATOM 2788 C C . ILE A 1 362 ? 18.978 -7.986 -4.455 1.00 97.94 362 ILE A C 1
ATOM 2790 O O . ILE A 1 362 ? 19.964 -7.306 -4.733 1.00 97.94 362 ILE A O 1
ATOM 2794 N N . ARG A 1 363 ? 18.879 -9.272 -4.821 1.00 97.69 363 ARG A N 1
ATOM 2795 C CA . ARG A 1 363 ? 19.938 -9.952 -5.585 1.00 97.69 363 ARG A CA 1
ATOM 2796 C C . ARG A 1 363 ? 20.216 -9.258 -6.916 1.00 97.69 363 ARG A C 1
ATOM 2798 O O . ARG A 1 363 ? 21.382 -9.084 -7.276 1.00 97.69 363 ARG A O 1
ATOM 2805 N N . TRP A 1 364 ? 19.165 -8.872 -7.637 1.00 97.50 364 TRP A N 1
ATOM 2806 C CA . TRP A 1 364 ? 19.284 -8.141 -8.895 1.00 97.50 364 TRP A CA 1
ATOM 2807 C C . TRP A 1 364 ? 19.919 -6.761 -8.689 1.00 97.50 364 TRP A C 1
ATOM 2809 O O . TRP A 1 364 ? 20.894 -6.438 -9.371 1.00 97.50 364 TRP A O 1
ATOM 2819 N N . TYR A 1 365 ? 19.442 -6.001 -7.701 1.00 95.94 365 TYR A N 1
ATOM 2820 C CA . TYR A 1 365 ? 19.972 -4.687 -7.338 1.00 95.94 365 TYR A CA 1
ATOM 2821 C C . TYR A 1 365 ? 21.472 -4.756 -7.009 1.00 95.94 365 TYR A C 1
ATOM 2823 O O . TYR A 1 365 ? 22.286 -4.070 -7.623 1.00 95.94 365 TYR A O 1
ATOM 2831 N N . ASP A 1 366 ? 21.880 -5.675 -6.133 1.00 95.25 366 ASP A N 1
ATOM 2832 C CA . ASP A 1 366 ? 23.282 -5.823 -5.733 1.00 95.25 366 ASP A CA 1
ATOM 2833 C C . ASP A 1 366 ? 24.182 -6.267 -6.899 1.00 95.25 366 ASP A C 1
ATOM 2835 O O . ASP A 1 366 ? 25.379 -5.960 -6.939 1.00 95.25 366 ASP A O 1
ATOM 2839 N N . ALA A 1 367 ? 23.645 -7.027 -7.857 1.00 94.50 367 ALA A N 1
ATOM 2840 C CA . ALA A 1 367 ? 24.381 -7.427 -9.052 1.00 94.50 367 ALA A CA 1
ATOM 2841 C C . ALA A 1 367 ? 24.649 -6.237 -9.986 1.00 94.50 367 ALA A C 1
ATOM 2843 O O . ALA A 1 367 ? 25.759 -6.121 -10.513 1.00 94.50 367 ALA A O 1
ATOM 2844 N N . ILE A 1 368 ? 23.676 -5.340 -10.176 1.00 91.69 368 ILE A N 1
ATOM 2845 C CA . ILE A 1 368 ? 23.862 -4.151 -11.021 1.00 91.69 368 ILE A CA 1
ATOM 2846 C C . ILE A 1 368 ? 24.711 -3.079 -10.324 1.00 91.69 368 ILE A C 1
ATOM 2848 O O . ILE A 1 368 ? 25.575 -2.488 -10.974 1.00 91.69 368 ILE A O 1
ATOM 2852 N N . SER A 1 369 ? 24.581 -2.908 -9.003 1.00 84.06 369 SER A N 1
ATOM 2853 C CA . SER A 1 369 ? 25.395 -1.959 -8.230 1.00 84.06 369 SER A CA 1
ATOM 2854 C C . SER A 1 369 ? 26.882 -2.332 -8.218 1.00 84.06 369 SER A C 1
ATOM 2856 O O . SER A 1 369 ? 27.749 -1.463 -8.324 1.00 84.06 369 SER A O 1
ATOM 2858 N N . ARG A 1 370 ? 27.214 -3.629 -8.175 1.00 80.56 370 ARG A N 1
ATOM 2859 C CA . ARG A 1 370 ? 28.612 -4.095 -8.277 1.00 80.56 370 ARG A CA 1
ATOM 2860 C C . ARG A 1 370 ? 29.238 -3.832 -9.647 1.00 80.56 370 ARG A C 1
ATOM 2862 O O . ARG A 1 370 ? 30.446 -3.632 -9.743 1.00 80.56 370 ARG A O 1
ATOM 2869 N N . ARG A 1 371 ? 28.433 -3.805 -10.713 1.00 71.62 371 ARG A N 1
ATOM 2870 C CA . ARG A 1 371 ? 28.906 -3.489 -12.072 1.00 71.62 371 ARG A CA 1
ATOM 2871 C C . ARG A 1 371 ? 29.190 -1.993 -12.243 1.00 71.62 371 ARG A C 1
ATOM 2873 O O . ARG A 1 371 ? 30.115 -1.643 -12.968 1.00 71.62 371 ARG A O 1
ATOM 2880 N N . THR A 1 372 ? 28.454 -1.122 -11.545 1.00 59.16 372 THR A N 1
ATOM 2881 C CA . THR A 1 372 ? 28.669 0.340 -11.549 1.00 59.16 372 THR A CA 1
ATOM 2882 C C . THR A 1 372 ? 29.890 0.806 -10.754 1.00 59.16 372 THR A C 1
ATOM 2884 O O . THR A 1 372 ? 30.401 1.887 -11.020 1.00 59.16 372 THR A O 1
ATOM 2887 N N . THR A 1 373 ? 30.386 0.017 -9.796 1.00 51.06 373 THR A N 1
ATOM 2888 C CA . THR A 1 373 ? 31.521 0.391 -8.928 1.00 51.06 373 THR A CA 1
ATOM 2889 C C . THR A 1 373 ? 32.899 0.061 -9.515 1.00 51.06 373 THR A C 1
ATOM 2891 O O . THR A 1 373 ? 33.897 0.112 -8.800 1.00 51.06 373 THR A O 1
ATOM 2894 N N . THR A 1 374 ? 32.991 -0.255 -10.811 1.00 38.06 374 THR A N 1
ATOM 2895 C CA . THR A 1 374 ? 34.290 -0.349 -11.500 1.00 38.06 374 THR A CA 1
ATOM 2896 C C . THR A 1 374 ? 34.762 1.070 -11.853 1.00 38.06 374 THR A C 1
ATOM 2898 O O . THR A 1 374 ? 34.048 1.760 -12.588 1.00 38.06 374 THR A O 1
ATOM 2901 N N . PRO A 1 375 ? 35.929 1.547 -11.373 1.00 35.81 375 PRO A N 1
ATOM 2902 C CA . PRO A 1 375 ? 36.403 2.894 -11.681 1.00 35.81 375 PRO A CA 1
ATOM 2903 C C . PRO A 1 375 ? 36.541 3.085 -13.200 1.00 35.81 375 PRO A C 1
ATOM 2905 O O . PRO A 1 375 ? 37.292 2.364 -13.851 1.00 35.81 375 PRO A O 1
ATOM 2908 N N . GLY A 1 376 ? 35.809 4.050 -13.768 1.00 41.97 376 GLY A N 1
ATOM 2909 C CA . GLY A 1 376 ? 35.993 4.501 -15.155 1.00 41.97 376 GLY A CA 1
ATOM 2910 C C . GLY A 1 376 ? 34.953 4.067 -16.197 1.00 41.97 376 GLY A C 1
ATOM 2911 O O . GLY A 1 376 ? 35.117 4.413 -17.366 1.00 41.97 376 GLY A O 1
ATOM 2912 N N . ARG A 1 377 ? 33.862 3.376 -15.837 1.00 36.22 377 ARG A N 1
ATOM 2913 C CA . ARG A 1 377 ? 32.743 3.130 -16.773 1.00 36.22 377 ARG A CA 1
ATOM 2914 C C . ARG A 1 377 ? 31.382 3.254 -16.090 1.00 36.22 377 ARG A C 1
ATOM 2916 O O . ARG A 1 377 ? 31.004 2.408 -15.290 1.00 36.22 377 ARG A O 1
ATOM 2923 N N . LEU A 1 378 ? 30.607 4.267 -16.486 1.00 34.53 378 LEU A N 1
ATOM 2924 C CA . LEU A 1 378 ? 29.149 4.226 -16.340 1.00 34.53 378 LEU A CA 1
ATOM 2925 C C . LEU A 1 378 ? 28.604 3.024 -17.142 1.00 34.53 378 LEU A C 1
ATOM 2927 O O . LEU A 1 378 ? 29.101 2.771 -18.247 1.00 34.53 378 LEU A O 1
ATOM 2931 N N . PRO A 1 379 ? 27.590 2.286 -16.654 1.00 39.94 379 PRO A N 1
ATOM 2932 C CA . PRO A 1 379 ? 26.941 1.252 -17.446 1.00 39.94 379 PRO A CA 1
ATOM 2933 C C . PRO A 1 379 ? 26.262 1.882 -18.660 1.00 39.94 379 PRO A C 1
ATOM 2935 O O . PRO A 1 379 ? 25.428 2.778 -18.533 1.00 39.94 379 PRO A O 1
ATOM 2938 N N . ALA A 1 380 ? 26.579 1.375 -19.847 1.00 43.91 380 ALA A N 1
ATOM 2939 C CA . ALA A 1 380 ? 25.808 1.635 -21.052 1.00 43.91 380 ALA A CA 1
ATOM 2940 C C . ALA A 1 380 ? 24.495 0.839 -20.986 1.00 43.91 380 ALA A C 1
ATOM 2942 O O . ALA A 1 380 ? 24.367 -0.212 -21.602 1.00 43.91 380 ALA A O 1
ATOM 2943 N N . ALA A 1 381 ? 23.538 1.307 -20.189 1.00 49.62 381 ALA A N 1
ATOM 2944 C CA . ALA A 1 381 ? 22.199 0.729 -20.132 1.00 49.62 381 ALA A CA 1
ATOM 2945 C C . ALA A 1 381 ? 21.136 1.790 -19.831 1.00 49.62 381 ALA A C 1
ATOM 2947 O O . ALA A 1 381 ? 20.316 1.585 -18.956 1.00 49.62 381 ALA A O 1
ATOM 2948 N N . VAL A 1 382 ? 21.161 2.917 -20.551 1.00 42.25 382 VAL A N 1
ATOM 2949 C CA . VAL A 1 382 ? 19.963 3.691 -20.933 1.00 42.25 382 VAL A CA 1
ATOM 2950 C C . VAL A 1 382 ? 20.322 4.475 -22.203 1.00 42.25 382 VAL A C 1
ATOM 2952 O O . VAL A 1 382 ? 20.624 5.665 -22.166 1.00 42.25 382 VAL A O 1
ATOM 2955 N N . ARG A 1 383 ? 20.357 3.807 -23.356 1.00 33.84 383 ARG A N 1
ATOM 2956 C CA . ARG A 1 383 ? 20.104 4.497 -24.624 1.00 33.84 383 ARG A CA 1
ATOM 2957 C C . ARG A 1 383 ? 18.829 3.884 -25.185 1.00 33.84 383 ARG A C 1
ATOM 2959 O O . ARG A 1 383 ? 18.827 2.673 -25.399 1.00 33.84 383 ARG A O 1
ATOM 2966 N N . PRO A 1 384 ? 17.745 4.656 -25.371 1.00 33.84 384 PRO A N 1
ATOM 2967 C CA . PRO A 1 384 ? 16.644 4.162 -26.174 1.00 33.84 384 PRO A CA 1
ATOM 2968 C C . PRO A 1 384 ? 17.217 3.862 -27.559 1.00 33.84 384 PRO A C 1
ATOM 2970 O O . PRO A 1 384 ? 17.997 4.657 -28.087 1.00 33.84 384 PRO A O 1
ATOM 2973 N N . HIS A 1 385 ? 16.890 2.698 -28.111 1.00 35.12 385 HIS A N 1
ATOM 2974 C CA . HIS A 1 385 ? 17.134 2.442 -29.521 1.00 35.12 385 HIS A CA 1
ATOM 2975 C C . HIS A 1 385 ? 16.425 3.538 -30.326 1.00 35.12 385 HIS A C 1
ATOM 2977 O O . HIS A 1 385 ? 15.196 3.609 -30.342 1.00 35.12 385 HIS A O 1
ATOM 2983 N N . GLY A 1 386 ? 17.232 4.405 -30.927 1.00 32.19 386 GLY A N 1
ATOM 2984 C CA . GLY A 1 386 ? 16.887 5.401 -31.927 1.00 32.19 386 GLY A CA 1
ATOM 2985 C C . GLY A 1 386 ? 17.984 5.390 -32.970 1.00 32.19 386 GLY A C 1
ATOM 2986 O O . GLY A 1 386 ? 19.165 5.354 -32.547 1.00 32.19 386 GLY A O 1
#